Protein AF-A0A554LSI9-F1 (afdb_monomer_lite)

InterPro domains:
  IPR002646 Poly A polymerase, head domain [PF01743] (13-105)
  IPR003607 HD/PDEase domain [cd00077] (211-356)
  IPR006674 HD domain [PF01966] (235-301)
  IPR032828 tRNA nucleotidyltransferase/poly(A) polymerase, RNA and SrmB- binding domain [PF12627] (132-191)
  IPR043519 Nucleotidyltransferase superfamily [G3DSA:3.30.460.10] (4-105)
  IPR043519 Nucleotidyltransferase superfamily [SSF81301] (13-101)
  IPR050264 Bacterial CCA-adding enzyme type 3 subfamily [PTHR46173] (24-390)

pLDDT: mean 86.83, std 16.27, range [28.3, 98.81]

Organism: NCBI:txid2017146

Foldseek 3Di:
DDDDDDPDPCCVVADVQQPWDWDQDPPVQQWTWTQGPNDTDTDHAQWAADDDPLLPHGPDIDGDDLLNSLLLDFWQLVSWDADPVVRDIDRNQCNVVCVVQQETHGRDDLLVNCSSHVLSLLVRLQCCQLSVGYYDPCNLVSLLVCLLVVLSDQLQSVLVSLLSCLLALSVLVSVVSCVVSNNCCNQPVLLVLQQVAWDDDPDPPDIGTRSVLLSQLSNQFDHCVPCVVLDDSLLSLLSNQLQSQQNVQWDWDQDPPPRTDTDRPCSLVSSLVVLLVSCVSSVPDPVSNVLSSVLSNCLPCLQVLVVDQQLVNLCLLPDPSNSSSLSSQQSSCVRDVNVVSVVSSVVSVVVSVVSVVDPDQDDQPDDLVRCCVVVVDDDDVVSVVVSVVSSSCSSVVND

Radius of gyration: 27.48 Å; chains: 1; bounding box: 75×61×74 Å

Sequence (399 aa):
MSKNSNKRDISPILPAAASGATKPVGEKFGVILVIADGRPYEVATFRQDIGTADHRHPDKIKPSTPEEDASRRDFTINGIFYDPVVKKIYDFVGGRKDIKAEVIRFIGDGNKRISEDYLRMLRAIRFKNTLGFSYAEGAETAIKNYSRQITNISWERIRDELNLMFSDDSRLASLHDLDNLDLLKYILPELVELKKIDQPAKFESGQGDAFLHTMMVIKNLPNPDVERSALSVELIWAAILHDLGKPDTIDFKPDLRFGRRPTFYGHMAASARIAKKVCQRLRLTVEQTDKIAWLVACHMMVGDIIKMRPGKQVNWLRHDWLAELLELHRADASGKDKRINLYYYETVKKMREEELAKPEPPKPLVDGNDIMTAFHLPPSKEIGRLLEIAWDAQAAGES

Secondary structure (DSSP, 8-state):
----------TTTS-TT----EE-S-GGGTEEEEEETTEEEEEE--EEEE--TTSSS-SEEEE--HHHHHTTSSBGGGSEEEETTTTEEEESS-HHHHHHTTEE-BSS-HHHHHHH-TTHHHHHHHHHHHTT-EEPTTHHHHHHHTGGGGGGS-HHHHHHHHHHHHHSTTHHHHHHHHHHTT-HHHH-HHHHHGGGSEEPP-STT--EEHHHHHHHHHHHSPPTTT-TTT--HHHHHHHHHTTTTHHHH-EEEEETTTEEEEE-TTHHHHHHHHHHHHHHHTT--HHHHHHHHHHHHHTT-HHHHTTS-HHHHHHHHT-TTHHHHHHHHHHHGGGS-HHHHHHHHHHHHHHHHHHHTSPPPPPPSS-HHHHHHHHTPPSSHHHHHHHHHHHHHHHTT--

Structure (mmCIF, N/CA/C/O backbone):
data_AF-A0A554LSI9-F1
#
_entry.id   AF-A0A554LSI9-F1
#
loop_
_atom_site.group_PDB
_atom_site.id
_atom_site.type_symbol
_atom_site.label_atom_id
_atom_site.label_alt_id
_atom_site.label_comp_id
_atom_site.label_asym_id
_atom_site.label_entity_id
_atom_site.label_seq_id
_atom_site.pdbx_PDB_ins_code
_atom_site.Cartn_x
_atom_site.Cartn_y
_atom_site.Cartn_z
_atom_site.occupancy
_atom_site.B_iso_or_equiv
_atom_site.auth_seq_id
_atom_site.auth_comp_id
_atom_site.auth_asym_id
_atom_site.auth_atom_id
_atom_site.pdbx_PDB_model_num
ATOM 1 N N . MET A 1 1 ? -34.663 -37.863 20.543 1.00 34.75 1 MET A N 1
ATOM 2 C CA . MET A 1 1 ? -33.275 -37.442 20.252 1.00 34.75 1 MET A CA 1
ATOM 3 C C . MET A 1 1 ? -33.328 -36.144 19.465 1.00 34.75 1 MET A C 1
ATOM 5 O O . MET A 1 1 ? -33.787 -36.131 18.331 1.00 34.75 1 MET A O 1
ATOM 9 N N . SER A 1 2 ? -33.010 -35.047 20.149 1.00 28.30 2 SER A N 1
ATOM 10 C CA . SER A 1 2 ? -33.269 -33.663 19.744 1.00 28.30 2 SER A CA 1
ATOM 11 C C . SER A 1 2 ? -32.281 -33.182 18.675 1.00 28.30 2 SER A C 1
ATOM 13 O O . SER A 1 2 ? -31.092 -33.053 18.951 1.00 28.30 2 SER A O 1
ATOM 15 N N . LYS A 1 3 ? -32.779 -32.897 17.466 1.00 30.47 3 LYS A N 1
ATOM 16 C CA . LYS A 1 3 ? -32.146 -31.993 16.496 1.00 30.47 3 LYS A CA 1
ATOM 17 C C . LYS A 1 3 ? -32.886 -30.663 16.585 1.00 30.47 3 LYS A C 1
ATOM 19 O O . LYS A 1 3 ? -33.858 -30.451 15.870 1.00 30.47 3 LYS A O 1
ATOM 24 N N . ASN A 1 4 ? -32.465 -29.794 17.494 1.00 36.88 4 ASN A N 1
ATOM 25 C CA . ASN A 1 4 ? -32.924 -28.414 17.500 1.00 36.88 4 ASN A CA 1
ATOM 26 C C . ASN A 1 4 ? -31.775 -27.499 17.931 1.00 36.88 4 ASN A C 1
ATOM 28 O O . ASN A 1 4 ? -31.342 -27.550 19.079 1.00 36.88 4 ASN A O 1
ATOM 32 N N . SER A 1 5 ? -31.288 -26.669 17.010 1.00 31.05 5 SER A N 1
ATOM 33 C CA . SER A 1 5 ? -30.539 -25.459 17.352 1.00 31.05 5 SER A CA 1
ATOM 34 C C . SER A 1 5 ? -30.636 -24.439 16.212 1.00 31.05 5 SER A C 1
ATOM 36 O O . SER A 1 5 ? -29.843 -24.445 15.275 1.00 31.05 5 SER A O 1
ATOM 38 N N . ASN A 1 6 ? -31.645 -23.571 16.331 1.00 32.81 6 ASN A N 1
ATOM 39 C CA . ASN A 1 6 ? -31.698 -22.189 15.843 1.00 32.81 6 ASN A CA 1
ATOM 40 C C . ASN A 1 6 ? -31.369 -21.918 14.363 1.00 32.81 6 ASN A C 1
ATOM 42 O O . ASN A 1 6 ? -30.446 -21.170 14.055 1.00 32.81 6 ASN A O 1
ATOM 46 N N . LYS A 1 7 ? -32.239 -22.356 13.447 1.00 36.97 7 LYS A N 1
ATOM 47 C CA . LYS A 1 7 ? -32.554 -21.510 12.285 1.00 36.97 7 LYS A CA 1
ATOM 48 C C . LYS A 1 7 ? -33.601 -20.496 12.747 1.00 36.97 7 LYS A C 1
ATOM 50 O O . LYS A 1 7 ? -34.786 -20.808 12.755 1.00 36.97 7 LYS A O 1
ATOM 55 N N . ARG A 1 8 ? -33.173 -19.327 13.238 1.00 41.50 8 ARG A N 1
ATOM 56 C CA . ARG A 1 8 ? -34.115 -18.209 13.402 1.00 41.50 8 ARG A CA 1
ATOM 57 C C . ARG A 1 8 ? -34.541 -17.785 12.005 1.00 41.50 8 ARG A C 1
ATOM 59 O O . ARG A 1 8 ? -33.691 -17.599 11.139 1.00 41.50 8 ARG A O 1
ATOM 66 N N . ASP A 1 9 ? -35.844 -17.699 11.802 1.00 40.66 9 ASP A N 1
ATOM 67 C CA . ASP A 1 9 ? -36.433 -17.204 10.570 1.00 40.66 9 ASP A CA 1
ATOM 68 C C . ASP A 1 9 ? -35.970 -15.751 10.337 1.00 40.66 9 ASP A C 1
ATOM 70 O O . ASP A 1 9 ? -36.331 -14.850 11.093 1.00 40.66 9 ASP A O 1
ATOM 74 N N . ILE A 1 10 ? -35.088 -15.541 9.352 1.00 42.84 10 ILE A N 1
ATOM 75 C CA . ILE A 1 10 ? -34.536 -14.224 8.973 1.00 42.84 10 ILE A CA 1
ATOM 76 C C . ILE A 1 10 ? -35.428 -13.489 7.962 1.00 42.84 10 ILE A C 1
ATOM 78 O O . ILE A 1 10 ? -35.113 -12.363 7.576 1.00 42.84 10 ILE A O 1
ATOM 82 N N . SER A 1 11 ? -36.558 -14.093 7.574 1.00 41.28 11 SER A N 1
ATOM 83 C CA . SER A 1 11 ? -37.564 -13.497 6.687 1.00 41.28 11 SER A CA 1
ATOM 84 C C . SER A 1 11 ? -38.026 -12.083 7.084 1.00 41.28 11 SER A C 1
ATOM 86 O O . SER A 1 11 ? -38.266 -11.297 6.175 1.00 41.28 11 SER A O 1
ATOM 88 N N . PRO A 1 12 ? -38.099 -11.684 8.377 1.00 39.41 12 PRO A N 1
ATOM 89 C CA . PRO A 1 12 ? -38.514 -10.327 8.755 1.00 39.41 12 PRO A CA 1
ATOM 90 C C . PRO A 1 12 ? -37.485 -9.226 8.447 1.00 39.41 12 PRO A C 1
ATOM 92 O O . PRO A 1 12 ? -37.828 -8.049 8.491 1.00 39.41 12 PRO A O 1
ATOM 95 N N . ILE A 1 13 ? -36.218 -9.593 8.212 1.00 43.81 13 ILE A N 1
ATOM 96 C CA . ILE A 1 13 ? -35.095 -8.655 8.006 1.00 43.81 13 ILE A CA 1
ATOM 97 C C . ILE A 1 13 ? -34.784 -8.501 6.511 1.00 43.81 13 ILE A C 1
ATOM 99 O O . ILE A 1 13 ? -34.171 -7.523 6.083 1.00 43.81 13 ILE A O 1
ATOM 103 N N . LEU A 1 14 ? -35.215 -9.468 5.705 1.00 43.78 14 LEU A N 1
ATOM 104 C CA . LEU A 1 14 ? -35.119 -9.390 4.260 1.00 43.78 14 LEU A CA 1
ATOM 105 C C . LEU A 1 14 ? -36.215 -8.447 3.744 1.00 43.78 14 LEU A C 1
ATOM 107 O O . LEU A 1 14 ? -37.348 -8.520 4.224 1.00 43.78 14 LEU A O 1
ATOM 111 N N . PRO A 1 15 ? -35.919 -7.559 2.774 1.00 40.34 15 PRO A N 1
ATOM 112 C CA . PRO A 1 15 ? -36.964 -6.819 2.078 1.00 40.34 15 PRO A CA 1
ATOM 113 C C . PRO A 1 15 ? -38.038 -7.809 1.621 1.00 40.34 15 PRO A C 1
ATOM 115 O O . PRO A 1 15 ? -37.698 -8.898 1.153 1.00 40.34 15 PRO A O 1
ATOM 118 N N . ALA A 1 16 ? -39.318 -7.443 1.731 1.00 41.34 16 ALA A N 1
ATOM 119 C CA . ALA A 1 16 ? -40.476 -8.303 1.445 1.00 41.34 16 ALA A CA 1
ATOM 120 C C . ALA A 1 16 ? -40.536 -8.882 0.002 1.00 41.34 16 ALA A C 1
ATOM 122 O O . ALA A 1 16 ? -41.511 -9.532 -0.360 1.00 41.34 16 ALA A O 1
ATOM 123 N N . ALA A 1 17 ? -39.496 -8.672 -0.811 1.00 37.12 17 ALA A N 1
ATOM 124 C CA . ALA A 1 17 ? -39.310 -9.155 -2.173 1.00 37.12 17 ALA A CA 1
ATOM 125 C C . ALA A 1 17 ? -38.090 -10.091 -2.355 1.00 37.12 17 ALA A C 1
ATOM 127 O O . ALA A 1 17 ? -37.699 -10.368 -3.487 1.00 37.12 17 ALA A O 1
ATOM 128 N N . ALA A 1 18 ? -37.467 -10.605 -1.285 1.00 39.31 18 ALA A N 1
ATOM 129 C CA . ALA A 1 18 ? -36.290 -11.473 -1.399 1.00 39.31 18 ALA A CA 1
ATOM 130 C C . ALA A 1 18 ? -36.633 -12.903 -1.877 1.00 39.31 18 ALA A C 1
ATOM 132 O O . ALA A 1 18 ? -36.522 -13.879 -1.138 1.00 39.31 18 ALA A O 1
ATOM 133 N N . SER A 1 19 ? -36.975 -13.050 -3.158 1.00 42.97 19 SER A N 1
ATOM 134 C CA . SER A 1 19 ? -36.762 -14.289 -3.918 1.00 42.97 19 SER A CA 1
ATOM 135 C C . SER A 1 19 ? -35.258 -14.424 -4.209 1.00 42.97 19 SER A C 1
ATOM 137 O O . SER A 1 19 ? -34.804 -14.242 -5.338 1.00 42.97 19 SER A O 1
ATOM 139 N N . GLY A 1 20 ? -34.456 -14.641 -3.167 1.00 46.25 20 GLY A N 1
ATOM 140 C CA . GLY A 1 20 ? -32.998 -14.560 -3.241 1.00 46.25 20 GLY A CA 1
ATOM 141 C C . GLY A 1 20 ? -32.324 -15.897 -2.971 1.00 46.25 20 GLY A C 1
ATOM 142 O O . GLY A 1 20 ? -32.487 -16.470 -1.896 1.00 46.25 20 GLY A O 1
ATOM 143 N N . ALA A 1 21 ? -31.527 -16.391 -3.919 1.00 52.91 21 ALA A N 1
ATOM 144 C CA . ALA A 1 21 ? -30.648 -17.530 -3.682 1.00 52.91 21 ALA A CA 1
ATOM 145 C C . ALA A 1 21 ? -29.666 -17.207 -2.537 1.00 52.91 21 ALA A C 1
ATOM 147 O O . ALA A 1 21 ? -28.871 -16.271 -2.628 1.00 52.91 21 ALA A O 1
ATOM 148 N N . THR A 1 22 ? -29.702 -17.983 -1.454 1.00 49.84 22 THR A N 1
ATOM 149 C CA . THR A 1 22 ? -28.759 -17.853 -0.334 1.00 49.84 22 THR A CA 1
ATOM 150 C C . THR A 1 22 ? -27.483 -18.635 -0.635 1.00 49.84 22 THR A C 1
ATOM 152 O O . THR A 1 22 ? -27.559 -19.834 -0.914 1.00 49.84 22 THR A O 1
ATOM 155 N N . LYS A 1 23 ? -26.309 -18.000 -0.533 1.00 52.47 23 LYS A N 1
ATOM 156 C CA . LYS A 1 23 ? -25.018 -18.703 -0.565 1.00 52.47 23 LYS A CA 1
ATOM 157 C C . LYS A 1 23 ? -24.386 -18.640 0.828 1.00 52.47 23 LYS A C 1
ATOM 159 O O . LYS A 1 23 ? -24.086 -17.544 1.297 1.00 52.47 23 LYS A O 1
ATOM 164 N N . PRO A 1 24 ? -24.158 -19.776 1.506 1.00 50.22 24 PRO A N 1
ATOM 165 C CA . PRO A 1 24 ? -23.405 -19.770 2.751 1.00 50.22 24 PRO A CA 1
ATOM 166 C C . PRO A 1 24 ? -21.948 -19.404 2.438 1.00 50.22 24 PRO A C 1
ATOM 168 O O . PRO A 1 24 ? -21.183 -20.213 1.921 1.00 50.22 24 PRO A O 1
ATOM 171 N N . VAL A 1 25 ? -21.565 -18.162 2.721 1.00 45.59 25 VAL A N 1
ATOM 172 C CA . VAL A 1 25 ? -20.173 -17.708 2.689 1.00 45.59 25 VAL A CA 1
ATOM 173 C C . VAL A 1 25 ? -19.721 -17.606 4.138 1.00 45.59 25 VAL A C 1
ATOM 175 O O . VAL A 1 25 ? -20.231 -16.779 4.880 1.00 45.59 25 VAL A O 1
ATOM 178 N N . GLY A 1 26 ? -18.783 -18.459 4.557 1.00 45.88 26 GLY A N 1
ATOM 179 C CA . GLY A 1 26 ? -18.223 -18.387 5.910 1.00 45.88 26 GLY A CA 1
ATOM 180 C C . GLY A 1 26 ? -19.084 -19.027 7.004 1.00 45.88 26 GLY A C 1
ATOM 181 O O . GLY A 1 26 ? -19.126 -18.513 8.118 1.00 45.88 26 GLY A O 1
ATOM 182 N N . GLU A 1 27 ? -19.702 -20.182 6.731 1.00 44.19 27 GLU A N 1
ATOM 183 C CA . GLU A 1 27 ? -20.507 -20.960 7.696 1.00 44.19 27 GLU A CA 1
ATOM 184 C C . GLU A 1 27 ? -19.784 -21.196 9.045 1.00 44.19 27 GLU A C 1
ATOM 186 O O . GLU A 1 27 ? -20.413 -21.208 10.100 1.00 44.19 27 GLU A O 1
ATOM 191 N N . LYS A 1 28 ? -18.441 -21.253 9.038 1.00 47.28 28 LYS A N 1
ATOM 192 C CA . LYS A 1 28 ? -17.588 -21.329 10.242 1.00 47.28 28 LYS A CA 1
ATOM 193 C C . LYS A 1 28 ? -17.647 -20.103 11.171 1.00 47.28 28 LYS A C 1
ATOM 195 O O . LYS A 1 28 ? -17.231 -20.217 12.319 1.00 47.28 28 LYS A O 1
ATOM 200 N N . PHE A 1 29 ? -18.139 -18.951 10.713 1.00 52.59 29 PHE A N 1
ATOM 201 C CA . PHE A 1 29 ? -18.120 -17.682 11.457 1.00 52.59 29 PHE A CA 1
ATOM 202 C C . PHE A 1 29 ? -19.510 -17.093 11.728 1.00 52.59 29 PHE A C 1
ATOM 204 O O . PHE A 1 29 ? -19.605 -16.025 12.335 1.00 52.59 29 PHE A O 1
ATOM 211 N N . GLY A 1 30 ? -20.580 -17.782 11.318 1.00 63.56 30 GLY A N 1
ATOM 212 C CA . GLY A 1 30 ? -21.957 -17.356 11.584 1.00 63.56 30 GLY A CA 1
ATOM 213 C C . GLY A 1 30 ? -22.415 -16.139 10.774 1.00 63.56 30 GLY A C 1
ATOM 214 O O . GLY A 1 30 ? -23.316 -15.430 11.218 1.00 63.56 30 GLY A O 1
ATOM 215 N N . VAL A 1 31 ? -21.793 -15.892 9.616 1.00 76.19 31 VAL A N 1
ATOM 216 C CA . VAL A 1 31 ? -22.239 -14.901 8.626 1.00 76.19 31 VAL A CA 1
ATOM 217 C C . VAL A 1 31 ? -22.820 -15.646 7.426 1.00 76.19 31 VAL A C 1
ATOM 219 O O . VAL A 1 31 ? -22.287 -16.673 7.010 1.00 76.19 31 VAL A O 1
ATOM 222 N N . ILE A 1 32 ? -23.931 -15.155 6.887 1.00 81.44 32 ILE A N 1
ATOM 223 C CA . ILE A 1 32 ? -24.591 -15.684 5.694 1.00 81.44 32 ILE A CA 1
ATOM 224 C C . ILE A 1 32 ? -24.683 -14.555 4.675 1.00 81.44 32 ILE A C 1
ATOM 226 O O . ILE A 1 32 ? -25.168 -13.473 4.997 1.00 81.44 32 ILE A O 1
ATOM 230 N N . LEU A 1 33 ? -24.251 -14.812 3.440 1.00 83.38 33 LEU A N 1
ATOM 231 C CA . LEU A 1 33 ? -24.453 -13.883 2.337 1.00 83.38 33 LEU A CA 1
ATOM 232 C C . LEU A 1 33 ? -25.835 -14.129 1.725 1.00 83.38 33 LEU A C 1
ATOM 234 O O . LEU A 1 33 ? -26.110 -15.198 1.168 1.00 83.38 33 LEU A O 1
ATOM 238 N N . VAL A 1 34 ? -26.707 -13.134 1.816 1.00 84.81 34 VAL A N 1
ATOM 239 C CA . VAL A 1 34 ? -28.024 -13.146 1.183 1.00 84.81 34 VAL A CA 1
ATOM 240 C C . VAL A 1 34 ? -28.010 -12.173 0.015 1.00 84.81 34 VAL A C 1
ATOM 242 O O . VAL A 1 34 ? -27.678 -11.007 0.186 1.00 84.81 34 VAL A O 1
ATOM 245 N N . ILE A 1 35 ? -28.351 -12.643 -1.183 1.00 85.81 35 ILE A N 1
ATOM 246 C CA . ILE A 1 35 ? -28.488 -11.773 -2.354 1.00 85.81 35 ILE A CA 1
ATOM 247 C C . ILE A 1 35 ? -29.964 -11.400 -2.483 1.00 85.81 35 ILE A C 1
ATOM 249 O O . ILE A 1 35 ? -30.794 -12.275 -2.716 1.00 85.81 35 ILE A O 1
ATOM 253 N N . ALA A 1 36 ? -30.286 -10.116 -2.342 1.00 82.62 36 ALA A N 1
ATOM 254 C CA . ALA A 1 36 ? -31.631 -9.576 -2.540 1.00 82.62 36 ALA A CA 1
ATOM 255 C C . ALA A 1 36 ? -31.551 -8.370 -3.485 1.00 82.62 36 ALA A C 1
ATOM 257 O O . ALA A 1 36 ? -30.640 -7.556 -3.365 1.00 82.62 36 ALA A O 1
ATOM 258 N N . ASP A 1 37 ? -32.453 -8.287 -4.466 1.00 84.62 37 ASP A N 1
ATOM 259 C CA . ASP A 1 37 ? -32.483 -7.217 -5.480 1.00 84.62 37 ASP A CA 1
ATOM 260 C C . ASP A 1 37 ? -31.136 -6.992 -6.200 1.00 84.62 37 ASP A C 1
ATOM 262 O O . ASP A 1 37 ? -30.711 -5.866 -6.458 1.00 84.62 37 ASP A O 1
ATOM 266 N N . GLY A 1 38 ? -30.411 -8.084 -6.477 1.00 85.19 38 GLY A N 1
ATOM 267 C CA . GLY A 1 38 ? -29.079 -8.041 -7.093 1.00 85.19 38 GLY A CA 1
ATOM 268 C C . GLY A 1 38 ? -27.973 -7.483 -6.187 1.00 85.19 38 GLY A C 1
ATOM 269 O O . GLY A 1 38 ? -26.839 -7.334 -6.640 1.00 85.19 38 GLY A O 1
ATOM 270 N N . ARG A 1 39 ? -28.269 -7.192 -4.913 1.00 84.88 39 ARG A N 1
ATOM 271 C CA . ARG A 1 39 ? -27.320 -6.664 -3.928 1.00 84.88 39 ARG A CA 1
ATOM 272 C C . ARG A 1 39 ? -26.948 -7.725 -2.888 1.00 84.88 39 ARG A C 1
ATOM 274 O O . ARG A 1 39 ? -27.828 -8.434 -2.397 1.00 84.88 39 ARG A O 1
ATOM 281 N N . PRO A 1 40 ? -25.657 -7.850 -2.538 1.00 86.44 40 PRO A N 1
ATOM 282 C CA . PRO A 1 40 ? -25.223 -8.722 -1.457 1.00 86.44 40 PRO A CA 1
ATOM 283 C C . PRO A 1 40 ? -25.493 -8.086 -0.086 1.00 86.44 40 PRO A C 1
ATOM 285 O O . PRO A 1 40 ? -25.159 -6.927 0.146 1.00 86.44 40 PRO A O 1
ATOM 288 N N . TYR A 1 41 ? -26.038 -8.876 0.835 1.00 86.81 41 TYR A N 1
ATOM 289 C CA . TYR A 1 41 ? -26.228 -8.543 2.244 1.00 86.81 41 TYR A CA 1
ATOM 290 C C . TYR A 1 41 ? -25.504 -9.570 3.111 1.00 86.81 41 TYR A C 1
ATOM 292 O O . TYR A 1 41 ? -25.744 -10.770 2.992 1.00 86.81 41 TYR A O 1
ATOM 300 N N . GLU A 1 42 ? -24.639 -9.108 4.008 1.00 89.19 42 GLU A N 1
ATOM 301 C CA . GLU A 1 42 ? -24.013 -9.961 5.018 1.00 89.19 42 GLU A CA 1
ATOM 302 C C . GLU A 1 42 ? -24.885 -9.992 6.276 1.00 89.19 42 GLU A C 1
ATOM 304 O O . GLU A 1 42 ? -25.072 -8.980 6.951 1.00 89.19 42 GLU A O 1
ATOM 309 N N . VAL A 1 43 ? -25.441 -11.162 6.588 1.00 87.69 43 VAL A N 1
ATOM 310 C CA . VAL A 1 43 ? -26.338 -11.370 7.727 1.00 87.69 43 VAL A CA 1
ATOM 311 C C . VAL A 1 43 ? -25.605 -12.167 8.796 1.00 87.69 43 VAL A C 1
ATOM 313 O O . VAL A 1 43 ? -25.225 -13.314 8.568 1.00 87.69 43 VAL A O 1
ATOM 316 N N . ALA A 1 44 ? -25.426 -11.573 9.974 1.00 87.75 44 ALA A N 1
ATOM 317 C CA . ALA A 1 44 ? -24.749 -12.195 11.108 1.00 87.75 44 ALA A CA 1
ATOM 318 C C . ALA A 1 44 ? -25.603 -12.103 12.378 1.00 87.75 44 ALA A C 1
ATOM 320 O O . ALA A 1 44 ? -26.322 -11.126 12.589 1.00 87.75 44 ALA A O 1
ATOM 321 N N . THR A 1 45 ? -25.507 -13.105 13.251 1.00 87.19 45 THR A N 1
ATOM 322 C CA . THR A 1 45 ? -26.115 -13.044 14.590 1.00 87.19 45 THR A CA 1
ATOM 323 C C . THR A 1 45 ? -25.190 -12.341 15.578 1.00 87.19 45 THR A C 1
ATOM 325 O O . THR A 1 45 ? -23.978 -12.556 15.527 1.00 87.19 45 THR A O 1
ATOM 328 N N . PHE A 1 46 ? -25.754 -11.591 16.531 1.00 89.62 46 PHE A N 1
ATOM 329 C CA . PHE A 1 46 ? -24.986 -11.061 17.662 1.00 89.62 46 PHE A CA 1
ATOM 330 C C . PHE A 1 46 ? -24.292 -12.181 18.419 1.00 89.62 46 PHE A C 1
ATOM 332 O O . PHE A 1 46 ? -24.902 -13.219 18.719 1.00 89.62 46 PHE A O 1
ATOM 339 N N . ARG A 1 47 ? -23.011 -11.963 18.705 1.00 86.69 47 ARG A N 1
ATOM 340 C CA . ARG A 1 47 ? -22.192 -12.980 19.335 1.00 86.69 47 ARG A CA 1
ATOM 341 C C . ARG A 1 47 ? -21.182 -12.419 20.323 1.00 86.69 47 ARG A C 1
ATOM 343 O O . ARG A 1 47 ? -20.683 -11.307 20.177 1.00 86.69 47 ARG A O 1
ATOM 350 N N . GLN A 1 48 ? -20.815 -13.275 21.264 1.00 83.56 48 GLN A N 1
ATOM 351 C CA . GLN A 1 48 ? -19.681 -13.118 22.154 1.00 83.56 48 GLN A CA 1
ATOM 352 C C . GLN A 1 48 ? -18.568 -14.078 21.725 1.00 83.56 48 GLN A C 1
ATOM 354 O O . GLN A 1 48 ? -18.808 -15.272 21.515 1.00 83.56 48 GLN A O 1
ATOM 359 N N . ASP A 1 49 ? -17.356 -13.541 21.631 1.00 80.81 49 ASP A N 1
ATOM 360 C CA . ASP A 1 49 ? -16.137 -14.265 21.280 1.00 80.81 49 ASP A CA 1
ATOM 361 C C . ASP A 1 49 ? -15.460 -14.735 22.592 1.00 80.81 49 ASP A C 1
ATOM 363 O O . ASP A 1 49 ? -15.172 -13.919 23.469 1.00 80.81 49 ASP A O 1
ATOM 367 N N . ILE A 1 50 ? -15.276 -16.050 22.781 1.00 75.25 50 ILE A N 1
ATOM 368 C CA . ILE A 1 50 ? -14.692 -16.650 23.999 1.00 75.25 50 ILE A CA 1
ATOM 369 C C . ILE A 1 50 ? -13.380 -17.343 23.666 1.00 75.25 50 ILE A C 1
ATOM 371 O O . ILE A 1 50 ? -13.388 -18.342 22.945 1.00 75.25 50 ILE A O 1
ATOM 375 N N . GLY A 1 51 ? -12.300 -16.858 24.288 1.00 63.84 51 GLY A N 1
ATOM 376 C CA . GLY A 1 51 ? -10.937 -17.339 24.059 1.00 63.84 51 GLY A CA 1
ATOM 377 C C . GLY A 1 51 ? -10.449 -16.988 22.654 1.00 63.84 51 GLY A C 1
ATOM 378 O O . GLY A 1 51 ? -11.252 -16.867 21.740 1.00 63.84 51 GLY A O 1
ATOM 379 N N . THR A 1 52 ? -9.150 -16.783 22.476 1.00 63.12 52 THR A N 1
ATOM 380 C CA . THR A 1 52 ? -8.543 -16.536 21.159 1.00 63.12 52 THR A CA 1
ATOM 381 C C . THR A 1 52 ? -7.131 -17.099 21.175 1.00 63.12 52 THR A C 1
ATOM 383 O O . THR A 1 52 ? -6.180 -16.370 21.463 1.00 63.12 52 THR A O 1
ATOM 386 N N . ALA A 1 53 ? -6.982 -18.399 20.911 1.00 63.09 53 ALA A N 1
ATOM 387 C CA . ALA A 1 53 ? -5.663 -19.031 20.899 1.00 63.09 53 ALA A CA 1
ATOM 388 C C . ALA A 1 53 ? -4.737 -18.473 19.799 1.00 63.09 53 ALA A C 1
ATOM 390 O O . ALA A 1 53 ? -3.522 -18.445 19.979 1.00 63.09 53 ALA A O 1
ATOM 391 N N . ASP A 1 54 ? -5.298 -18.015 18.675 1.00 67.50 54 ASP A N 1
ATOM 392 C CA . ASP A 1 54 ? -4.556 -17.529 17.502 1.00 67.50 54 ASP A CA 1
ATOM 393 C C . ASP A 1 54 ? -4.699 -16.013 17.251 1.00 67.50 54 ASP A C 1
ATOM 395 O O . ASP A 1 54 ? -4.325 -15.532 16.181 1.00 67.50 54 ASP A O 1
ATOM 399 N N . HIS A 1 55 ? -5.251 -15.258 18.213 1.00 69.31 55 HIS A N 1
ATOM 400 C CA . HIS A 1 55 ? -5.520 -13.812 18.098 1.00 69.31 55 HIS A CA 1
ATOM 401 C C . HIS A 1 55 ? -6.371 -13.410 16.874 1.00 69.31 55 HIS A C 1
ATOM 403 O O . HIS A 1 55 ? -6.296 -12.279 16.390 1.00 69.31 55 HIS A O 1
ATOM 409 N N . ARG A 1 56 ? -7.158 -14.338 16.316 1.00 70.00 56 ARG A N 1
ATOM 410 C CA . ARG A 1 56 ? -8.033 -14.062 15.168 1.00 70.00 56 ARG A CA 1
ATOM 411 C C . ARG A 1 56 ? -9.396 -14.711 15.314 1.00 70.00 56 ARG A C 1
ATOM 413 O O . ARG A 1 56 ? -10.410 -14.077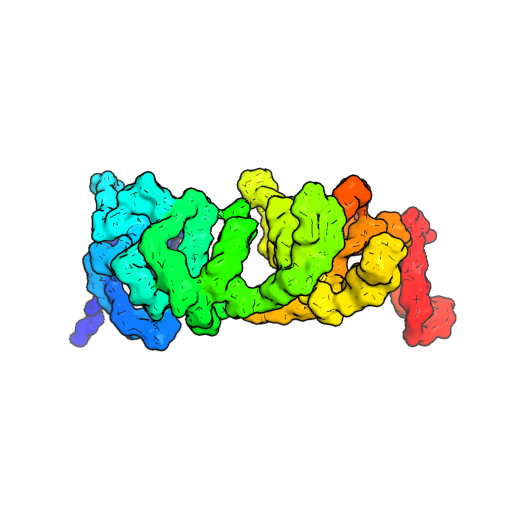 15.021 1.00 70.00 56 ARG A O 1
ATOM 420 N N . HIS A 1 57 ? -9.428 -15.976 15.702 1.00 70.88 57 HIS A N 1
ATOM 421 C CA . HIS A 1 57 ? -10.642 -16.760 15.776 1.00 70.88 57 HIS A CA 1
ATOM 422 C C . HIS A 1 57 ? -10.988 -17.050 17.231 1.00 70.88 57 HIS A C 1
ATOM 424 O O . HIS A 1 57 ? -10.125 -17.485 17.996 1.00 70.88 57 HIS A O 1
ATOM 430 N N . PRO A 1 58 ? -12.251 -16.829 17.623 1.00 71.44 58 PRO A N 1
ATOM 431 C CA . PRO A 1 58 ? -12.684 -17.228 18.942 1.00 71.44 58 PRO A CA 1
ATOM 432 C C . PRO A 1 58 ? -12.652 -18.750 19.084 1.00 71.44 58 PRO A C 1
ATOM 434 O O . PRO A 1 58 ? -13.121 -19.459 18.191 1.00 71.44 58 PRO A O 1
ATOM 437 N N . ASP A 1 59 ? -12.186 -19.251 20.229 1.00 74.56 59 ASP A N 1
ATOM 438 C CA . ASP A 1 59 ? -12.210 -20.691 20.520 1.00 74.56 59 ASP A CA 1
ATOM 439 C C . ASP A 1 59 ? -13.660 -21.197 20.608 1.00 74.56 59 ASP A C 1
ATOM 441 O O . ASP A 1 59 ? -13.975 -22.331 20.234 1.00 74.56 59 ASP A O 1
ATOM 445 N N . LYS A 1 60 ? -14.567 -20.345 21.109 1.00 77.38 60 LYS A N 1
ATOM 446 C CA . LYS A 1 60 ? -16.014 -20.586 21.158 1.00 77.38 60 LYS A CA 1
ATOM 447 C C . LYS A 1 60 ? -16.799 -19.310 20.874 1.00 77.38 60 LYS A C 1
ATOM 449 O O . LYS A 1 60 ? -16.445 -18.229 21.329 1.00 77.38 60 LYS A O 1
ATOM 454 N N . ILE A 1 61 ? -17.933 -19.470 20.197 1.00 79.44 61 ILE A N 1
ATOM 455 C CA . ILE A 1 61 ? -18.900 -18.402 19.932 1.00 79.44 61 ILE A CA 1
ATOM 456 C C . ILE A 1 61 ? -20.168 -18.674 20.747 1.00 79.44 61 ILE A C 1
ATOM 458 O O . ILE A 1 61 ? -20.684 -19.794 20.729 1.00 79.44 61 ILE A O 1
ATOM 462 N N . LYS A 1 62 ? -20.692 -17.660 21.443 1.00 83.50 62 LYS A N 1
ATOM 463 C CA . LYS A 1 62 ? -22.011 -17.718 22.098 1.00 83.50 62 LYS A CA 1
ATOM 464 C C . LYS A 1 62 ? -22.946 -16.643 21.549 1.00 83.50 62 LYS A C 1
ATOM 466 O O . LYS A 1 62 ? -22.469 -15.548 21.268 1.00 83.50 62 LYS A O 1
ATOM 471 N N . PRO A 1 63 ? -24.260 -16.908 21.423 1.00 86.62 63 PRO A N 1
ATOM 472 C CA . PRO A 1 63 ? -25.238 -15.854 21.171 1.00 86.62 63 PRO A CA 1
ATOM 473 C C . PRO A 1 63 ? -25.156 -14.772 22.249 1.00 86.62 63 PRO A C 1
ATOM 475 O O . PRO A 1 63 ? -24.992 -15.105 23.423 1.00 86.62 63 PRO A O 1
ATOM 478 N N . SER A 1 64 ? -25.291 -13.508 21.856 1.00 89.56 64 SER A N 1
ATOM 479 C CA . SER A 1 64 ? -25.178 -12.373 22.777 1.00 89.56 64 SER A CA 1
ATOM 480 C C . SER A 1 64 ? -26.239 -11.305 22.529 1.00 89.56 64 SER A C 1
ATOM 482 O O . SER A 1 64 ? -27.034 -11.376 21.587 1.00 89.56 64 SER A O 1
ATOM 484 N N . THR A 1 65 ? -26.236 -10.297 23.393 1.00 92.81 65 THR A N 1
ATOM 485 C CA . THR A 1 65 ? -26.953 -9.037 23.188 1.00 92.81 65 THR A CA 1
ATOM 486 C C . THR A 1 65 ? -26.228 -8.139 22.168 1.00 92.81 65 THR A C 1
ATOM 488 O O . THR A 1 65 ? -25.036 -8.342 21.903 1.00 92.81 65 THR A O 1
ATOM 491 N N . PRO A 1 66 ? -26.915 -7.125 21.600 1.00 92.56 66 PRO A N 1
ATOM 492 C CA . PRO A 1 66 ? -26.271 -6.112 20.762 1.00 92.56 66 PRO A CA 1
ATOM 493 C C . PRO A 1 66 ? -25.159 -5.353 21.498 1.00 92.56 66 PRO A C 1
ATOM 495 O O . PRO A 1 66 ? -24.117 -5.076 20.917 1.00 92.56 66 PRO A O 1
ATOM 498 N N . GLU A 1 67 ? -25.354 -5.043 22.781 1.00 94.69 67 GLU A N 1
ATOM 499 C CA . GLU A 1 67 ? -24.380 -4.323 23.612 1.00 94.69 67 GLU A CA 1
ATOM 500 C C . GLU A 1 67 ? -23.077 -5.117 23.802 1.00 94.69 67 GLU A C 1
ATOM 502 O O . GLU A 1 67 ? -21.978 -4.579 23.642 1.00 94.69 67 GLU A O 1
ATOM 507 N N . GLU A 1 68 ? -23.182 -6.422 24.056 1.00 92.75 68 GLU A N 1
ATOM 508 C CA . GLU A 1 68 ? -22.022 -7.318 24.129 1.00 92.75 68 GLU A CA 1
ATOM 509 C C . GLU A 1 68 ? -21.322 -7.462 22.767 1.00 92.75 68 GLU A C 1
ATOM 511 O O . GLU A 1 68 ? -20.091 -7.496 22.709 1.00 92.75 68 GLU A O 1
ATOM 516 N N . ASP A 1 69 ? -22.081 -7.495 21.663 1.00 92.88 69 ASP A N 1
ATOM 517 C CA . ASP A 1 69 ? -21.509 -7.545 20.311 1.00 92.88 69 ASP A CA 1
ATOM 518 C C . ASP A 1 69 ? -20.806 -6.233 19.929 1.00 92.88 69 ASP A C 1
ATOM 520 O O . ASP A 1 69 ? -19.737 -6.268 19.318 1.00 92.88 69 ASP A O 1
ATOM 524 N N . ALA A 1 70 ? -21.346 -5.072 20.319 1.00 94.50 70 ALA A N 1
ATOM 525 C CA . ALA A 1 70 ? -20.637 -3.797 20.187 1.00 94.50 70 ALA A CA 1
ATOM 526 C C . ALA A 1 70 ? -19.322 -3.835 20.967 1.00 94.50 70 ALA A C 1
ATOM 528 O O . ALA A 1 70 ? -18.272 -3.474 20.440 1.00 94.50 70 ALA A O 1
ATOM 529 N N . SER A 1 71 ? -19.369 -4.348 22.197 1.00 93.25 71 SER A N 1
ATOM 530 C CA . SER A 1 71 ? -18.239 -4.362 23.124 1.00 93.25 71 SER A CA 1
ATOM 531 C C . SER A 1 71 ? -17.054 -5.216 22.672 1.00 93.25 71 SER A C 1
ATOM 533 O O . SER A 1 71 ? -15.984 -5.083 23.256 1.00 93.25 71 SER A O 1
ATOM 535 N N . ARG A 1 72 ? -17.190 -6.082 21.656 1.00 90.00 72 ARG A N 1
ATOM 536 C CA . ARG A 1 72 ? -16.073 -6.871 21.091 1.00 90.00 72 ARG A CA 1
ATOM 537 C C . ARG A 1 72 ? -15.465 -6.284 19.807 1.00 90.00 72 ARG A C 1
ATOM 539 O O . ARG A 1 72 ? -14.515 -6.855 19.265 1.00 90.00 72 ARG A O 1
ATOM 546 N N . ARG A 1 73 ? -16.023 -5.190 19.280 1.00 93.75 73 ARG A N 1
ATOM 547 C CA . ARG A 1 73 ? -15.559 -4.553 18.035 1.00 93.75 73 ARG A CA 1
ATOM 548 C C . ARG A 1 73 ? -14.292 -3.736 18.265 1.00 93.75 73 ARG A C 1
ATOM 550 O O . ARG A 1 73 ? -13.834 -3.565 19.388 1.00 93.75 73 ARG A O 1
ATOM 557 N N . ASP A 1 74 ? -13.684 -3.297 17.172 1.00 95.56 74 ASP A N 1
ATOM 558 C CA . ASP A 1 74 ? -12.414 -2.580 17.186 1.00 95.56 74 ASP A CA 1
ATOM 559 C C . ASP A 1 74 ? -12.548 -1.161 17.757 1.00 95.56 74 ASP A C 1
ATOM 561 O O . ASP A 1 74 ? -11.932 -0.856 18.780 1.00 95.56 74 ASP A O 1
ATOM 565 N N . PHE A 1 75 ? -13.379 -0.325 17.133 1.00 98.12 75 PHE A N 1
ATOM 566 C CA . PHE A 1 75 ? -13.494 1.102 17.430 1.00 98.12 75 PHE A CA 1
ATOM 567 C C . PHE A 1 75 ? -14.924 1.504 17.766 1.00 98.12 75 PHE A C 1
ATOM 569 O O . PHE A 1 75 ? -15.873 0.948 17.215 1.00 98.12 75 PHE A O 1
ATOM 576 N N . THR A 1 76 ? -15.081 2.504 18.633 1.00 98.19 76 THR A N 1
ATOM 577 C CA . THR A 1 76 ? -16.392 3.006 19.079 1.00 98.19 76 THR A CA 1
ATOM 578 C C . THR A 1 76 ? -17.276 3.402 17.898 1.00 98.19 76 THR A C 1
ATOM 580 O O . THR A 1 76 ? -18.446 3.028 17.847 1.00 98.19 76 THR A O 1
ATOM 583 N N . ILE A 1 77 ? -16.693 4.055 16.890 1.00 97.88 77 ILE A N 1
ATOM 584 C CA . ILE A 1 77 ? -17.374 4.470 15.655 1.00 97.88 77 ILE A CA 1
ATOM 585 C C . ILE A 1 77 ? -17.938 3.288 14.841 1.00 97.88 77 ILE A C 1
ATOM 587 O O . ILE A 1 77 ? -18.937 3.443 14.146 1.00 97.88 77 ILE A O 1
ATOM 591 N N . ASN A 1 78 ? -17.348 2.096 14.978 1.00 96.69 78 ASN A N 1
ATOM 592 C CA . ASN A 1 78 ? -17.774 0.861 14.311 1.00 96.69 78 ASN A CA 1
ATOM 593 C C . ASN A 1 78 ? -18.718 0.010 15.183 1.00 96.69 78 ASN A C 1
ATOM 595 O O . ASN A 1 78 ? -19.158 -1.060 14.753 1.00 96.69 78 ASN A O 1
ATOM 599 N N . GLY A 1 79 ? -19.004 0.452 16.413 1.00 96.06 79 GLY A N 1
ATOM 600 C CA . GLY A 1 79 ? -19.870 -0.217 17.388 1.00 96.06 79 GLY A CA 1
ATOM 601 C C . GLY A 1 79 ? -21.298 0.332 17.454 1.00 96.06 79 GLY A C 1
ATOM 602 O O . GLY A 1 79 ? -21.995 0.086 18.437 1.00 96.06 79 GLY A O 1
ATOM 603 N N . ILE A 1 80 ? -21.726 1.089 16.441 1.00 97.19 80 ILE A N 1
ATOM 604 C CA . ILE A 1 80 ? -23.062 1.692 16.352 1.00 97.19 80 ILE A CA 1
ATOM 605 C C . ILE A 1 80 ? -23.978 0.783 15.525 1.00 97.19 80 ILE A C 1
ATOM 607 O O . ILE A 1 80 ? -23.586 0.300 14.463 1.00 97.19 80 ILE A O 1
ATOM 611 N N . PHE A 1 81 ? -25.219 0.594 15.974 1.00 96.88 81 PHE A N 1
ATOM 612 C CA . PHE A 1 81 ? -26.240 -0.153 15.237 1.00 96.88 81 PHE A CA 1
ATOM 613 C C . PHE A 1 81 ? -27.378 0.754 14.780 1.00 96.88 81 PHE A C 1
ATOM 615 O O . PHE A 1 81 ? -27.784 1.678 15.487 1.00 96.88 81 PHE A O 1
ATOM 622 N N . TYR A 1 82 ? -27.934 0.448 13.611 1.00 96.19 82 TYR A N 1
ATOM 623 C CA . TYR A 1 82 ? -29.151 1.065 13.103 1.00 96.19 82 TYR A CA 1
ATOM 624 C C . TYR A 1 82 ? -30.226 -0.001 12.920 1.00 96.19 82 TYR A C 1
ATOM 626 O O . TYR A 1 82 ? -30.001 -0.998 12.238 1.00 96.19 82 TYR A O 1
ATOM 634 N N . ASP A 1 83 ? -31.388 0.224 13.525 1.00 94.88 83 ASP A N 1
ATOM 635 C CA . ASP A 1 83 ? -32.584 -0.572 13.284 1.00 94.88 83 ASP A CA 1
ATOM 636 C C . ASP A 1 83 ? -33.436 0.123 12.206 1.00 94.88 83 ASP A C 1
ATOM 638 O O . ASP A 1 83 ? -33.984 1.202 12.472 1.00 94.88 83 ASP A O 1
ATOM 642 N N . PRO A 1 84 ? -33.556 -0.456 10.995 1.00 90.62 84 PRO A N 1
ATOM 643 C CA . PRO A 1 84 ? -34.310 0.147 9.900 1.00 90.62 84 PRO A CA 1
ATOM 644 C C . PRO A 1 84 ? -35.833 0.044 10.066 1.00 90.62 84 PRO A C 1
ATOM 646 O O . PRO A 1 84 ? -36.552 0.796 9.410 1.00 90.62 84 PRO A O 1
ATOM 649 N N . VAL A 1 85 ? -36.337 -0.846 10.930 1.00 92.31 85 VAL A N 1
ATOM 650 C CA . VAL A 1 85 ? -37.777 -1.053 11.150 1.00 92.31 85 VAL A CA 1
ATOM 651 C C . VAL A 1 85 ? -38.328 0.062 12.027 1.00 92.31 85 VAL A C 1
ATOM 653 O O . VAL A 1 85 ? -39.253 0.770 11.631 1.00 92.31 85 VAL A O 1
ATOM 656 N N . VAL A 1 86 ? -37.722 0.271 13.199 1.00 95.62 86 VAL A N 1
ATOM 657 C CA . VAL A 1 86 ? -38.128 1.355 14.114 1.00 95.62 86 VAL A CA 1
ATOM 658 C C . VAL A 1 86 ? -37.376 2.666 13.862 1.00 95.62 86 VAL A C 1
ATOM 660 O O . VAL A 1 86 ? -37.621 3.657 14.548 1.00 95.62 86 VAL A O 1
ATOM 663 N N . LYS A 1 87 ? -36.466 2.688 12.877 1.00 95.44 87 LYS A N 1
ATOM 664 C CA . LYS A 1 87 ? -35.646 3.844 12.472 1.00 95.44 87 LYS A CA 1
ATOM 665 C C . LYS A 1 87 ? -34.851 4.451 13.632 1.00 95.44 87 LYS A C 1
ATOM 667 O O . LYS A 1 87 ? -34.761 5.672 13.767 1.00 95.44 87 LYS A O 1
ATOM 672 N N . LYS A 1 88 ? -34.260 3.600 14.475 1.00 96.56 88 LYS A N 1
ATOM 673 C CA . LYS A 1 88 ? -33.542 4.007 15.691 1.00 96.56 88 LYS A CA 1
ATOM 674 C C . LYS A 1 88 ? -32.063 3.642 15.619 1.00 96.56 88 LYS A C 1
ATOM 676 O O . LYS A 1 88 ? -31.699 2.553 15.189 1.00 96.56 88 LYS A O 1
ATOM 681 N N . ILE A 1 89 ? -31.216 4.558 16.086 1.00 96.88 89 ILE A N 1
ATOM 682 C CA . ILE A 1 89 ? -29.782 4.320 16.276 1.00 96.88 89 ILE A CA 1
ATOM 683 C C . ILE A 1 89 ? -29.541 3.876 17.720 1.00 96.88 89 ILE A C 1
ATOM 685 O O . ILE A 1 89 ? -30.006 4.534 18.654 1.00 96.88 89 ILE A O 1
ATOM 689 N N . TYR A 1 90 ? -28.780 2.799 17.887 1.00 97.31 90 TYR A N 1
ATOM 690 C CA . TYR A 1 90 ? -28.298 2.295 19.167 1.00 97.31 90 TYR A CA 1
ATOM 691 C C . TYR A 1 90 ? -26.782 2.469 19.237 1.00 97.31 90 TYR A C 1
ATOM 693 O O . TYR A 1 90 ? -26.054 2.005 18.361 1.00 97.31 90 TYR A O 1
ATOM 701 N N . ASP A 1 91 ? -26.314 3.147 20.279 1.00 97.88 91 ASP A N 1
ATOM 702 C CA . ASP A 1 91 ? -24.898 3.393 20.532 1.00 97.88 91 ASP A CA 1
ATOM 703 C C . ASP A 1 91 ? -24.592 3.053 21.990 1.00 97.88 91 ASP A C 1
ATOM 705 O O . ASP A 1 91 ? -24.968 3.790 22.900 1.00 97.88 91 ASP A O 1
ATOM 709 N N . PHE A 1 92 ? -23.950 1.905 22.193 1.00 97.19 92 PHE A N 1
ATOM 710 C CA . PHE A 1 92 ? -23.611 1.377 23.516 1.00 97.19 92 PHE A CA 1
ATOM 711 C C . PHE A 1 92 ? -22.185 1.733 23.952 1.00 97.19 92 PHE A C 1
ATOM 713 O O . PHE A 1 92 ? -21.805 1.486 25.091 1.00 97.19 92 PHE A O 1
ATOM 720 N N . VAL A 1 93 ? -21.379 2.291 23.045 1.00 97.50 93 VAL A N 1
ATOM 721 C CA . VAL A 1 93 ? -19.926 2.446 23.227 1.00 97.50 93 VAL A CA 1
ATOM 722 C C . VAL A 1 93 ? -19.449 3.885 23.036 1.00 97.50 93 VAL A C 1
ATOM 724 O O . VAL A 1 93 ? -18.254 4.152 23.102 1.00 97.50 93 VAL A O 1
ATOM 727 N N . GLY A 1 94 ? -20.372 4.825 22.816 1.00 97.56 94 GLY A N 1
ATOM 728 C CA . GLY A 1 94 ? -20.072 6.245 22.641 1.00 97.56 94 GLY A CA 1
ATOM 729 C C . GLY A 1 94 ? -19.575 6.608 21.240 1.00 97.56 94 GLY A C 1
ATOM 730 O O . GLY A 1 94 ? -18.977 7.671 21.065 1.00 97.56 94 GLY A O 1
ATOM 731 N N . GLY A 1 95 ? -19.835 5.770 20.235 1.00 97.75 95 GLY A N 1
ATOM 732 C CA . GLY A 1 95 ? -19.380 5.980 18.862 1.00 97.75 95 GLY A CA 1
ATOM 733 C C . GLY A 1 95 ? -19.865 7.294 18.253 1.00 97.75 95 GLY A C 1
ATOM 734 O O . GLY A 1 95 ? -19.104 7.970 17.571 1.00 97.75 95 GLY A O 1
ATOM 735 N N . ARG A 1 96 ? -21.095 7.734 18.543 1.00 98.19 96 ARG A N 1
ATOM 736 C CA . ARG A 1 96 ? -21.629 9.010 18.031 1.00 98.19 96 ARG A CA 1
ATOM 737 C C . ARG A 1 96 ? -20.873 10.215 18.582 1.00 98.19 96 ARG A C 1
ATOM 739 O O . ARG A 1 96 ? -20.721 11.212 17.878 1.00 98.19 96 ARG A O 1
ATOM 746 N N . LYS A 1 97 ? -20.420 10.136 19.837 1.00 98.19 97 LYS A N 1
ATOM 747 C CA . LYS A 1 97 ? -19.602 11.184 20.458 1.00 98.19 97 LYS A CA 1
ATOM 748 C C . LYS A 1 97 ? -18.230 11.246 19.791 1.00 98.19 97 LYS A C 1
ATOM 750 O O . LYS A 1 97 ? -17.786 12.342 19.471 1.00 98.19 97 LYS A O 1
ATOM 755 N N . ASP A 1 98 ? -17.604 10.096 19.554 1.00 98.44 98 ASP A N 1
ATOM 756 C CA . ASP A 1 98 ? -16.285 10.027 18.920 1.00 98.44 98 ASP A CA 1
ATOM 757 C C . ASP A 1 98 ? -16.326 10.397 17.427 1.00 98.44 98 ASP A C 1
ATOM 759 O O . ASP A 1 98 ? -15.414 11.066 16.960 1.00 98.44 98 ASP A O 1
ATOM 763 N N . ILE A 1 99 ? -17.411 10.086 16.701 1.00 98.12 99 ILE A N 1
ATOM 764 C CA . ILE A 1 99 ? -17.642 10.607 15.338 1.00 98.12 99 ILE A CA 1
ATOM 765 C C . ILE A 1 99 ? -17.718 12.135 15.361 1.00 98.12 99 ILE A C 1
ATOM 767 O O . ILE A 1 99 ? -17.067 12.789 14.559 1.00 98.12 99 ILE A O 1
ATOM 771 N N . LYS A 1 100 ? -18.488 12.720 16.291 1.00 98.19 100 LYS A N 1
ATOM 772 C CA . LYS A 1 100 ? -18.599 14.183 16.414 1.00 98.19 100 LYS A CA 1
ATOM 773 C C . LYS A 1 100 ? -17.268 14.841 16.794 1.00 98.19 100 LYS A C 1
ATOM 775 O O . LYS A 1 100 ? -17.045 15.993 16.445 1.00 98.19 100 LYS A O 1
ATOM 780 N N . ALA A 1 101 ? -16.433 14.138 17.553 1.00 98.25 101 ALA A N 1
ATOM 781 C CA . ALA A 1 101 ? -15.102 14.594 17.933 1.00 98.25 101 ALA A CA 1
ATOM 782 C C . ALA A 1 101 ? -14.025 14.254 16.887 1.00 98.25 101 ALA A C 1
ATOM 784 O O . ALA A 1 101 ? -12.876 14.623 17.100 1.00 98.25 101 ALA A O 1
ATOM 785 N N . GLU A 1 102 ? -14.384 13.552 15.805 1.00 98.44 102 GLU A N 1
ATOM 786 C CA . GLU A 1 102 ? -13.477 13.101 14.745 1.00 98.44 102 GLU A CA 1
ATOM 787 C C . GLU A 1 102 ? -12.278 12.311 15.293 1.00 98.44 102 GLU A C 1
ATOM 789 O O . GLU A 1 102 ? -11.125 12.548 14.929 1.00 98.44 102 GLU A O 1
ATOM 794 N N . VAL A 1 103 ? -12.540 11.359 16.200 1.00 98.25 103 VAL A N 1
ATOM 795 C CA . VAL A 1 103 ? -11.496 10.524 16.815 1.00 98.25 103 VAL A CA 1
ATOM 796 C C . VAL A 1 103 ? -11.693 9.027 16.591 1.00 98.25 103 VAL A C 1
ATOM 798 O O . VAL A 1 103 ? -12.795 8.487 16.683 1.00 98.25 103 VAL A O 1
ATOM 801 N N . ILE A 1 104 ? -10.581 8.325 16.378 1.00 98.44 104 ILE A N 1
ATOM 802 C CA . ILE A 1 104 ? -10.502 6.865 16.402 1.00 98.44 104 ILE A CA 1
ATOM 803 C C . ILE A 1 104 ? -10.175 6.414 17.823 1.00 98.44 104 ILE A C 1
ATOM 805 O O . ILE A 1 104 ? -9.063 6.610 18.320 1.00 98.44 104 ILE A O 1
ATOM 809 N N . ARG A 1 105 ? -11.156 5.789 18.479 1.00 98.38 105 ARG A N 1
ATOM 810 C CA . ARG A 1 105 ? -11.046 5.262 19.842 1.00 98.38 105 ARG A CA 1
ATOM 811 C C . ARG A 1 105 ? -11.313 3.765 19.865 1.00 98.38 105 ARG A C 1
ATOM 813 O O . ARG A 1 105 ? -12.347 3.315 19.376 1.00 98.38 105 ARG A O 1
ATOM 820 N N . PHE A 1 106 ? -10.408 2.998 20.469 1.00 98.31 106 PHE A N 1
ATOM 821 C CA . PHE A 1 106 ? -10.644 1.583 20.751 1.00 98.31 106 PHE A CA 1
ATOM 822 C C . PHE A 1 106 ? -11.792 1.406 21.749 1.00 98.31 106 PHE A C 1
ATOM 824 O O . PHE A 1 106 ? -11.908 2.163 22.711 1.00 98.31 106 PHE A O 1
ATOM 831 N N . ILE A 1 107 ? -12.622 0.383 21.554 1.00 97.12 107 ILE A N 1
ATOM 832 C CA . ILE A 1 107 ? -13.668 0.059 22.531 1.00 97.12 107 ILE A CA 1
ATOM 833 C C . ILE A 1 107 ? -13.028 -0.564 23.776 1.00 97.12 107 ILE A C 1
ATOM 835 O O . ILE A 1 107 ? -12.417 -1.634 23.691 1.00 97.12 107 ILE A O 1
ATOM 839 N N . GLY A 1 108 ? -13.224 0.063 24.937 1.00 94.81 108 GLY A N 1
ATOM 840 C CA . GLY A 1 108 ? -12.626 -0.364 26.204 1.00 94.81 108 GLY A CA 1
ATOM 841 C C . GLY A 1 108 ? -11.151 0.033 26.314 1.00 94.81 108 GLY A C 1
ATOM 842 O O . GLY A 1 108 ? -10.772 1.135 25.927 1.00 94.81 108 GLY A O 1
ATOM 843 N N . ASP A 1 109 ? -10.319 -0.858 26.857 1.00 94.69 109 ASP A N 1
ATOM 844 C CA . ASP A 1 109 ? -8.870 -0.644 26.944 1.00 94.69 109 ASP A CA 1
ATOM 845 C C . ASP A 1 109 ? -8.177 -0.952 25.606 1.00 94.69 109 ASP A C 1
ATOM 847 O O . ASP A 1 109 ? -8.337 -2.042 25.051 1.00 94.69 109 ASP A O 1
ATOM 851 N N . GLY A 1 110 ? -7.380 -0.005 25.101 1.00 95.44 110 GLY A N 1
ATOM 852 C CA . GLY A 1 110 ? -6.701 -0.127 23.807 1.00 95.44 110 GLY A CA 1
ATOM 853 C C . GLY A 1 110 ? -5.683 -1.269 23.751 1.00 95.44 110 GLY A C 1
ATOM 854 O O . GLY A 1 110 ? -5.617 -1.973 22.746 1.00 95.44 110 GLY A O 1
ATOM 855 N N . ASN A 1 111 ? -4.937 -1.511 24.834 1.00 95.44 111 ASN A N 1
ATOM 856 C CA . ASN A 1 111 ? -3.932 -2.580 24.886 1.00 95.44 111 ASN A CA 1
ATOM 857 C C . ASN A 1 111 ? -4.595 -3.962 24.803 1.00 95.44 111 ASN A C 1
ATOM 859 O O . ASN A 1 111 ? -4.214 -4.801 23.984 1.00 95.44 111 ASN A O 1
ATOM 863 N N . LYS A 1 112 ? -5.644 -4.182 25.601 1.00 93.25 112 LYS A N 1
ATOM 864 C CA . LYS A 1 112 ? -6.471 -5.390 25.548 1.00 93.25 112 LYS A CA 1
ATOM 865 C C . LYS A 1 112 ? -7.140 -5.548 24.184 1.00 93.25 112 LYS A C 1
ATOM 867 O O . LYS A 1 112 ? -7.140 -6.635 23.616 1.00 93.25 112 LYS A O 1
ATOM 872 N N . ARG A 1 113 ? -7.665 -4.458 23.622 1.00 94.00 113 ARG A N 1
ATOM 873 C CA . ARG A 1 113 ? -8.324 -4.484 22.316 1.00 94.00 113 ARG A CA 1
ATOM 874 C C . ARG A 1 113 ? -7.363 -4.879 21.196 1.00 94.00 113 ARG A C 1
ATOM 876 O O . ARG A 1 113 ? -7.748 -5.638 20.312 1.00 94.00 113 ARG A O 1
ATOM 883 N N . ILE A 1 114 ? -6.126 -4.393 21.218 1.00 95.62 114 ILE A N 1
ATOM 884 C CA . ILE A 1 114 ? -5.109 -4.756 20.225 1.00 95.62 114 ILE A CA 1
ATOM 885 C C . ILE A 1 114 ? -4.633 -6.201 20.425 1.00 95.62 114 ILE A C 1
ATOM 887 O O . ILE A 1 114 ? -4.445 -6.909 19.441 1.00 95.62 114 ILE A O 1
ATOM 891 N N . SER A 1 115 ? -4.476 -6.668 21.668 1.00 92.81 115 SER A N 1
ATOM 892 C CA . SER A 1 115 ? -3.989 -8.030 21.938 1.00 92.81 115 SER A CA 1
ATOM 893 C C . SER A 1 115 ? -4.965 -9.143 21.544 1.00 92.81 115 SER A C 1
ATOM 895 O O . SER A 1 115 ? -4.540 -10.273 21.312 1.00 92.81 115 SER A O 1
ATOM 897 N N . GLU A 1 116 ? -6.253 -8.828 21.413 1.00 90.56 116 GLU A N 1
ATOM 898 C CA . GLU A 1 116 ? -7.266 -9.729 20.851 1.00 90.56 116 GLU A CA 1
ATOM 899 C C . GLU A 1 116 ? -7.111 -9.941 19.332 1.00 90.56 116 GLU A C 1
ATOM 901 O O . GLU A 1 116 ? -7.368 -11.042 18.857 1.00 90.56 116 GLU A O 1
ATOM 906 N N . ASP A 1 117 ? -6.715 -8.905 18.576 1.00 92.44 117 ASP A N 1
ATOM 907 C CA . ASP A 1 117 ? -6.419 -8.977 17.135 1.00 92.44 117 ASP A CA 1
ATOM 908 C C . ASP A 1 117 ? -5.471 -7.843 16.731 1.00 92.44 117 ASP A C 1
ATOM 910 O O . ASP A 1 117 ? -5.875 -6.685 16.569 1.00 92.44 117 ASP A O 1
ATOM 914 N N . TYR A 1 118 ? -4.202 -8.191 16.514 1.00 96.25 118 TYR A N 1
ATOM 915 C CA . TYR A 1 118 ? -3.148 -7.231 16.191 1.00 96.25 118 TYR A CA 1
ATOM 916 C C . TYR A 1 118 ? -3.407 -6.462 14.884 1.00 96.25 118 TYR A C 1
ATOM 918 O O . TYR A 1 118 ? -2.857 -5.373 14.702 1.00 96.25 118 TYR A O 1
ATOM 926 N N . LEU A 1 119 ? -4.278 -6.959 13.986 1.00 96.31 119 LEU A N 1
ATOM 927 C CA . LEU A 1 119 ? -4.629 -6.251 12.743 1.00 96.31 119 LEU A CA 1
ATOM 928 C C . LEU A 1 119 ? -5.318 -4.912 13.025 1.00 96.31 119 LEU A C 1
ATOM 930 O O . LEU A 1 119 ? -5.276 -3.997 12.202 1.00 96.31 119 LEU A O 1
ATOM 934 N N . ARG A 1 120 ? -5.911 -4.760 14.213 1.00 97.50 120 ARG A N 1
ATOM 935 C CA . ARG A 1 120 ? -6.554 -3.519 14.648 1.00 97.50 120 ARG A CA 1
ATOM 936 C C . ARG A 1 120 ? -5.600 -2.323 14.655 1.00 97.50 120 ARG A C 1
ATOM 938 O O . ARG A 1 120 ? -6.075 -1.208 14.481 1.00 97.50 120 ARG A O 1
ATOM 945 N N . MET A 1 121 ? -4.285 -2.531 14.762 1.00 98.44 121 MET A N 1
ATOM 946 C CA . MET A 1 121 ? -3.299 -1.453 14.607 1.00 98.44 121 MET A CA 1
ATOM 947 C C . MET A 1 121 ? -3.316 -0.856 13.192 1.00 98.44 121 MET A C 1
ATOM 949 O O . MET A 1 121 ? -3.420 0.357 13.037 1.00 98.44 121 MET A O 1
ATOM 953 N N . LEU A 1 122 ? -3.297 -1.704 12.157 1.00 98.56 122 LEU A N 1
ATOM 954 C CA . LEU A 1 122 ? -3.375 -1.259 10.760 1.00 98.56 122 LEU A CA 1
ATOM 955 C C . LEU A 1 122 ? -4.750 -0.669 10.433 1.00 98.56 122 LEU A C 1
ATOM 957 O O . LEU A 1 122 ? -4.842 0.349 9.753 1.00 98.56 122 LEU A O 1
ATOM 961 N N . ARG A 1 123 ? -5.820 -1.254 10.984 1.00 98.50 123 ARG A N 1
ATOM 962 C CA . ARG A 1 123 ? -7.179 -0.712 10.835 1.00 98.50 123 ARG A CA 1
ATOM 963 C C . ARG A 1 123 ? -7.313 0.675 11.456 1.00 98.50 123 ARG A C 1
ATOM 965 O O . ARG A 1 123 ? -7.998 1.513 10.880 1.00 98.50 123 ARG A O 1
ATOM 972 N N . ALA A 1 124 ? -6.672 0.922 12.603 1.00 98.56 124 ALA A N 1
ATOM 973 C CA . ALA A 1 124 ? -6.678 2.232 13.249 1.00 98.56 124 ALA A CA 1
ATOM 974 C C . ALA A 1 124 ? -6.065 3.286 12.324 1.00 98.56 124 ALA A C 1
ATOM 976 O O . ALA A 1 124 ? -6.688 4.320 12.109 1.00 98.56 124 ALA A O 1
ATOM 977 N N . ILE A 1 125 ? -4.913 2.976 11.716 1.00 98.69 125 ILE A N 1
ATOM 978 C CA . ILE A 1 125 ? -4.255 3.835 10.722 1.00 98.69 125 ILE A CA 1
ATOM 979 C C . ILE A 1 125 ? -5.169 4.082 9.528 1.00 98.69 125 ILE A C 1
ATOM 981 O O . ILE A 1 125 ? -5.375 5.236 9.152 1.00 98.69 125 ILE A O 1
ATOM 985 N N . ARG A 1 126 ? -5.762 3.026 8.957 1.00 98.38 126 ARG A N 1
ATOM 986 C CA . ARG A 1 126 ? -6.661 3.175 7.811 1.00 98.38 126 ARG A CA 1
ATOM 987 C C . ARG A 1 126 ? -7.843 4.076 8.142 1.00 98.38 126 ARG A C 1
ATOM 989 O O . ARG A 1 126 ? -8.072 5.049 7.442 1.00 98.38 126 ARG A O 1
ATOM 996 N N . PHE A 1 127 ? -8.593 3.777 9.203 1.00 98.19 127 PHE A N 1
ATOM 997 C CA . PHE A 1 127 ? -9.778 4.565 9.541 1.00 98.19 127 PHE A CA 1
ATOM 998 C C . PHE A 1 127 ? -9.427 6.001 9.921 1.00 98.19 127 PHE A C 1
ATOM 1000 O O . PHE A 1 127 ? -10.130 6.911 9.499 1.00 98.19 127 PHE A O 1
ATOM 1007 N N . LYS A 1 128 ? -8.334 6.214 10.662 1.00 98.25 128 LYS A N 1
ATOM 1008 C CA . LYS A 1 128 ? -7.858 7.553 11.020 1.00 98.25 128 LYS A CA 1
ATOM 1009 C C . LYS A 1 128 ? -7.590 8.383 9.764 1.00 98.25 128 LYS A C 1
ATOM 1011 O O . LYS A 1 128 ? -8.084 9.498 9.665 1.00 98.25 128 LYS A O 1
ATOM 1016 N N . ASN A 1 129 ? -6.876 7.827 8.787 1.00 98.00 129 ASN A N 1
ATOM 1017 C CA . ASN A 1 129 ? -6.478 8.571 7.595 1.00 98.00 129 ASN A CA 1
ATOM 1018 C C . ASN A 1 129 ? -7.603 8.684 6.549 1.00 98.00 129 ASN A C 1
ATOM 1020 O O . ASN A 1 129 ? -7.858 9.787 6.077 1.00 98.00 129 ASN A O 1
ATOM 1024 N N . THR A 1 130 ? -8.343 7.609 6.256 1.00 95.81 130 THR A N 1
ATOM 1025 C CA . THR A 1 130 ? -9.466 7.635 5.296 1.00 95.81 130 THR A CA 1
ATOM 1026 C C . THR A 1 130 ? -10.615 8.537 5.759 1.00 95.81 130 THR A C 1
ATOM 1028 O O . THR A 1 130 ? -11.277 9.155 4.935 1.00 95.81 130 THR A O 1
ATOM 1031 N N . LEU A 1 131 ? -10.877 8.626 7.070 1.00 96.75 131 LEU A N 1
ATOM 1032 C CA . LEU A 1 131 ? -11.936 9.497 7.602 1.00 96.75 131 LEU A CA 1
ATOM 1033 C C . LEU A 1 131 ? -11.449 10.920 7.909 1.00 96.75 131 LEU A C 1
ATOM 1035 O O . LEU A 1 131 ? -12.269 11.767 8.249 1.00 96.75 131 LEU A O 1
ATOM 1039 N N . GLY A 1 132 ? -10.139 11.188 7.834 1.00 97.06 132 GLY A N 1
ATOM 1040 C CA . GLY A 1 132 ? -9.561 12.468 8.257 1.00 97.06 132 GLY A CA 1
ATOM 1041 C C . GLY A 1 132 ? -9.658 12.720 9.767 1.00 97.06 132 GLY A C 1
ATOM 1042 O O . GLY A 1 132 ? -9.691 13.866 10.201 1.00 97.06 132 GLY A O 1
ATOM 1043 N N . PHE A 1 133 ? -9.740 11.659 10.570 1.00 98.25 133 PHE A N 1
ATOM 1044 C CA . PHE A 1 133 ? -9.872 11.733 12.025 1.00 98.25 133 PHE A CA 1
ATOM 1045 C C . PHE A 1 133 ? -8.497 11.834 12.705 1.00 98.25 133 PHE A C 1
ATOM 1047 O O . PHE A 1 133 ? -7.441 11.755 12.076 1.00 98.25 133 PHE A O 1
ATOM 1054 N N . SER A 1 134 ? -8.503 11.989 14.027 1.00 98.25 134 SER A N 1
ATOM 1055 C CA . SER A 1 134 ? -7.321 11.913 14.890 1.00 98.25 134 SER A CA 1
ATOM 1056 C C . SER A 1 134 ? -7.369 10.673 15.783 1.00 98.25 134 SER A C 1
ATOM 1058 O O . SER A 1 134 ? -8.410 10.041 15.955 1.00 98.25 134 SER A O 1
ATOM 1060 N N . TYR A 1 135 ? -6.245 10.293 16.384 1.00 98.31 135 TYR A N 1
ATOM 1061 C CA . TYR A 1 135 ? -6.255 9.251 17.408 1.00 98.31 135 TYR A CA 1
ATOM 1062 C C . TYR A 1 135 ? -6.815 9.797 18.722 1.00 98.31 135 TYR A C 1
ATOM 1064 O O . TYR A 1 135 ? -6.488 10.906 19.141 1.00 98.31 135 TYR A O 1
ATOM 1072 N N . ALA A 1 136 ? -7.643 9.006 19.402 1.00 97.88 136 ALA A N 1
ATOM 1073 C CA . ALA A 1 136 ? -7.996 9.303 20.782 1.00 97.88 136 ALA A CA 1
ATOM 1074 C C . ALA A 1 136 ? -6.769 9.183 21.707 1.00 97.88 136 ALA A C 1
ATOM 1076 O O . ALA A 1 136 ? -5.829 8.438 21.422 1.00 97.88 136 ALA A O 1
ATOM 1077 N N . GLU A 1 137 ? -6.811 9.870 22.851 1.00 96.06 137 GLU A N 1
ATOM 1078 C CA . GLU A 1 137 ? -5.756 9.799 23.867 1.00 96.06 137 GLU A CA 1
ATOM 1079 C C . GLU A 1 137 ? -5.392 8.343 24.215 1.00 96.06 137 GLU A C 1
ATOM 1081 O O . GLU A 1 137 ? -6.264 7.496 24.426 1.00 96.06 137 GLU A O 1
ATOM 1086 N N . GLY A 1 138 ? -4.089 8.051 24.239 1.00 95.81 138 GLY A N 1
ATOM 1087 C CA . GLY A 1 138 ? -3.541 6.728 24.544 1.00 95.81 138 GLY A CA 1
ATOM 1088 C C . GLY A 1 138 ? -3.583 5.710 23.397 1.00 95.81 138 GLY A C 1
ATOM 1089 O O . GLY A 1 138 ? -2.901 4.689 23.494 1.00 95.81 138 GLY A O 1
ATOM 1090 N N . ALA A 1 139 ? -4.309 5.964 22.301 1.00 96.81 139 ALA A N 1
ATOM 1091 C CA . ALA A 1 139 ? -4.409 5.011 21.192 1.00 96.81 139 ALA A CA 1
ATOM 1092 C C . ALA A 1 139 ? -3.067 4.816 20.464 1.00 96.81 139 ALA A C 1
ATOM 1094 O O . ALA A 1 139 ? -2.680 3.677 20.209 1.00 96.81 139 ALA A O 1
ATOM 1095 N N . GLU A 1 140 ? -2.318 5.892 20.201 1.00 97.12 140 GLU A N 1
ATOM 1096 C CA . GLU A 1 140 ? -0.981 5.803 19.590 1.00 97.12 140 GLU A CA 1
ATOM 1097 C C . GLU A 1 140 ? -0.003 5.014 20.465 1.00 97.12 140 GLU A C 1
ATOM 1099 O O . GLU A 1 140 ? 0.696 4.127 19.977 1.00 97.12 140 GLU A O 1
ATOM 1104 N N . THR A 1 141 ? 0.013 5.295 21.772 1.00 97.38 141 THR A N 1
ATOM 1105 C CA . THR A 1 141 ? 0.843 4.570 22.744 1.00 97.38 141 THR A CA 1
ATOM 1106 C C . THR A 1 141 ? 0.495 3.085 22.761 1.00 97.38 141 THR A C 1
ATOM 1108 O O . THR A 1 141 ? 1.393 2.245 22.729 1.00 97.38 141 THR A O 1
ATOM 1111 N N . ALA A 1 142 ? -0.799 2.747 22.754 1.00 97.31 142 ALA A N 1
ATOM 1112 C CA . ALA A 1 142 ? -1.245 1.360 22.695 1.00 97.31 142 ALA A CA 1
ATOM 1113 C C . ALA A 1 142 ? -0.771 0.671 21.403 1.00 97.31 142 ALA A C 1
ATOM 1115 O O . ALA A 1 142 ? -0.271 -0.447 21.463 1.00 97.31 142 ALA A O 1
ATOM 1116 N N . ILE A 1 143 ? -0.844 1.339 20.247 1.00 98.31 143 ILE A N 1
ATOM 1117 C CA . ILE A 1 143 ? -0.333 0.790 18.980 1.00 98.31 143 ILE A CA 1
ATOM 1118 C C . ILE A 1 143 ? 1.183 0.565 19.054 1.00 98.31 143 ILE A C 1
ATOM 1120 O O . ILE A 1 143 ? 1.654 -0.532 18.756 1.00 98.31 143 ILE A O 1
ATOM 1124 N N . LYS A 1 144 ? 1.955 1.556 19.513 1.00 97.44 144 LYS A N 1
ATOM 1125 C CA . LYS A 1 144 ? 3.419 1.443 19.630 1.00 97.44 144 LYS A CA 1
ATOM 1126 C C . LYS A 1 144 ? 3.850 0.289 20.534 1.00 97.44 144 LYS A C 1
ATOM 1128 O O . LYS A 1 144 ? 4.747 -0.467 20.152 1.00 97.44 144 LYS A O 1
ATOM 1133 N N . ASN A 1 145 ? 3.178 0.106 21.676 1.00 97.44 145 ASN A N 1
ATOM 1134 C CA . ASN A 1 145 ? 3.463 -0.977 22.627 1.00 97.44 145 ASN A CA 1
ATOM 1135 C C . ASN A 1 145 ? 3.344 -2.373 21.996 1.00 97.44 145 ASN A C 1
ATOM 1137 O O . ASN A 1 145 ? 4.042 -3.295 22.420 1.00 97.44 145 ASN A O 1
ATOM 1141 N N . TYR A 1 146 ? 2.481 -2.523 20.986 1.00 97.50 146 TYR A N 1
ATOM 1142 C CA . TYR A 1 146 ? 2.233 -3.789 20.296 1.00 97.50 146 TYR A CA 1
ATOM 1143 C C . TYR A 1 146 ? 2.781 -3.843 18.863 1.00 97.50 146 TYR A C 1
ATOM 1145 O O . TYR A 1 146 ? 2.532 -4.814 18.150 1.00 97.50 146 TYR A O 1
ATOM 1153 N N . SER A 1 147 ? 3.540 -2.835 18.427 1.00 97.69 147 SER A N 1
ATOM 1154 C CA . SER A 1 147 ? 4.013 -2.713 17.040 1.00 97.69 147 SER A CA 1
ATOM 1155 C C . SER A 1 147 ? 4.728 -3.970 16.534 1.00 97.69 147 SER A C 1
ATOM 1157 O O . SER A 1 147 ? 4.465 -4.433 15.425 1.00 97.69 147 SER A O 1
ATOM 1159 N N . ARG A 1 148 ? 5.569 -4.595 17.369 1.00 97.81 148 ARG A N 1
ATOM 1160 C CA . ARG A 1 148 ? 6.284 -5.837 17.031 1.00 97.81 148 ARG A CA 1
ATOM 1161 C C . ARG A 1 148 ? 5.341 -7.009 16.768 1.00 97.81 148 ARG A C 1
ATOM 1163 O O . ARG A 1 148 ? 5.635 -7.847 15.926 1.00 97.81 148 ARG A O 1
ATOM 1170 N N . GLN A 1 149 ? 4.215 -7.079 17.466 1.00 97.12 149 GLN A N 1
ATOM 1171 C CA . GLN A 1 149 ? 3.259 -8.180 17.391 1.00 97.12 149 GLN A CA 1
ATOM 1172 C C . GLN A 1 149 ? 2.497 -8.202 16.062 1.00 97.12 149 GLN A C 1
ATOM 1174 O O . GLN A 1 149 ? 1.840 -9.198 15.763 1.00 97.12 149 GLN A O 1
ATOM 1179 N N . ILE A 1 150 ? 2.647 -7.177 15.212 1.00 97.00 150 ILE A N 1
ATOM 1180 C CA . ILE A 1 150 ? 2.163 -7.225 13.829 1.00 97.00 150 ILE A CA 1
ATOM 1181 C C . ILE A 1 150 ? 2.730 -8.433 13.062 1.00 97.00 150 ILE A C 1
ATOM 1183 O O . ILE A 1 150 ? 2.056 -8.971 12.189 1.00 97.00 150 ILE A O 1
ATOM 1187 N N . THR A 1 151 ? 3.919 -8.932 13.434 1.00 96.00 151 THR A N 1
ATOM 1188 C CA . THR A 1 151 ? 4.527 -10.129 12.827 1.00 96.00 151 THR A CA 1
ATOM 1189 C C . THR A 1 151 ? 3.748 -11.417 13.095 1.00 96.00 151 THR A C 1
ATOM 1191 O O . THR A 1 151 ? 4.001 -12.424 12.440 1.00 96.00 151 THR A O 1
ATOM 1194 N N . ASN A 1 152 ? 2.812 -11.406 14.049 1.00 94.81 152 ASN A N 1
ATOM 1195 C CA . ASN A 1 152 ? 1.952 -12.550 14.362 1.00 94.81 152 ASN A CA 1
ATOM 1196 C C . ASN A 1 152 ? 0.740 -12.649 13.421 1.00 94.81 152 ASN A C 1
ATOM 1198 O O . ASN A 1 152 ? -0.053 -13.582 13.523 1.00 94.81 152 ASN A O 1
ATOM 1202 N N . ILE A 1 153 ? 0.568 -11.687 12.513 1.00 94.75 153 ILE A N 1
ATOM 1203 C CA . ILE A 1 153 ? -0.529 -11.660 11.552 1.00 94.75 153 ILE A CA 1
ATOM 1204 C C . ILE A 1 153 ? -0.069 -12.305 10.247 1.00 94.75 153 ILE A C 1
ATOM 1206 O O . ILE A 1 153 ? 1.019 -12.035 9.745 1.00 94.75 153 ILE A O 1
ATOM 1210 N N . SER A 1 154 ? -0.939 -13.121 9.651 1.00 95.81 154 SER A N 1
ATOM 1211 C CA . SER A 1 154 ? -0.737 -13.636 8.297 1.00 95.81 154 SER A CA 1
ATOM 1212 C C . SER A 1 154 ? -0.514 -12.498 7.296 1.00 95.81 154 SER A C 1
ATOM 1214 O O . SER A 1 154 ? -1.290 -11.534 7.270 1.00 95.81 154 SER A O 1
ATOM 1216 N N . TRP A 1 155 ? 0.474 -12.646 6.420 1.00 97.69 155 TRP A N 1
ATOM 1217 C CA . TRP A 1 155 ? 0.822 -11.627 5.436 1.00 97.69 155 TRP A CA 1
ATOM 1218 C C . TRP A 1 155 ? -0.315 -11.261 4.479 1.00 97.69 155 TRP A C 1
ATOM 1220 O O . TRP A 1 155 ? -0.370 -10.119 4.047 1.00 97.69 155 TRP A O 1
ATOM 1230 N N . GLU A 1 156 ? -1.256 -12.165 4.207 1.00 97.12 156 GLU A N 1
ATOM 1231 C CA . GLU A 1 156 ? -2.456 -11.892 3.410 1.00 97.12 156 GLU A CA 1
ATOM 1232 C C . GLU A 1 156 ? -3.325 -10.807 4.058 1.00 97.12 156 GLU A C 1
ATOM 1234 O O . GLU A 1 156 ? -3.751 -9.874 3.389 1.00 97.12 156 GLU A O 1
ATOM 1239 N N . ARG A 1 157 ? -3.535 -10.880 5.379 1.00 96.44 157 ARG A N 1
ATOM 1240 C CA . ARG A 1 157 ? -4.315 -9.874 6.122 1.00 96.44 157 ARG A CA 1
ATOM 1241 C C . ARG A 1 157 ? -3.587 -8.534 6.184 1.00 96.44 157 ARG A C 1
ATOM 1243 O O . ARG A 1 157 ? -4.229 -7.494 6.084 1.00 96.44 157 ARG A O 1
ATOM 1250 N N . ILE A 1 158 ? -2.261 -8.562 6.346 1.00 98.25 158 ILE A N 1
ATOM 1251 C CA . ILE A 1 158 ? -1.432 -7.352 6.279 1.00 98.25 158 ILE A CA 1
ATOM 1252 C C . ILE A 1 158 ? -1.557 -6.730 4.883 1.00 98.25 158 ILE A C 1
ATOM 1254 O O . ILE A 1 158 ? -1.878 -5.552 4.776 1.00 98.25 158 ILE A O 1
ATOM 1258 N N . ARG A 1 159 ? -1.367 -7.524 3.821 1.00 98.25 159 ARG A N 1
ATOM 1259 C CA . ARG A 1 159 ? -1.519 -7.104 2.422 1.00 98.25 159 ARG A CA 1
ATOM 1260 C C . ARG A 1 159 ? -2.887 -6.478 2.179 1.00 98.25 159 ARG A C 1
ATOM 1262 O O . ARG A 1 159 ? -2.943 -5.404 1.596 1.00 98.25 159 ARG A O 1
ATOM 1269 N N . ASP A 1 160 ? -3.966 -7.126 2.605 1.00 97.62 160 ASP A N 1
ATOM 1270 C CA . ASP A 1 160 ? -5.324 -6.641 2.350 1.00 97.62 160 ASP A CA 1
ATOM 1271 C C . ASP A 1 160 ? -5.556 -5.271 2.999 1.00 97.62 160 ASP A C 1
ATOM 1273 O O . ASP A 1 160 ? -6.059 -4.358 2.346 1.00 97.62 160 ASP A O 1
ATOM 1277 N N . GLU A 1 161 ? -5.111 -5.081 4.243 1.00 98.00 161 GLU A N 1
ATOM 1278 C CA . GLU A 1 161 ? -5.250 -3.791 4.922 1.00 98.00 161 GLU A CA 1
ATOM 1279 C C . GLU A 1 161 ? -4.333 -2.710 4.312 1.00 98.00 161 GLU A C 1
ATOM 1281 O O . GLU A 1 161 ? -4.765 -1.569 4.151 1.00 98.00 161 GLU A O 1
ATOM 1286 N N . LEU A 1 162 ? -3.100 -3.055 3.910 1.00 98.31 162 LEU A N 1
ATOM 1287 C CA . LEU A 1 162 ? -2.191 -2.146 3.192 1.00 98.31 162 LEU A CA 1
ATOM 1288 C C . LEU A 1 162 ? -2.745 -1.739 1.826 1.00 98.31 162 LEU A C 1
ATOM 1290 O O . LEU A 1 162 ? -2.680 -0.568 1.471 1.00 98.31 162 LEU A O 1
ATOM 1294 N N . ASN A 1 163 ? -3.329 -2.674 1.076 1.00 97.19 163 ASN A N 1
ATOM 1295 C CA . ASN A 1 163 ? -3.959 -2.378 -0.207 1.00 97.19 163 ASN A CA 1
ATOM 1296 C C . ASN A 1 163 ? -5.123 -1.400 -0.027 1.00 97.19 163 ASN A C 1
ATOM 1298 O O . ASN A 1 163 ? -5.232 -0.450 -0.798 1.00 97.19 163 ASN A O 1
ATOM 1302 N N . LEU A 1 164 ? -5.957 -1.588 1.003 1.00 95.81 164 LEU A N 1
ATOM 1303 C CA . LEU A 1 164 ? -7.031 -0.647 1.325 1.00 95.81 164 LEU A CA 1
ATOM 1304 C C . LEU A 1 164 ? -6.484 0.736 1.709 1.00 95.81 164 LEU A C 1
ATOM 1306 O O . LEU A 1 164 ? -7.006 1.737 1.233 1.00 95.81 164 LEU A O 1
ATOM 1310 N N . MET A 1 165 ? -5.428 0.801 2.529 1.00 95.81 165 MET A N 1
ATOM 1311 C CA . MET A 1 165 ? -4.788 2.065 2.922 1.00 95.81 165 MET A CA 1
ATOM 1312 C C . MET A 1 165 ? -4.156 2.805 1.743 1.00 95.81 165 MET A C 1
ATOM 1314 O O . MET A 1 165 ? -4.299 4.017 1.623 1.00 95.81 165 MET A O 1
ATOM 1318 N N . PHE A 1 166 ? -3.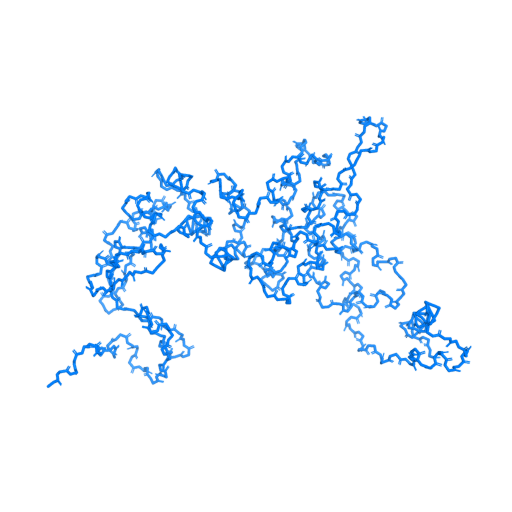426 2.099 0.880 1.00 95.38 166 PHE A N 1
ATOM 1319 C CA . PHE A 1 166 ? -2.661 2.748 -0.181 1.00 95.38 166 PHE A CA 1
ATOM 1320 C C . PHE A 1 166 ? -3.474 3.032 -1.445 1.00 95.38 166 PHE A C 1
ATOM 1322 O O . PHE A 1 166 ? -3.076 3.888 -2.232 1.00 95.38 166 PHE A O 1
ATOM 1329 N N . SER A 1 167 ? -4.614 2.361 -1.635 1.00 93.12 167 SER A N 1
ATOM 1330 C CA . SER A 1 167 ? -5.545 2.677 -2.730 1.00 93.12 167 SER A CA 1
ATOM 1331 C C . SER A 1 167 ? -6.367 3.940 -2.462 1.00 93.12 167 SER A C 1
ATOM 1333 O O . SER A 1 167 ? -6.943 4.496 -3.391 1.00 93.12 167 SER A O 1
ATOM 1335 N N . ASP A 1 168 ? -6.408 4.402 -1.215 1.00 93.19 168 ASP A N 1
ATOM 1336 C CA . ASP A 1 168 ? -7.071 5.636 -0.801 1.00 93.19 168 ASP A CA 1
ATOM 1337 C C . ASP A 1 168 ? -6.210 6.879 -1.116 1.00 93.19 168 ASP A C 1
ATOM 1339 O O . ASP A 1 168 ? -4.996 6.772 -1.343 1.00 93.19 168 ASP A O 1
ATOM 1343 N N . ASP A 1 169 ? -6.812 8.072 -1.145 1.00 90.75 169 ASP A N 1
ATOM 1344 C CA . ASP A 1 169 ? -6.074 9.336 -1.324 1.00 90.75 169 ASP A CA 1
ATOM 1345 C C . ASP A 1 169 ? -5.174 9.640 -0.108 1.00 90.75 169 ASP A C 1
ATOM 1347 O O . ASP A 1 169 ? -4.087 10.208 -0.230 1.00 90.75 169 ASP A O 1
ATOM 1351 N N . SER A 1 170 ? -5.540 9.129 1.074 1.00 93.62 170 SER A N 1
ATOM 1352 C CA . SER A 1 170 ? -4.767 9.272 2.312 1.00 93.62 170 SER A CA 1
ATOM 1353 C C . SER A 1 170 ? -3.523 8.368 2.407 1.00 93.62 170 SER A C 1
ATOM 1355 O O . SER A 1 170 ? -2.880 8.292 3.461 1.00 93.62 170 SER A O 1
ATOM 1357 N N . ARG A 1 171 ? -3.124 7.699 1.314 1.00 94.81 171 ARG A N 1
ATOM 1358 C CA . ARG A 1 171 ? -1.982 6.761 1.261 1.00 94.81 171 ARG A CA 1
ATOM 1359 C C . ARG A 1 171 ? -0.678 7.321 1.827 1.00 94.81 171 ARG A C 1
ATOM 1361 O O . ARG A 1 171 ? 0.066 6.600 2.489 1.00 94.81 171 ARG A O 1
ATOM 1368 N N . LEU A 1 172 ? -0.407 8.607 1.589 1.00 95.25 172 LEU A N 1
ATOM 1369 C CA . LEU A 1 172 ? 0.799 9.277 2.073 1.00 95.25 172 LEU A CA 1
ATOM 1370 C C . LEU A 1 172 ? 0.785 9.377 3.602 1.00 95.25 172 LEU A C 1
ATOM 1372 O O . LEU A 1 172 ? 1.767 9.029 4.256 1.00 95.25 172 LEU A O 1
ATOM 1376 N N . ALA A 1 173 ? -0.344 9.818 4.162 1.00 97.12 173 ALA A N 1
ATOM 1377 C CA . ALA A 1 173 ? -0.545 9.912 5.603 1.00 97.12 173 ALA A CA 1
ATOM 1378 C C . ALA A 1 173 ? -0.512 8.523 6.260 1.00 97.12 173 ALA A C 1
ATOM 1380 O O . ALA A 1 173 ? 0.100 8.355 7.311 1.00 97.12 173 ALA A O 1
ATOM 1381 N N . SER A 1 174 ? -1.071 7.508 5.595 1.00 97.69 174 SER A N 1
ATOM 1382 C CA . SER A 1 174 ? -1.010 6.115 6.053 1.00 97.69 174 SER A CA 1
ATOM 1383 C C . SER A 1 174 ? 0.425 5.582 6.116 1.00 97.69 174 SER A C 1
ATOM 1385 O O . SER A 1 174 ? 0.803 4.970 7.113 1.00 97.69 174 SER A O 1
ATOM 1387 N N . LEU A 1 175 ? 1.255 5.841 5.096 1.00 97.56 175 LEU A N 1
ATOM 1388 C CA . LEU A 1 175 ? 2.666 5.439 5.119 1.00 97.56 175 LEU A CA 1
ATOM 1389 C C . LEU A 1 175 ? 3.453 6.159 6.225 1.00 97.56 175 LEU A C 1
ATOM 1391 O O . LEU A 1 175 ? 4.271 5.537 6.902 1.00 97.56 175 LEU A O 1
ATOM 1395 N N . HIS A 1 176 ? 3.178 7.445 6.434 1.00 96.88 176 HIS A N 1
ATOM 1396 C CA . HIS A 1 176 ? 3.783 8.229 7.508 1.00 96.88 176 HIS A CA 1
ATOM 1397 C C . HIS A 1 176 ? 3.397 7.701 8.901 1.00 96.88 176 HIS A C 1
ATOM 1399 O O . HIS A 1 176 ? 4.250 7.567 9.774 1.00 96.88 176 HIS A O 1
ATOM 1405 N N . ASP A 1 177 ? 2.133 7.330 9.110 1.00 98.12 177 ASP A N 1
ATOM 1406 C CA . ASP A 1 177 ? 1.678 6.734 10.369 1.00 98.12 177 ASP A CA 1
ATOM 1407 C C . ASP A 1 177 ? 2.289 5.348 10.617 1.00 98.12 177 ASP A C 1
ATOM 1409 O O . ASP A 1 177 ? 2.683 5.056 11.745 1.00 98.12 177 ASP A O 1
ATOM 1413 N N . LEU A 1 178 ? 2.408 4.500 9.586 1.00 98.44 178 LEU A N 1
ATOM 1414 C CA . LEU A 1 178 ? 3.083 3.200 9.704 1.00 98.44 178 LEU A CA 1
ATOM 1415 C C . LEU A 1 178 ? 4.508 3.358 10.237 1.00 98.44 178 LEU A C 1
ATOM 1417 O O . LEU A 1 178 ? 4.966 2.548 11.044 1.00 98.44 178 LEU A O 1
ATOM 1421 N N . ASP A 1 179 ? 5.203 4.390 9.776 1.00 97.69 179 ASP A N 1
ATOM 1422 C CA . ASP A 1 179 ? 6.553 4.711 10.206 1.00 97.69 179 ASP A CA 1
ATOM 1423 C C . ASP A 1 179 ? 6.588 5.278 11.635 1.00 97.69 179 ASP A C 1
ATOM 1425 O O . ASP A 1 179 ? 7.262 4.727 12.506 1.00 97.69 179 ASP A O 1
ATOM 1429 N N . ASN A 1 180 ? 5.784 6.306 11.917 1.00 97.44 180 ASN A N 1
ATOM 1430 C CA . ASN A 1 180 ? 5.732 6.960 13.229 1.00 97.44 180 ASN A CA 1
ATOM 1431 C C . ASN A 1 180 ? 5.268 6.047 14.363 1.00 97.44 180 ASN A C 1
ATOM 1433 O O . ASN A 1 180 ? 5.628 6.277 15.521 1.00 97.44 180 ASN A O 1
ATOM 1437 N N . LEU A 1 181 ? 4.444 5.046 14.049 1.00 98.12 181 LEU A N 1
ATOM 1438 C CA . LEU A 1 181 ? 3.922 4.058 14.992 1.00 98.12 181 LEU A CA 1
ATOM 1439 C C . LEU A 1 181 ? 4.785 2.790 15.061 1.00 98.12 181 LEU A C 1
ATOM 1441 O O . LEU A 1 181 ? 4.350 1.792 15.634 1.00 98.12 181 LEU A O 1
ATOM 1445 N N . ASP A 1 182 ? 6.006 2.822 14.512 1.00 97.75 182 ASP A N 1
ATOM 1446 C CA . ASP A 1 182 ? 6.987 1.733 14.578 1.00 97.75 182 ASP A CA 1
ATOM 1447 C C . ASP A 1 182 ? 6.552 0.422 13.894 1.00 97.75 182 ASP A C 1
ATOM 1449 O O . ASP A 1 182 ? 7.155 -0.631 14.107 1.00 97.75 182 ASP A O 1
ATOM 1453 N N . LEU A 1 183 ? 5.529 0.462 13.040 1.00 98.50 183 LEU A N 1
ATOM 1454 C CA . LEU A 1 183 ? 5.023 -0.708 12.321 1.00 98.50 183 LEU A CA 1
ATOM 1455 C C . LEU A 1 183 ? 5.825 -0.981 11.046 1.00 98.50 183 LEU A C 1
ATOM 1457 O O . LEU A 1 183 ? 6.057 -2.139 10.692 1.00 98.50 183 LEU A O 1
ATOM 1461 N N . LEU A 1 184 ? 6.291 0.074 10.370 1.00 97.88 184 LEU A N 1
ATOM 1462 C CA . LEU A 1 184 ? 6.950 -0.031 9.070 1.00 97.88 184 LEU A CA 1
ATOM 1463 C C . LEU A 1 184 ? 8.181 -0.945 9.110 1.00 97.88 184 LEU A C 1
ATOM 1465 O O . LEU A 1 184 ? 8.339 -1.792 8.234 1.00 97.88 184 LEU A O 1
ATOM 1469 N N . LYS A 1 185 ? 8.992 -0.862 10.171 1.00 97.62 185 LYS A N 1
ATOM 1470 C CA . LYS A 1 185 ? 10.196 -1.694 10.358 1.00 97.62 185 LYS A CA 1
ATOM 1471 C C . LYS A 1 185 ? 9.920 -3.198 10.458 1.00 97.62 185 LYS A C 1
ATOM 1473 O O . LYS A 1 185 ? 10.829 -3.992 10.243 1.00 97.62 185 LYS A O 1
ATOM 1478 N N . TYR A 1 186 ? 8.691 -3.598 10.778 1.00 98.31 186 TYR A N 1
ATOM 1479 C CA . TYR A 1 186 ? 8.291 -5.006 10.838 1.00 98.31 186 TYR A CA 1
ATOM 1480 C C . TYR A 1 186 ? 7.609 -5.485 9.549 1.00 98.31 186 TYR A C 1
ATOM 1482 O O . TYR A 1 186 ? 7.644 -6.676 9.247 1.00 98.31 186 TYR A O 1
ATOM 1490 N N . ILE A 1 187 ? 7.002 -4.574 8.784 1.00 97.88 187 ILE A N 1
ATOM 1491 C CA . ILE A 1 187 ? 6.193 -4.896 7.598 1.00 97.88 187 ILE A CA 1
ATOM 1492 C C . ILE A 1 187 ? 7.004 -4.732 6.300 1.00 97.88 187 ILE A C 1
ATOM 1494 O O . ILE A 1 187 ? 7.000 -5.613 5.433 1.00 97.88 187 ILE A O 1
ATOM 1498 N N . LEU A 1 188 ? 7.718 -3.612 6.173 1.00 97.75 188 LEU A N 1
ATOM 1499 C CA . LEU A 1 188 ? 8.558 -3.225 5.034 1.00 97.75 188 LEU A CA 1
ATOM 1500 C C . LEU A 1 188 ? 9.899 -2.657 5.547 1.00 97.75 188 LEU A C 1
ATOM 1502 O O . LEU A 1 188 ? 10.179 -1.474 5.339 1.00 97.75 188 LEU A O 1
ATOM 1506 N N . PRO A 1 189 ? 10.740 -3.462 6.229 1.00 97.88 189 PRO A N 1
ATOM 1507 C CA . PRO A 1 189 ? 12.054 -3.011 6.700 1.00 97.88 189 PRO A CA 1
ATOM 1508 C C . PRO A 1 189 ? 12.926 -2.437 5.577 1.00 97.88 189 PRO A C 1
ATOM 1510 O O . PRO A 1 189 ? 13.718 -1.533 5.819 1.00 97.88 189 PRO A O 1
ATOM 1513 N N . GLU A 1 190 ? 12.744 -2.902 4.340 1.00 98.12 190 GLU A N 1
ATOM 1514 C CA . GLU A 1 190 ? 13.471 -2.414 3.169 1.00 98.12 190 GLU A CA 1
ATOM 1515 C C . GLU A 1 190 ? 13.238 -0.913 2.914 1.00 98.12 190 GLU A C 1
ATOM 1517 O O . GLU A 1 190 ? 14.158 -0.215 2.496 1.00 98.12 190 GLU A O 1
ATOM 1522 N N . LEU A 1 191 ? 12.042 -0.390 3.216 1.00 96.75 191 LEU A N 1
ATOM 1523 C CA . LEU A 1 191 ? 11.762 1.048 3.123 1.00 96.75 191 LEU A CA 1
ATOM 1524 C C . LEU A 1 191 ? 12.482 1.852 4.204 1.00 96.75 191 LEU A C 1
ATOM 1526 O O . LEU A 1 191 ? 12.880 2.987 3.958 1.00 96.75 191 LEU A O 1
ATOM 1530 N N . VAL A 1 192 ? 12.660 1.278 5.395 1.00 96.94 192 VAL A N 1
ATOM 1531 C CA . VAL A 1 192 ? 13.354 1.952 6.501 1.00 96.94 192 VAL A CA 1
ATOM 1532 C C . VAL A 1 192 ? 14.828 2.168 6.155 1.00 96.94 192 VAL A C 1
ATOM 1534 O O . VAL A 1 192 ? 15.392 3.203 6.502 1.00 96.94 192 VAL A O 1
ATOM 1537 N N . GLU A 1 193 ? 15.442 1.246 5.410 1.00 96.62 193 GLU A N 1
ATOM 1538 C CA . GLU A 1 193 ? 16.828 1.385 4.948 1.00 96.62 193 GLU A CA 1
ATOM 1539 C C . GLU A 1 193 ? 17.028 2.580 4.005 1.00 96.62 193 GLU A C 1
ATOM 1541 O O . GLU A 1 193 ? 18.102 3.181 4.004 1.00 96.62 193 GLU A O 1
ATOM 1546 N N . LEU A 1 194 ? 15.993 3.002 3.268 1.00 94.56 194 LEU A N 1
ATOM 1547 C CA . LEU A 1 194 ? 16.072 4.178 2.396 1.00 94.56 194 LEU A CA 1
ATOM 1548 C C . LEU A 1 194 ? 16.292 5.492 3.156 1.00 94.56 194 LEU A C 1
ATOM 1550 O O . LEU A 1 194 ? 16.845 6.428 2.582 1.00 94.56 194 LEU A O 1
ATOM 1554 N N . LYS A 1 195 ? 15.940 5.554 4.446 1.00 93.62 195 LYS A N 1
ATOM 1555 C CA . LYS A 1 195 ? 16.199 6.723 5.304 1.00 93.62 195 LYS A CA 1
ATOM 1556 C C . LYS A 1 195 ? 17.684 6.990 5.535 1.00 93.62 195 LYS A C 1
ATOM 1558 O O . LYS A 1 195 ? 18.064 8.075 5.949 1.00 93.62 195 LYS A O 1
ATOM 1563 N N . LYS A 1 196 ? 18.532 5.985 5.300 1.00 91.25 196 LYS A N 1
ATOM 1564 C CA . LYS A 1 196 ? 19.993 6.090 5.427 1.00 91.25 196 LYS A CA 1
ATOM 1565 C C . LYS A 1 196 ? 20.658 6.532 4.122 1.00 91.25 196 LYS A C 1
ATOM 1567 O O . LYS A 1 196 ? 21.877 6.662 4.078 1.00 91.25 196 LYS A O 1
ATOM 1572 N N . ILE A 1 197 ? 19.881 6.682 3.048 1.00 89.69 197 ILE A N 1
ATOM 1573 C CA . ILE A 1 197 ? 20.390 6.977 1.713 1.00 89.69 197 ILE A CA 1
ATOM 1574 C C . ILE A 1 197 ? 20.094 8.427 1.380 1.00 89.69 197 ILE A C 1
ATOM 1576 O O . ILE A 1 197 ? 18.991 8.757 0.942 1.00 89.69 197 ILE A O 1
ATOM 1580 N N . ASP A 1 198 ? 21.112 9.269 1.530 1.00 84.06 198 ASP A N 1
ATOM 1581 C CA . ASP A 1 198 ? 21.049 10.658 1.095 1.00 84.06 198 ASP A CA 1
ATOM 1582 C C . ASP A 1 198 ? 20.761 10.727 -0.407 1.00 84.06 198 ASP A C 1
ATOM 1584 O O . ASP A 1 198 ? 21.453 10.117 -1.235 1.00 84.06 198 ASP A O 1
ATOM 1588 N N . GLN A 1 199 ? 19.756 11.513 -0.777 1.00 69.56 199 GLN A N 1
ATOM 1589 C CA . GLN A 1 199 ? 19.541 11.906 -2.157 1.00 69.56 199 GLN A CA 1
ATOM 1590 C C . GLN A 1 199 ? 20.032 13.343 -2.361 1.00 69.56 199 GLN A C 1
ATOM 1592 O O . GLN A 1 199 ? 19.580 14.260 -1.669 1.00 69.56 199 GLN A O 1
ATOM 1597 N N . PRO A 1 200 ? 20.958 13.578 -3.312 1.00 57.59 200 PRO A N 1
ATOM 1598 C CA . PRO A 1 200 ? 21.457 14.918 -3.576 1.00 57.59 200 PRO A CA 1
ATOM 1599 C C . PRO A 1 200 ? 20.301 15.833 -3.993 1.00 57.59 200 PRO A C 1
ATOM 1601 O O . PRO A 1 200 ? 19.622 15.596 -4.993 1.00 57.59 200 PRO A O 1
ATOM 1604 N N . ALA A 1 201 ? 20.083 16.880 -3.200 1.00 52.41 201 ALA A N 1
ATOM 1605 C CA . ALA A 1 201 ? 18.956 17.783 -3.337 1.00 52.41 201 ALA A CA 1
ATOM 1606 C C . ALA A 1 201 ? 18.992 18.544 -4.672 1.00 52.41 201 ALA A C 1
ATOM 1608 O O . ALA A 1 201 ? 19.867 19.373 -4.919 1.00 52.41 201 ALA A O 1
ATOM 1609 N N . LYS A 1 202 ? 17.973 18.318 -5.504 1.00 50.47 202 LYS A N 1
ATOM 1610 C CA . LYS A 1 202 ? 17.393 19.361 -6.367 1.00 50.47 202 LYS A CA 1
ATOM 1611 C C . LYS A 1 202 ? 16.109 19.937 -5.746 1.00 50.47 202 LYS A C 1
ATOM 1613 O O . LYS A 1 202 ? 15.274 20.482 -6.458 1.00 50.47 202 LYS A O 1
ATOM 1618 N N . PHE A 1 203 ? 15.923 19.780 -4.436 1.00 47.22 203 PHE A N 1
ATOM 1619 C CA . PHE A 1 203 ? 14.757 20.287 -3.720 1.00 47.22 203 PHE A CA 1
ATOM 1620 C C . PHE A 1 203 ? 15.002 21.723 -3.251 1.00 47.22 203 PHE A C 1
ATOM 1622 O O . PHE A 1 203 ? 16.085 22.045 -2.767 1.00 47.22 203 PHE A O 1
ATOM 1629 N N . GLU A 1 204 ? 13.974 22.567 -3.342 1.00 39.84 204 GLU A N 1
ATOM 1630 C CA . GLU A 1 204 ? 13.984 23.956 -2.857 1.00 39.84 204 GLU A CA 1
ATOM 1631 C C . GLU A 1 204 ? 14.110 24.058 -1.316 1.00 39.84 204 GLU A C 1
ATOM 1633 O O . GLU A 1 204 ? 14.257 25.155 -0.788 1.00 39.84 204 GLU A O 1
ATOM 1638 N N . SER A 1 205 ? 14.111 22.930 -0.586 1.00 36.84 205 SER A N 1
ATOM 1639 C CA . SER A 1 205 ? 14.089 22.873 0.885 1.00 36.84 205 SER A CA 1
ATOM 1640 C C . SER A 1 205 ? 15.231 22.087 1.565 1.00 36.84 205 SER A C 1
ATOM 1642 O O . SER A 1 205 ? 15.144 21.845 2.765 1.00 36.84 205 SER A O 1
ATOM 1644 N N . GLY A 1 206 ? 16.309 21.704 0.865 1.00 48.22 206 GLY A N 1
ATOM 1645 C CA . GLY A 1 206 ? 17.502 21.081 1.483 1.00 48.22 206 GLY A CA 1
ATOM 1646 C C . GLY A 1 206 ? 17.687 19.569 1.250 1.00 48.22 206 GLY A C 1
ATOM 1647 O O . GLY A 1 206 ? 17.034 18.986 0.386 1.00 48.22 206 GLY A O 1
ATOM 1648 N N . GLN A 1 207 ? 18.646 18.961 1.972 1.00 53.91 207 GLN A N 1
ATOM 1649 C CA . GLN A 1 207 ? 19.019 17.533 1.891 1.00 53.91 207 GLN A CA 1
ATOM 1650 C C . GLN A 1 207 ? 17.843 16.636 2.315 1.00 53.91 207 GLN A C 1
ATOM 1652 O O . GLN A 1 207 ? 17.278 16.839 3.386 1.00 53.91 207 GLN A O 1
ATOM 1657 N N . GLY A 1 208 ? 17.479 15.655 1.485 1.00 72.75 208 GLY A N 1
ATOM 1658 C CA . GLY A 1 208 ? 16.457 14.648 1.787 1.00 72.75 208 GLY A CA 1
ATOM 1659 C C . GLY A 1 208 ? 16.985 13.237 1.531 1.00 72.75 208 GLY A C 1
ATOM 1660 O O . GLY A 1 208 ? 17.999 13.069 0.855 1.00 72.75 208 GLY A O 1
ATOM 1661 N N . ASP A 1 209 ? 16.302 12.225 2.059 1.00 88.25 209 ASP A N 1
ATOM 1662 C CA . ASP A 1 209 ? 16.665 10.816 1.888 1.00 88.25 209 ASP A CA 1
ATOM 1663 C C . ASP A 1 209 ? 15.790 10.108 0.829 1.00 88.25 209 ASP A C 1
ATOM 1665 O O . ASP A 1 209 ? 14.817 10.656 0.294 1.00 88.25 209 ASP A O 1
ATOM 1669 N N . ALA A 1 210 ? 16.140 8.867 0.484 1.00 90.56 210 ALA A N 1
ATOM 1670 C CA . ALA A 1 210 ? 15.398 8.091 -0.506 1.00 90.56 210 ALA A CA 1
ATOM 1671 C C . ALA A 1 210 ? 14.001 7.645 -0.029 1.00 90.56 210 ALA A C 1
ATOM 1673 O O . ALA A 1 210 ? 13.142 7.332 -0.861 1.00 90.56 210 ALA A O 1
ATOM 1674 N N . PHE A 1 211 ? 13.741 7.647 1.281 1.00 93.88 211 PHE A N 1
ATOM 1675 C CA . PHE A 1 211 ? 12.416 7.371 1.831 1.00 93.88 211 PHE A CA 1
ATOM 1676 C C . PHE A 1 211 ? 11.473 8.557 1.579 1.00 93.88 211 PHE A C 1
ATOM 1678 O O . PHE A 1 211 ? 10.374 8.363 1.059 1.00 93.88 211 PHE A O 1
ATOM 1685 N N . LEU A 1 212 ? 11.931 9.789 1.822 1.00 91.50 212 LEU A N 1
ATOM 1686 C CA . LEU A 1 212 ? 11.198 11.014 1.490 1.00 91.50 212 LEU A CA 1
ATOM 1687 C C . LEU A 1 212 ? 10.924 11.125 -0.014 1.00 91.50 212 LEU A C 1
ATOM 1689 O O . LEU A 1 212 ? 9.816 11.490 -0.407 1.00 91.50 212 LEU A O 1
ATOM 1693 N N . HIS A 1 213 ? 11.886 10.751 -0.866 1.00 91.12 213 HIS A N 1
ATOM 1694 C CA . HIS A 1 213 ? 11.646 10.645 -2.312 1.00 91.12 213 HIS A CA 1
ATOM 1695 C C . HIS A 1 213 ? 10.492 9.684 -2.618 1.00 91.12 213 HIS A C 1
ATOM 1697 O O . HIS A 1 213 ? 9.544 10.063 -3.301 1.00 91.12 213 HIS A O 1
ATOM 1703 N N . THR A 1 214 ? 10.512 8.479 -2.043 1.00 94.12 214 THR A N 1
ATOM 1704 C CA . THR A 1 214 ? 9.443 7.481 -2.221 1.00 94.12 214 THR A CA 1
ATOM 1705 C C . THR A 1 214 ? 8.079 8.028 -1.788 1.00 94.12 214 THR A C 1
ATOM 1707 O O . THR A 1 214 ? 7.095 7.885 -2.514 1.00 94.12 214 THR A O 1
ATOM 1710 N N . MET A 1 215 ? 8.015 8.732 -0.654 1.00 93.44 215 MET A N 1
ATOM 1711 C CA . MET A 1 215 ? 6.802 9.421 -0.203 1.00 93.44 215 MET A CA 1
ATOM 1712 C C . MET A 1 215 ? 6.303 10.449 -1.231 1.00 93.44 215 MET A C 1
ATOM 1714 O O . MET A 1 215 ? 5.103 10.516 -1.508 1.00 93.44 215 MET A O 1
ATOM 1718 N N . MET A 1 216 ? 7.204 11.214 -1.853 1.00 91.50 216 MET A N 1
ATOM 1719 C CA . MET A 1 216 ? 6.839 12.156 -2.913 1.00 91.50 216 MET A CA 1
ATOM 1720 C C . MET A 1 216 ? 6.351 11.457 -4.182 1.00 91.50 216 MET A C 1
ATOM 1722 O O . MET A 1 216 ? 5.386 11.928 -4.781 1.00 91.50 216 MET A O 1
ATOM 1726 N N . VAL A 1 217 ? 6.947 10.335 -4.589 1.00 93.56 217 VAL A N 1
ATOM 1727 C CA . VAL A 1 217 ? 6.440 9.546 -5.727 1.00 93.56 217 VAL A CA 1
ATOM 1728 C C . VAL A 1 217 ? 5.011 9.082 -5.447 1.00 93.56 217 VAL A C 1
ATOM 1730 O O . VAL A 1 217 ? 4.115 9.328 -6.251 1.00 93.56 217 VAL A O 1
ATOM 1733 N N . ILE A 1 218 ? 4.763 8.510 -4.267 1.00 93.38 218 ILE A N 1
ATOM 1734 C CA . ILE A 1 218 ? 3.435 8.038 -3.850 1.00 93.38 218 ILE A CA 1
ATOM 1735 C C . ILE A 1 218 ? 2.406 9.177 -3.851 1.00 93.38 218 ILE A C 1
ATOM 1737 O O . ILE A 1 218 ? 1.283 8.982 -4.317 1.00 93.38 218 ILE A O 1
ATOM 1741 N N . LYS A 1 219 ? 2.788 10.370 -3.373 1.00 92.00 219 LYS A N 1
ATOM 1742 C CA . LYS A 1 219 ? 1.939 11.573 -3.388 1.00 92.00 219 LYS A CA 1
ATOM 1743 C C . LYS A 1 219 ? 1.532 11.999 -4.802 1.00 92.00 219 LYS A C 1
ATOM 1745 O O . LYS A 1 219 ? 0.460 12.562 -4.977 1.00 92.00 219 LYS A O 1
ATOM 1750 N N . ASN A 1 220 ? 2.396 11.779 -5.793 1.00 91.81 220 ASN A N 1
ATOM 1751 C CA . ASN A 1 220 ? 2.186 12.232 -7.170 1.00 91.81 220 ASN A CA 1
ATOM 1752 C C . ASN A 1 220 ? 1.525 11.184 -8.080 1.00 91.81 220 ASN A C 1
ATOM 1754 O O . ASN A 1 220 ? 1.303 11.464 -9.264 1.00 91.81 220 ASN A O 1
ATOM 1758 N N . LEU A 1 221 ? 1.207 9.996 -7.555 1.00 92.88 221 LEU A N 1
ATOM 1759 C CA . LEU A 1 221 ? 0.370 9.014 -8.245 1.00 92.88 221 LEU A CA 1
ATOM 1760 C C . LEU A 1 221 ? -1.041 9.570 -8.512 1.00 92.88 221 LEU A C 1
ATOM 1762 O O . LEU A 1 221 ? -1.467 10.487 -7.808 1.00 92.88 221 LEU A O 1
ATOM 1766 N N . PRO A 1 222 ? -1.784 9.014 -9.489 1.00 89.38 222 PRO A N 1
ATOM 1767 C CA . PRO A 1 222 ? -3.155 9.436 -9.761 1.00 89.38 222 PRO A CA 1
ATOM 1768 C C . PRO A 1 222 ? -4.034 9.421 -8.502 1.00 89.38 222 PRO A C 1
ATOM 1770 O O . PRO A 1 222 ? -3.951 8.505 -7.666 1.00 89.38 222 PRO A O 1
ATOM 1773 N N . ASN A 1 223 ? -4.868 10.454 -8.373 1.00 82.12 223 ASN A N 1
ATOM 1774 C CA . ASN A 1 223 ? -5.847 10.546 -7.299 1.00 82.12 223 ASN A CA 1
ATOM 1775 C C . ASN A 1 223 ? -7.006 9.574 -7.612 1.00 82.12 223 ASN A C 1
ATOM 1777 O O . ASN A 1 223 ? -7.569 9.629 -8.709 1.00 82.12 223 ASN A O 1
ATOM 1781 N N . PRO A 1 224 ? -7.371 8.680 -6.679 1.00 79.06 224 PRO A N 1
ATOM 1782 C CA . PRO A 1 224 ? -8.346 7.623 -6.928 1.00 79.06 224 PRO A CA 1
ATOM 1783 C C . PRO A 1 224 ? -9.784 8.146 -7.074 1.00 79.06 224 PRO A C 1
ATOM 1785 O O . PRO A 1 224 ? -10.600 7.471 -7.700 1.00 79.06 224 PRO A O 1
ATOM 1788 N N . ASP A 1 225 ? -10.088 9.334 -6.545 1.00 73.19 225 ASP A N 1
ATOM 1789 C CA . ASP A 1 225 ? -11.401 9.979 -6.644 1.00 73.19 225 ASP A CA 1
ATOM 1790 C C . ASP A 1 225 ? -11.600 10.691 -7.990 1.00 73.19 225 ASP A C 1
ATOM 1792 O O . ASP A 1 225 ? -12.732 10.854 -8.444 1.00 73.19 225 ASP A O 1
ATOM 1796 N N . VAL A 1 226 ? -10.505 11.088 -8.649 1.00 70.06 226 VAL A N 1
ATOM 1797 C CA . VAL A 1 226 ? -10.527 11.805 -9.937 1.00 70.06 226 VAL A CA 1
ATOM 1798 C C . VAL A 1 226 ? -10.244 10.864 -11.112 1.00 70.06 226 VAL A C 1
ATOM 1800 O O . VAL A 1 226 ? -10.913 10.928 -12.140 1.00 70.06 226 VAL A O 1
ATOM 1803 N N . GLU A 1 227 ? -9.279 9.956 -10.959 1.00 73.31 227 GLU A N 1
ATOM 1804 C CA . GLU A 1 227 ? -8.700 9.149 -12.042 1.00 73.31 227 GLU A CA 1
ATOM 1805 C C . GLU A 1 227 ? -8.661 7.658 -11.672 1.00 73.31 227 GLU A C 1
ATOM 1807 O O . GLU A 1 227 ? -7.647 6.972 -11.811 1.00 73.31 227 GLU A O 1
ATOM 1812 N N . ARG A 1 228 ? -9.790 7.127 -11.185 1.00 62.44 228 ARG A N 1
ATOM 1813 C CA . ARG A 1 228 ? -9.881 5.769 -10.618 1.00 62.44 228 ARG A CA 1
ATOM 1814 C C . ARG A 1 228 ? -9.365 4.651 -11.532 1.00 62.44 228 ARG A C 1
ATOM 1816 O O . ARG A 1 228 ? -8.838 3.663 -11.036 1.00 62.44 228 ARG A O 1
ATOM 1823 N N . SER A 1 229 ? -9.524 4.782 -12.849 1.00 69.69 229 SER A N 1
ATOM 1824 C CA . SER A 1 229 ? -9.054 3.785 -13.824 1.00 69.69 229 SER A CA 1
ATOM 1825 C C . SER A 1 229 ? -7.538 3.802 -14.041 1.00 69.69 229 SER A C 1
ATOM 1827 O O . SER A 1 229 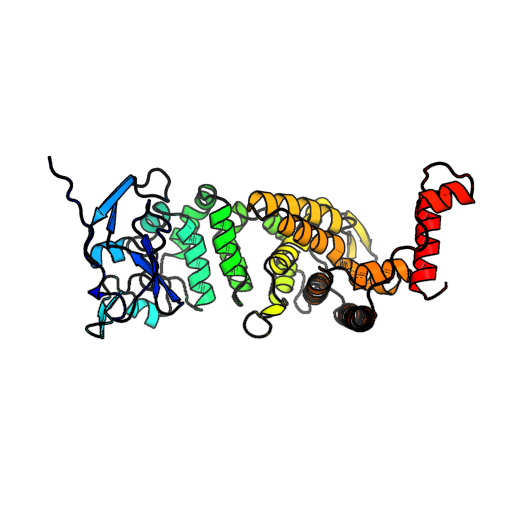? -7.002 2.821 -14.549 1.00 69.69 229 SER A O 1
ATOM 1829 N N . ALA A 1 230 ? -6.851 4.885 -13.667 1.00 72.88 230 ALA A N 1
ATOM 1830 C CA . ALA A 1 230 ? -5.409 5.047 -13.852 1.00 72.88 230 ALA A CA 1
ATOM 1831 C C . ALA A 1 230 ? -4.583 4.509 -12.671 1.00 72.88 230 ALA A C 1
ATOM 1833 O O . ALA A 1 230 ? -3.369 4.345 -12.789 1.00 72.88 230 ALA A O 1
ATOM 1834 N N . LEU A 1 231 ? -5.222 4.222 -11.531 1.00 86.62 231 LEU A N 1
ATOM 1835 C CA . LEU A 1 231 ? -4.547 3.752 -10.329 1.00 86.62 231 LEU A CA 1
ATOM 1836 C C . LEU A 1 231 ? -4.807 2.263 -10.087 1.00 86.62 231 LEU A C 1
ATOM 1838 O O . LEU A 1 231 ? -5.904 1.855 -9.711 1.00 86.62 231 LEU A O 1
ATOM 1842 N N . SER A 1 232 ? -3.761 1.458 -10.240 1.00 93.19 232 SER A N 1
ATOM 1843 C CA . SER A 1 232 ? -3.779 0.035 -9.910 1.00 93.19 232 SER A CA 1
ATOM 1844 C C . SER A 1 232 ? -2.970 -0.259 -8.646 1.00 93.19 232 SER A C 1
ATOM 1846 O O . SER A 1 232 ? -2.042 0.474 -8.288 1.00 93.19 232 SER A O 1
ATOM 1848 N N . VAL A 1 233 ? -3.298 -1.365 -7.972 1.00 93.81 233 VAL A N 1
ATOM 1849 C CA . VAL A 1 233 ? -2.534 -1.855 -6.811 1.00 93.81 233 VAL A CA 1
ATOM 1850 C C . VAL A 1 233 ? -1.080 -2.121 -7.209 1.00 93.81 233 VAL A C 1
ATOM 1852 O O . VAL A 1 233 ? -0.163 -1.841 -6.440 1.00 93.81 233 VAL A O 1
ATOM 1855 N N . GLU A 1 234 ? -0.848 -2.598 -8.431 1.00 97.69 234 GLU A N 1
ATOM 1856 C CA . GLU A 1 234 ? 0.487 -2.879 -8.950 1.00 97.69 234 GLU A CA 1
ATOM 1857 C C . GLU A 1 234 ? 1.292 -1.595 -9.180 1.00 97.69 234 GLU A C 1
ATOM 1859 O O . GLU A 1 234 ? 2.475 -1.567 -8.848 1.00 97.69 234 GLU A O 1
ATOM 1864 N N . LEU A 1 235 ? 0.669 -0.514 -9.669 1.00 97.81 235 LEU A N 1
ATOM 1865 C CA . LEU A 1 235 ? 1.320 0.795 -9.791 1.00 97.81 235 LEU A CA 1
ATOM 1866 C C . LEU A 1 235 ? 1.712 1.359 -8.418 1.00 97.81 235 LEU A C 1
ATOM 1868 O O . LEU A 1 235 ? 2.837 1.826 -8.241 1.00 97.81 235 LEU A O 1
ATOM 1872 N N . ILE A 1 236 ? 0.811 1.279 -7.435 1.00 97.31 236 ILE A N 1
ATOM 1873 C CA . ILE A 1 236 ? 1.068 1.737 -6.062 1.00 97.31 236 ILE A CA 1
ATOM 1874 C C . ILE A 1 236 ? 2.260 0.985 -5.463 1.00 97.31 236 ILE A C 1
ATOM 1876 O O . ILE A 1 236 ? 3.198 1.604 -4.958 1.00 97.31 236 ILE A O 1
ATOM 1880 N N . TRP A 1 237 ? 2.258 -0.347 -5.544 1.00 98.50 237 TRP A N 1
ATOM 1881 C CA . TRP A 1 237 ? 3.367 -1.149 -5.033 1.00 98.50 237 TRP A CA 1
ATOM 1882 C C . TRP A 1 237 ? 4.656 -0.915 -5.815 1.00 98.50 237 TRP A C 1
ATOM 1884 O O . TRP A 1 237 ? 5.715 -0.822 -5.203 1.00 98.50 237 TRP A O 1
ATOM 1894 N N . ALA A 1 238 ? 4.602 -0.753 -7.137 1.00 98.62 238 ALA A N 1
ATOM 1895 C CA . ALA A 1 238 ? 5.786 -0.402 -7.910 1.00 98.62 238 ALA A CA 1
ATOM 1896 C C . ALA A 1 238 ? 6.377 0.940 -7.451 1.00 98.62 238 ALA A C 1
ATOM 1898 O O . ALA A 1 238 ? 7.582 1.018 -7.232 1.00 98.62 238 ALA A O 1
ATOM 1899 N N . ALA A 1 239 ? 5.546 1.957 -7.202 1.00 97.62 239 ALA A N 1
ATOM 1900 C CA . ALA A 1 239 ? 5.987 3.246 -6.670 1.00 97.62 239 ALA A CA 1
ATOM 1901 C C . ALA A 1 239 ? 6.627 3.127 -5.281 1.00 97.62 239 ALA A C 1
ATOM 1903 O O . ALA A 1 239 ? 7.690 3.699 -5.049 1.00 97.62 239 ALA A O 1
ATOM 1904 N N . ILE A 1 240 ? 6.035 2.344 -4.377 1.00 98.06 240 ILE A N 1
ATOM 1905 C CA . ILE A 1 240 ? 6.599 2.090 -3.044 1.00 98.06 240 ILE A CA 1
ATOM 1906 C C . ILE A 1 240 ? 7.960 1.374 -3.146 1.00 98.06 240 ILE A C 1
ATOM 1908 O O . ILE A 1 240 ? 8.863 1.644 -2.360 1.00 98.06 240 ILE A O 1
ATOM 1912 N N . LEU A 1 241 ? 8.127 0.456 -4.102 1.00 98.56 241 LEU A N 1
ATOM 1913 C CA . LEU A 1 241 ? 9.263 -0.471 -4.136 1.00 98.56 241 LEU A CA 1
ATOM 1914 C C . LEU A 1 241 ? 10.378 -0.085 -5.133 1.00 98.56 241 LEU A C 1
ATOM 1916 O O . LEU A 1 241 ? 11.415 -0.754 -5.159 1.00 98.56 241 LEU A O 1
ATOM 1920 N N . HIS A 1 242 ? 10.195 0.958 -5.954 1.00 97.50 242 HIS A N 1
ATOM 1921 C CA . HIS A 1 242 ? 11.055 1.225 -7.121 1.00 97.50 242 HIS A CA 1
ATOM 1922 C C . HIS A 1 242 ? 12.538 1.453 -6.791 1.00 97.50 242 HIS A C 1
ATOM 1924 O O . HIS A 1 242 ? 13.414 1.058 -7.563 1.00 97.50 242 HIS A O 1
ATOM 1930 N N . ASP A 1 243 ? 12.826 2.025 -5.625 1.00 95.88 243 ASP A N 1
ATOM 1931 C CA . ASP A 1 243 ? 14.163 2.483 -5.243 1.00 95.88 243 ASP A CA 1
ATOM 1932 C C . ASP A 1 243 ? 14.836 1.638 -4.150 1.00 95.88 243 ASP A C 1
ATOM 1934 O O . ASP A 1 243 ? 15.942 1.956 -3.707 1.00 95.88 243 ASP A O 1
ATOM 1938 N N . LEU A 1 244 ? 14.222 0.519 -3.746 1.00 97.50 244 LEU A N 1
ATOM 1939 C CA . LEU A 1 244 ? 14.713 -0.327 -2.648 1.00 97.50 244 LEU A CA 1
ATOM 1940 C C . LEU A 1 244 ? 16.112 -0.922 -2.868 1.00 97.50 244 LEU A C 1
ATOM 1942 O O . LEU A 1 244 ? 16.746 -1.351 -1.913 1.00 97.50 244 LEU A O 1
ATOM 1946 N N . GLY A 1 245 ? 16.608 -0.962 -4.104 1.00 96.69 245 GLY A N 1
ATOM 1947 C CA . GLY A 1 245 ? 17.949 -1.434 -4.443 1.00 96.69 245 GLY A CA 1
ATOM 1948 C C . GLY A 1 245 ? 19.063 -0.409 -4.219 1.00 96.69 245 GLY A C 1
ATOM 1949 O O . GLY A 1 245 ? 20.234 -0.764 -4.358 1.00 96.69 245 GLY A O 1
ATOM 1950 N N . LYS A 1 246 ? 18.744 0.854 -3.903 1.00 94.56 246 LYS A N 1
ATOM 1951 C CA . LYS A 1 246 ? 19.752 1.907 -3.685 1.00 94.56 246 LYS A CA 1
ATOM 1952 C C . LYS A 1 246 ? 20.747 1.593 -2.557 1.00 94.56 246 LYS A C 1
ATOM 1954 O O . LYS A 1 246 ? 21.937 1.761 -2.817 1.00 94.56 246 LYS A O 1
ATOM 1959 N N . PRO A 1 247 ? 20.335 1.098 -1.369 1.00 94.56 247 PRO A N 1
ATOM 1960 C CA . PRO A 1 247 ? 21.276 0.733 -0.309 1.00 94.56 247 PRO A CA 1
ATOM 1961 C C . PRO A 1 247 ? 22.334 -0.287 -0.753 1.00 94.56 247 PRO A C 1
ATOM 1963 O O . PRO A 1 247 ? 23.507 -0.127 -0.438 1.00 94.56 247 PRO A O 1
ATOM 1966 N N . ASP A 1 248 ? 21.942 -1.280 -1.557 1.00 93.50 248 ASP A N 1
ATOM 1967 C CA . ASP A 1 248 ? 22.837 -2.350 -2.026 1.00 93.50 248 ASP A CA 1
ATOM 1968 C C . ASP A 1 248 ? 23.736 -1.930 -3.204 1.00 93.50 248 ASP A C 1
ATOM 1970 O O . ASP A 1 248 ? 24.634 -2.675 -3.600 1.00 93.50 248 ASP A O 1
ATOM 1974 N N . THR A 1 249 ? 23.471 -0.775 -3.822 1.00 93.12 249 THR A N 1
ATOM 1975 C CA . THR A 1 249 ? 24.127 -0.335 -5.070 1.00 93.12 249 THR A CA 1
ATOM 1976 C C . THR A 1 249 ? 24.767 1.044 -4.970 1.00 93.12 249 THR A C 1
ATOM 1978 O O . THR A 1 249 ? 25.211 1.586 -5.986 1.00 93.12 249 THR A O 1
ATOM 1981 N N . ILE A 1 250 ? 24.810 1.619 -3.766 1.00 91.88 250 ILE A N 1
ATOM 1982 C CA . ILE A 1 250 ? 25.446 2.908 -3.533 1.00 91.88 250 ILE A CA 1
ATOM 1983 C C . ILE A 1 250 ? 26.960 2.802 -3.742 1.00 91.88 250 ILE A C 1
ATOM 1985 O O . ILE A 1 250 ? 27.643 1.975 -3.145 1.00 91.88 250 ILE A O 1
ATOM 1989 N N . ASP A 1 251 ? 27.482 3.676 -4.592 1.00 88.56 251 ASP A N 1
ATOM 1990 C CA . ASP A 1 251 ? 28.913 3.870 -4.815 1.00 88.56 251 ASP A CA 1
ATOM 1991 C C . ASP A 1 251 ? 29.209 5.367 -4.962 1.00 88.56 251 ASP A C 1
ATOM 1993 O O . ASP A 1 251 ? 28.332 6.146 -5.339 1.00 88.56 251 ASP A O 1
ATOM 1997 N N . PHE A 1 252 ? 30.437 5.796 -4.690 1.00 87.00 252 PHE A N 1
ATOM 1998 C CA . PHE A 1 252 ? 30.814 7.206 -4.663 1.00 87.00 252 PHE A CA 1
ATOM 1999 C C . PHE A 1 252 ? 31.799 7.538 -5.775 1.00 87.00 252 PHE A C 1
ATOM 2001 O O . PHE A 1 252 ? 32.943 7.087 -5.778 1.00 87.00 252 PHE A O 1
ATOM 2008 N N . LYS A 1 253 ? 31.383 8.414 -6.694 1.00 83.50 253 LYS A N 1
ATOM 2009 C CA . LYS A 1 253 ? 32.257 8.926 -7.757 1.00 83.50 253 LYS A CA 1
ATOM 2010 C C . LYS A 1 253 ? 32.786 10.318 -7.423 1.00 83.50 253 LYS A C 1
ATOM 2012 O O . LYS A 1 253 ? 32.065 11.079 -6.779 1.00 83.50 253 LYS A O 1
ATOM 2017 N N . PRO A 1 254 ? 33.996 10.689 -7.884 1.00 84.19 254 PRO A N 1
ATOM 2018 C CA . PRO A 1 254 ? 34.489 12.056 -7.759 1.00 84.19 254 PRO A CA 1
ATOM 2019 C C . PRO A 1 254 ? 33.497 13.065 -8.348 1.00 84.19 254 PRO A C 1
ATOM 2021 O O . PRO A 1 254 ? 32.950 12.849 -9.433 1.00 84.19 254 PRO A O 1
ATOM 2024 N N . ASP A 1 255 ? 33.268 14.161 -7.630 1.00 78.94 255 ASP A N 1
ATOM 2025 C CA . ASP A 1 255 ? 32.436 15.278 -8.069 1.00 78.94 255 ASP A CA 1
ATOM 2026 C C . ASP A 1 255 ? 33.154 16.597 -7.780 1.00 78.94 255 ASP A C 1
ATOM 2028 O O . ASP A 1 255 ? 33.641 16.823 -6.676 1.00 78.94 255 ASP A O 1
ATOM 2032 N N . LEU A 1 256 ? 33.227 17.472 -8.782 1.00 74.62 256 LEU A N 1
ATOM 2033 C CA . LEU A 1 256 ? 33.982 18.724 -8.691 1.00 74.62 256 LEU A CA 1
ATOM 2034 C C . LEU A 1 256 ? 33.356 19.745 -7.727 1.00 74.62 256 LEU A C 1
ATOM 2036 O O . LEU A 1 256 ? 34.053 20.652 -7.286 1.00 74.62 256 LEU A O 1
ATOM 2040 N N . ARG A 1 257 ? 32.059 19.625 -7.411 1.00 68.94 257 ARG A N 1
ATOM 2041 C CA . ARG A 1 257 ? 31.336 20.536 -6.510 1.00 68.94 257 ARG A CA 1
ATOM 2042 C C . ARG A 1 257 ? 31.252 20.012 -5.082 1.00 68.94 257 ARG A C 1
ATOM 2044 O O . ARG A 1 257 ? 31.318 20.806 -4.152 1.00 68.94 257 ARG A O 1
ATOM 2051 N N . PHE A 1 258 ? 31.116 18.701 -4.908 1.00 67.06 258 PHE A N 1
ATOM 2052 C CA . PHE A 1 258 ? 30.855 18.084 -3.601 1.00 67.06 258 PHE A CA 1
ATOM 2053 C C . PHE A 1 258 ? 31.957 17.115 -3.144 1.00 67.06 258 PHE A C 1
ATOM 2055 O O . PHE A 1 258 ? 31.809 16.421 -2.142 1.00 67.06 258 PHE A O 1
ATOM 2062 N N . GLY A 1 259 ? 33.069 17.032 -3.879 1.00 77.00 259 GLY A N 1
ATOM 2063 C CA . GLY A 1 259 ? 34.171 16.097 -3.641 1.00 77.00 259 GLY A CA 1
ATOM 2064 C C . GLY A 1 259 ? 33.835 14.679 -4.105 1.00 77.00 259 GLY A C 1
ATOM 2065 O O . GLY A 1 259 ? 34.532 14.111 -4.949 1.00 77.00 259 GLY A O 1
ATOM 2066 N N . ARG A 1 260 ? 32.738 14.110 -3.599 1.00 76.56 260 ARG A N 1
ATOM 2067 C CA . ARG A 1 260 ? 32.174 12.833 -4.052 1.00 76.56 260 ARG A CA 1
ATOM 2068 C C . ARG A 1 260 ? 30.656 12.930 -4.168 1.00 76.56 260 ARG A C 1
ATOM 2070 O O . ARG A 1 260 ? 30.012 13.563 -3.341 1.00 76.56 260 ARG A O 1
ATOM 2077 N N . ARG A 1 261 ? 30.084 12.268 -5.173 1.00 79.69 261 ARG A N 1
ATOM 2078 C CA . ARG A 1 261 ? 28.634 12.123 -5.356 1.00 79.69 261 ARG A CA 1
ATOM 2079 C C . ARG A 1 261 ? 28.220 10.653 -5.281 1.00 79.69 261 ARG A C 1
ATOM 2081 O O . ARG A 1 261 ? 28.923 9.817 -5.861 1.00 79.69 261 ARG A O 1
ATOM 2088 N N . PRO A 1 262 ? 27.088 10.332 -4.635 1.00 84.50 262 PRO A N 1
ATOM 2089 C CA . PRO A 1 262 ? 26.547 8.985 -4.668 1.00 84.50 262 PRO A CA 1
ATOM 2090 C C . PRO A 1 262 ? 26.049 8.641 -6.078 1.00 84.50 262 PRO A C 1
ATOM 2092 O O . PRO A 1 262 ? 25.558 9.488 -6.831 1.00 84.50 262 PRO A O 1
ATOM 2095 N N . THR A 1 263 ? 26.185 7.375 -6.440 1.00 86.12 263 THR A N 1
ATOM 2096 C CA . THR A 1 263 ? 25.680 6.761 -7.665 1.00 86.12 263 THR A CA 1
ATOM 2097 C C . THR A 1 263 ? 25.034 5.427 -7.320 1.00 86.12 263 THR A C 1
ATOM 2099 O O . THR A 1 263 ? 25.436 4.789 -6.357 1.00 86.12 263 THR A O 1
ATOM 2102 N N . PHE A 1 264 ? 24.033 5.020 -8.101 1.00 90.56 264 PHE A N 1
ATOM 2103 C CA . PHE A 1 264 ? 23.197 3.847 -7.814 1.00 90.56 264 PHE A CA 1
ATOM 2104 C C . PHE A 1 264 ? 23.092 2.944 -9.049 1.00 90.56 264 PHE A C 1
ATOM 2106 O O . PHE A 1 264 ? 22.002 2.615 -9.530 1.00 90.56 264 PHE A O 1
ATOM 2113 N N . TYR A 1 265 ? 24.230 2.641 -9.676 1.00 88.88 265 TYR A N 1
ATOM 2114 C CA . TYR A 1 265 ? 24.234 1.847 -10.903 1.00 88.88 265 TYR A CA 1
ATOM 2115 C C . TYR A 1 265 ? 23.705 0.438 -10.625 1.00 88.88 265 TYR A C 1
ATOM 2117 O O . TYR A 1 265 ? 24.163 -0.246 -9.718 1.00 88.88 265 TYR A O 1
ATOM 2125 N N . GLY A 1 266 ? 22.726 0.001 -11.418 1.00 92.50 266 GLY A N 1
ATOM 2126 C CA . GLY A 1 266 ? 22.095 -1.307 -11.243 1.00 92.50 266 GLY A CA 1
ATOM 2127 C C . GLY A 1 266 ? 20.988 -1.362 -10.184 1.00 92.50 266 GLY A C 1
ATOM 2128 O O . GLY A 1 266 ? 20.414 -2.440 -10.009 1.00 92.50 266 GLY A O 1
ATOM 2129 N N . HIS A 1 267 ? 20.626 -0.242 -9.535 1.00 95.69 267 HIS A N 1
ATOM 2130 C CA . HIS A 1 267 ? 19.545 -0.247 -8.540 1.00 95.69 267 HIS A CA 1
ATOM 2131 C C . HIS A 1 267 ? 18.226 -0.753 -9.128 1.00 95.69 267 HIS A C 1
ATOM 2133 O O . HIS A 1 267 ? 17.560 -1.513 -8.453 1.00 95.69 267 HIS A O 1
ATOM 2139 N N . MET A 1 268 ? 17.882 -0.457 -10.389 1.00 96.44 268 MET A N 1
ATOM 2140 C CA . MET A 1 268 ? 16.644 -0.960 -11.013 1.00 96.44 268 MET A CA 1
ATOM 2141 C C . MET A 1 268 ? 16.526 -2.491 -10.927 1.00 96.44 268 MET A C 1
ATOM 2143 O O . MET A 1 268 ? 15.507 -3.032 -10.501 1.00 96.44 268 MET A O 1
ATOM 2147 N N . ALA A 1 269 ? 17.603 -3.205 -11.271 1.00 97.31 269 ALA A N 1
ATOM 2148 C CA . ALA A 1 269 ? 17.636 -4.662 -11.197 1.00 97.31 269 ALA A CA 1
ATOM 2149 C C . ALA A 1 269 ? 17.649 -5.161 -9.742 1.00 97.31 269 ALA A C 1
ATOM 2151 O O . ALA A 1 269 ? 17.019 -6.173 -9.431 1.00 97.31 269 ALA A O 1
ATOM 2152 N N . ALA A 1 270 ? 18.349 -4.465 -8.841 1.00 98.06 270 ALA A N 1
ATOM 2153 C CA . ALA A 1 270 ? 18.353 -4.793 -7.416 1.00 98.06 270 ALA A CA 1
ATOM 2154 C C . ALA A 1 270 ? 16.969 -4.583 -6.771 1.00 98.06 270 ALA A C 1
ATOM 2156 O O . ALA A 1 270 ? 16.441 -5.519 -6.169 1.00 98.06 270 ALA A O 1
ATOM 2157 N N . SER A 1 271 ? 16.345 -3.423 -6.983 1.00 98.44 271 SER A N 1
ATOM 2158 C CA . SER A 1 271 ? 14.988 -3.076 -6.560 1.00 98.44 271 SER A CA 1
ATOM 2159 C C . SER A 1 271 ? 13.980 -4.093 -7.071 1.00 98.44 271 SER A C 1
ATOM 2161 O O . SER A 1 271 ? 13.168 -4.568 -6.291 1.00 98.44 271 SER A O 1
ATOM 2163 N N . ALA A 1 272 ? 14.057 -4.513 -8.338 1.00 98.56 272 ALA A N 1
ATOM 2164 C CA . ALA A 1 272 ? 13.129 -5.501 -8.887 1.00 98.56 272 ALA A CA 1
ATOM 2165 C C . ALA A 1 272 ? 13.248 -6.865 -8.186 1.00 98.56 272 ALA A C 1
ATOM 2167 O O . ALA A 1 272 ? 12.239 -7.509 -7.890 1.00 98.56 272 ALA A O 1
ATOM 2168 N N . ARG A 1 273 ? 14.473 -7.302 -7.852 1.00 98.69 273 ARG A N 1
ATOM 2169 C CA . ARG A 1 273 ? 14.688 -8.527 -7.059 1.00 98.69 273 ARG A CA 1
ATOM 2170 C C . ARG A 1 273 ? 14.119 -8.398 -5.647 1.00 98.69 273 ARG A C 1
ATOM 2172 O O . ARG A 1 273 ? 13.523 -9.354 -5.153 1.00 98.69 273 ARG A O 1
ATOM 2179 N N . ILE A 1 274 ? 14.303 -7.246 -5.001 1.00 98.69 274 ILE A N 1
ATOM 2180 C CA . ILE A 1 274 ? 13.748 -6.972 -3.669 1.00 98.69 274 ILE A CA 1
ATOM 2181 C C . ILE A 1 274 ? 12.216 -6.928 -3.736 1.00 98.69 274 ILE A C 1
ATOM 2183 O O . ILE A 1 274 ? 11.554 -7.599 -2.948 1.00 98.69 274 ILE A O 1
ATOM 2187 N N . A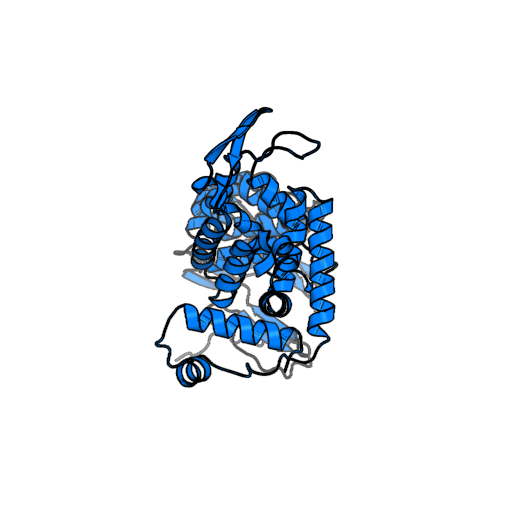LA A 1 275 ? 11.651 -6.247 -4.733 1.00 98.75 275 ALA A N 1
ATOM 2188 C CA . ALA A 1 275 ? 10.216 -6.144 -4.957 1.00 98.75 275 ALA A CA 1
ATOM 2189 C C . ALA A 1 275 ? 9.564 -7.523 -5.110 1.00 98.75 275 ALA A C 1
ATOM 2191 O O . ALA A 1 275 ? 8.552 -7.780 -4.462 1.00 98.75 275 ALA A O 1
ATOM 2192 N N . LYS A 1 276 ? 10.176 -8.456 -5.861 1.00 98.75 276 LYS A N 1
ATOM 2193 C CA . LYS A 1 276 ? 9.687 -9.846 -5.944 1.00 98.75 276 LYS A CA 1
ATOM 2194 C C . LYS A 1 276 ? 9.618 -10.522 -4.573 1.00 98.75 276 LYS A C 1
ATOM 2196 O O . LYS A 1 276 ? 8.607 -11.145 -4.262 1.00 98.75 276 LYS A O 1
ATOM 2201 N N . LYS A 1 277 ? 10.650 -10.369 -3.733 1.00 98.62 277 LYS A N 1
ATOM 2202 C CA . LYS A 1 277 ? 10.664 -10.938 -2.371 1.00 98.62 277 LYS A CA 1
ATOM 2203 C C . LYS A 1 277 ? 9.570 -10.329 -1.492 1.00 98.62 277 LYS A C 1
ATOM 2205 O O . LYS A 1 277 ? 8.893 -11.062 -0.776 1.00 98.62 277 LYS A O 1
ATOM 2210 N N . VAL A 1 278 ? 9.368 -9.013 -1.572 1.00 98.69 278 VAL A N 1
ATOM 2211 C CA . VAL A 1 278 ? 8.300 -8.312 -0.842 1.00 98.69 278 VAL A CA 1
ATOM 2212 C C . VAL A 1 278 ? 6.918 -8.780 -1.308 1.00 98.69 278 VAL A C 1
ATOM 2214 O O . VAL A 1 278 ? 6.087 -9.135 -0.476 1.00 98.69 278 VAL A O 1
ATOM 2217 N N . CYS A 1 279 ? 6.681 -8.875 -2.618 1.00 98.62 279 CYS A N 1
ATOM 2218 C CA . CYS A 1 279 ? 5.414 -9.355 -3.176 1.00 98.62 279 CYS A CA 1
ATOM 2219 C C . CYS A 1 279 ? 5.109 -10.801 -2.756 1.00 98.62 279 CYS A C 1
ATOM 2221 O O . CYS A 1 279 ? 3.986 -11.112 -2.359 1.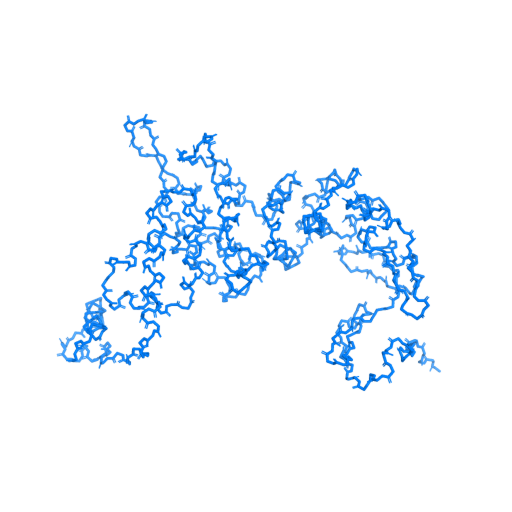00 98.62 279 CYS A O 1
ATOM 2223 N N . GLN A 1 280 ? 6.121 -11.673 -2.769 1.00 98.38 280 GLN A N 1
ATOM 2224 C CA . GLN A 1 280 ? 6.011 -13.054 -2.293 1.00 98.38 280 GLN A CA 1
ATOM 2225 C C . GLN A 1 280 ? 5.718 -13.125 -0.791 1.00 98.38 280 GLN A C 1
ATOM 2227 O O . GLN A 1 280 ? 4.876 -13.924 -0.375 1.00 98.38 280 GLN A O 1
ATOM 2232 N N . ARG A 1 281 ? 6.377 -12.278 0.017 1.00 98.06 281 ARG A N 1
ATOM 2233 C CA . ARG A 1 281 ? 6.112 -12.143 1.458 1.00 98.06 281 ARG A CA 1
ATOM 2234 C C . ARG A 1 281 ? 4.660 -11.742 1.694 1.00 98.06 281 ARG A C 1
ATOM 2236 O O . ARG A 1 281 ? 3.987 -12.412 2.460 1.00 98.06 281 ARG A O 1
ATOM 2243 N N . LEU A 1 282 ? 4.166 -10.741 0.966 1.00 98.12 282 LEU A N 1
ATOM 2244 C CA . LEU A 1 282 ? 2.781 -10.257 1.009 1.00 98.12 282 LEU A CA 1
ATOM 2245 C C . LEU A 1 282 ? 1.767 -11.174 0.314 1.00 98.12 282 LEU A C 1
ATOM 2247 O O . LEU A 1 282 ? 0.577 -10.875 0.332 1.00 98.12 282 LEU A O 1
ATOM 2251 N N . ARG A 1 283 ? 2.205 -12.292 -0.280 1.00 98.06 283 ARG A N 1
ATOM 2252 C CA . ARG A 1 283 ? 1.337 -13.262 -0.965 1.00 98.06 283 ARG A CA 1
ATOM 2253 C C . ARG A 1 283 ? 0.528 -12.638 -2.105 1.00 98.06 283 ARG A C 1
ATOM 2255 O O . ARG A 1 283 ? -0.640 -12.975 -2.298 1.00 98.06 283 ARG A O 1
ATOM 2262 N N . LEU A 1 284 ? 1.120 -11.705 -2.848 1.00 97.88 284 LEU A N 1
ATOM 2263 C CA . LEU A 1 284 ? 0.545 -11.242 -4.113 1.00 97.88 284 LEU A CA 1
ATOM 2264 C C . LEU A 1 284 ? 0.554 -12.377 -5.144 1.00 97.88 284 LEU A C 1
ATOM 2266 O O . LEU A 1 284 ? 1.336 -13.326 -5.035 1.00 97.88 284 LEU A O 1
ATOM 2270 N N . THR A 1 285 ? -0.337 -12.300 -6.133 1.00 97.69 285 THR A N 1
ATOM 2271 C CA . THR A 1 285 ? -0.374 -13.310 -7.200 1.00 97.69 285 THR A CA 1
ATOM 2272 C C . THR A 1 285 ? 0.903 -13.257 -8.048 1.00 97.69 285 THR A C 1
ATOM 2274 O O . THR A 1 285 ? 1.669 -12.289 -7.996 1.00 97.69 285 THR A O 1
ATOM 2277 N N . VAL A 1 286 ? 1.147 -14.308 -8.836 1.00 97.06 286 VAL A N 1
ATOM 2278 C CA . VAL A 1 286 ? 2.302 -14.365 -9.749 1.00 97.06 286 VAL A CA 1
ATOM 2279 C C . VAL A 1 286 ? 2.251 -13.214 -10.753 1.00 97.06 286 VAL A C 1
ATOM 2281 O O . VAL A 1 286 ? 3.223 -12.478 -10.870 1.00 97.06 286 VAL A O 1
ATOM 2284 N N . GLU A 1 287 ? 1.094 -12.998 -11.382 1.00 97.38 287 GLU A N 1
ATOM 2285 C CA . GLU A 1 287 ? 0.888 -11.916 -12.350 1.00 97.38 287 GLU A CA 1
ATOM 2286 C C . GLU A 1 287 ? 1.167 -10.536 -11.738 1.00 97.38 287 GLU A C 1
ATOM 2288 O O . GLU A 1 287 ? 1.928 -9.749 -12.299 1.00 97.38 287 GLU A O 1
ATOM 2293 N N . GLN A 1 288 ? 0.640 -10.269 -10.539 1.00 98.06 288 GLN A N 1
ATOM 2294 C CA . GLN A 1 288 ? 0.913 -9.021 -9.821 1.00 98.06 288 GLN A CA 1
ATOM 2295 C C . GLN A 1 288 ? 2.398 -8.854 -9.507 1.00 98.06 288 GLN A C 1
ATOM 2297 O O . GLN A 1 288 ? 2.962 -7.780 -9.698 1.00 98.06 288 GLN A O 1
ATOM 2302 N N . THR A 1 289 ? 3.041 -9.923 -9.037 1.00 98.62 289 THR A N 1
ATOM 2303 C CA . THR A 1 289 ? 4.468 -9.918 -8.698 1.00 98.62 289 THR A CA 1
ATOM 2304 C C . THR A 1 289 ? 5.328 -9.620 -9.923 1.00 98.62 289 THR A C 1
ATOM 2306 O O . THR A 1 289 ? 6.268 -8.827 -9.831 1.00 98.62 289 THR A O 1
ATOM 2309 N N . ASP A 1 290 ? 5.015 -10.227 -11.067 1.00 98.38 290 ASP A N 1
ATOM 2310 C CA . ASP A 1 290 ? 5.754 -10.012 -12.307 1.00 98.38 290 ASP A CA 1
ATOM 2311 C C . ASP A 1 290 ? 5.524 -8.608 -12.866 1.00 98.38 290 ASP A C 1
ATOM 2313 O O . ASP A 1 290 ? 6.501 -7.945 -13.221 1.00 98.38 290 ASP A O 1
ATOM 2317 N N . LYS A 1 291 ? 4.283 -8.105 -12.833 1.00 98.62 291 LYS A N 1
ATOM 2318 C CA . LYS A 1 291 ? 3.970 -6.723 -13.217 1.00 98.62 291 LYS A CA 1
ATOM 2319 C C . LYS A 1 291 ? 4.706 -5.704 -12.356 1.00 98.62 291 LYS A C 1
ATOM 2321 O O . LYS A 1 291 ? 5.400 -4.846 -12.893 1.00 98.62 291 LYS A O 1
ATOM 2326 N N . ILE A 1 292 ? 4.624 -5.820 -11.029 1.00 98.81 292 ILE A N 1
ATOM 2327 C CA . ILE A 1 292 ? 5.315 -4.914 -10.096 1.00 98.81 292 ILE A CA 1
ATOM 2328 C C . ILE A 1 292 ? 6.826 -4.956 -10.335 1.00 98.81 292 ILE A C 1
ATOM 2330 O O . ILE A 1 292 ? 7.466 -3.913 -10.457 1.00 98.81 292 ILE A O 1
ATOM 2334 N N . ALA A 1 293 ? 7.412 -6.150 -10.438 1.00 98.75 293 ALA A N 1
ATOM 2335 C CA . ALA A 1 293 ? 8.846 -6.285 -10.658 1.00 98.75 293 ALA A CA 1
ATOM 2336 C C . ALA A 1 293 ? 9.294 -5.716 -12.011 1.00 98.75 293 ALA A C 1
ATOM 2338 O O . ALA A 1 293 ? 10.375 -5.136 -12.085 1.00 98.75 293 ALA A O 1
ATOM 2339 N N . TRP A 1 294 ? 8.480 -5.863 -13.060 1.00 98.69 294 TRP A N 1
ATOM 2340 C CA . TRP A 1 294 ? 8.744 -5.279 -14.372 1.00 98.69 294 TRP A CA 1
ATOM 2341 C C . TRP A 1 294 ? 8.680 -3.751 -14.325 1.00 98.69 294 TRP A C 1
ATOM 2343 O O . TRP A 1 294 ? 9.631 -3.096 -14.745 1.00 98.69 294 TRP A O 1
ATOM 2353 N N . LEU A 1 295 ? 7.634 -3.177 -13.718 1.00 98.69 295 LEU A N 1
ATOM 2354 C CA . LEU A 1 295 ? 7.513 -1.728 -13.527 1.00 98.69 295 LEU A CA 1
ATOM 2355 C C . LEU A 1 295 ? 8.733 -1.165 -12.785 1.00 98.69 295 LEU A C 1
ATOM 2357 O O . LEU A 1 295 ? 9.352 -0.209 -13.244 1.00 98.69 295 LEU A O 1
ATOM 2361 N N . VAL A 1 296 ? 9.140 -1.812 -11.689 1.00 98.62 296 VAL A N 1
ATOM 2362 C CA . VAL A 1 296 ? 10.331 -1.434 -10.915 1.00 98.62 296 VAL A CA 1
ATOM 2363 C C . VAL A 1 296 ? 11.620 -1.575 -11.733 1.00 98.62 296 VAL A C 1
ATOM 2365 O O . VAL A 1 296 ? 12.466 -0.683 -11.700 1.00 98.62 296 VAL A O 1
ATOM 2368 N N . ALA A 1 297 ? 11.792 -2.661 -12.488 1.00 98.25 297 ALA A N 1
ATOM 2369 C CA . ALA A 1 297 ? 12.983 -2.873 -13.313 1.00 98.25 297 ALA A CA 1
ATOM 2370 C C . ALA A 1 297 ? 13.102 -1.857 -14.460 1.00 98.25 297 ALA A C 1
ATOM 2372 O O . ALA A 1 297 ? 14.207 -1.599 -14.940 1.00 98.25 297 ALA A O 1
ATOM 2373 N N . CYS A 1 298 ? 11.974 -1.305 -14.907 1.00 97.38 298 CYS A N 1
ATOM 2374 C CA . CYS A 1 298 ? 11.889 -0.478 -16.101 1.00 97.38 298 CYS A CA 1
ATOM 2375 C C . CYS A 1 298 ? 11.609 1.002 -15.812 1.00 97.38 298 CYS A C 1
ATOM 2377 O O . CYS A 1 298 ? 11.557 1.782 -16.758 1.00 97.38 298 CYS A O 1
ATOM 2379 N N . HIS A 1 299 ? 11.466 1.419 -14.548 1.00 95.50 299 HIS A N 1
ATOM 2380 C CA . HIS A 1 299 ? 10.971 2.755 -14.178 1.00 95.50 299 HIS A CA 1
ATOM 2381 C C . HIS A 1 299 ? 11.792 3.945 -14.717 1.00 95.50 299 HIS A C 1
ATOM 2383 O O . HIS A 1 299 ? 11.279 5.056 -14.761 1.00 95.50 299 HIS A O 1
ATOM 2389 N N . MET A 1 300 ? 13.041 3.741 -15.165 1.00 92.56 300 MET A N 1
ATOM 2390 C CA . MET A 1 300 ? 13.851 4.784 -15.821 1.00 92.56 300 MET A CA 1
ATOM 2391 C C . MET A 1 300 ? 13.900 4.690 -17.357 1.00 92.56 300 MET A C 1
ATOM 2393 O O . MET A 1 300 ? 14.543 5.522 -17.996 1.00 92.56 300 MET A O 1
ATOM 2397 N N . MET A 1 301 ? 13.251 3.693 -17.966 1.00 93.19 301 MET A N 1
ATOM 2398 C CA . MET A 1 301 ? 13.408 3.357 -19.389 1.00 93.19 301 MET A CA 1
ATOM 2399 C C . MET A 1 301 ? 12.655 4.291 -20.342 1.00 93.19 301 MET A C 1
ATOM 2401 O O . MET A 1 301 ? 12.931 4.267 -21.539 1.00 93.19 301 MET A O 1
ATOM 2405 N N . VAL A 1 302 ? 11.720 5.116 -19.856 1.00 94.62 302 VAL A N 1
ATOM 2406 C CA . VAL A 1 302 ? 10.814 5.903 -20.718 1.00 94.62 302 VAL A CA 1
ATOM 2407 C C . VAL A 1 302 ? 11.577 6.808 -21.690 1.00 94.62 302 VAL A C 1
ATOM 2409 O O . VAL A 1 302 ? 11.275 6.829 -22.880 1.00 94.62 302 VAL A O 1
ATOM 2412 N N . GLY A 1 303 ? 12.626 7.494 -21.228 1.00 93.25 303 GLY A N 1
ATOM 2413 C CA . GLY A 1 303 ? 13.457 8.332 -22.103 1.00 93.25 303 GLY A CA 1
ATOM 2414 C C . GLY A 1 303 ? 14.265 7.543 -23.144 1.00 93.25 303 GLY A C 1
ATOM 2415 O O . GLY A 1 303 ? 14.613 8.086 -24.194 1.00 93.25 303 GLY A O 1
ATOM 2416 N N . ASP A 1 304 ? 14.554 6.268 -22.881 1.00 94.69 304 ASP A N 1
ATOM 2417 C CA . ASP A 1 304 ? 15.290 5.402 -23.802 1.00 94.69 304 ASP A CA 1
ATOM 2418 C C . ASP A 1 304 ? 14.388 4.812 -24.887 1.00 94.69 304 ASP A C 1
ATOM 2420 O O . ASP A 1 304 ? 14.878 4.591 -25.992 1.00 94.69 304 ASP A O 1
ATOM 2424 N N . ILE A 1 305 ? 13.083 4.630 -24.628 1.00 96.00 305 ILE A N 1
ATOM 2425 C CA . ILE A 1 305 ? 12.094 4.153 -25.620 1.00 96.00 305 ILE A CA 1
ATOM 2426 C C . ILE A 1 305 ? 12.122 5.021 -26.886 1.00 96.00 305 ILE A C 1
ATOM 2428 O O . ILE A 1 305 ? 12.093 4.498 -28.000 1.00 96.00 305 ILE A O 1
ATOM 2432 N N . ILE A 1 306 ? 12.268 6.338 -26.725 1.00 94.75 306 ILE A N 1
ATOM 2433 C CA . ILE A 1 306 ? 12.321 7.316 -27.825 1.00 94.75 306 ILE A CA 1
ATOM 2434 C C . ILE A 1 306 ? 13.517 7.057 -28.759 1.00 94.75 306 ILE A C 1
ATOM 2436 O O . ILE A 1 306 ? 13.449 7.334 -29.951 1.00 94.75 306 ILE A O 1
ATOM 2440 N N . LYS A 1 307 ? 14.616 6.508 -28.228 1.00 93.88 307 LYS A N 1
ATOM 2441 C CA . LYS A 1 307 ? 15.878 6.282 -28.951 1.00 93.88 307 LYS A CA 1
ATOM 2442 C C . LYS A 1 307 ? 16.007 4.860 -29.505 1.00 93.88 307 LYS A C 1
ATOM 2444 O O . LYS A 1 307 ? 17.047 4.520 -30.067 1.00 93.88 307 LYS A O 1
ATOM 2449 N N . MET A 1 308 ? 15.018 3.998 -29.273 1.00 93.62 308 MET A N 1
ATOM 2450 C CA . MET A 1 308 ? 15.069 2.605 -29.713 1.00 93.62 308 MET A CA 1
ATOM 2451 C C . MET A 1 308 ? 14.852 2.485 -31.223 1.00 93.62 308 MET A C 1
ATOM 2453 O O . MET A 1 308 ? 14.240 3.343 -31.852 1.00 93.62 308 MET A O 1
ATOM 2457 N N . ARG A 1 309 ? 15.331 1.373 -31.791 1.00 89.00 309 ARG A N 1
ATOM 2458 C CA . ARG A 1 309 ? 14.990 0.971 -33.162 1.00 89.00 309 ARG A CA 1
ATOM 2459 C C . ARG A 1 309 ? 13.476 0.724 -33.295 1.00 89.00 309 ARG A C 1
ATOM 2461 O O . ARG A 1 309 ? 12.881 0.293 -32.300 1.00 89.00 309 ARG A O 1
ATOM 2468 N N . PRO A 1 310 ? 12.873 0.939 -34.481 1.00 85.06 310 PRO A N 1
ATOM 2469 C CA . PRO A 1 310 ? 11.423 0.877 -34.676 1.00 85.06 310 PRO A CA 1
ATOM 2470 C C . PRO A 1 310 ? 10.752 -0.395 -34.146 1.00 85.06 310 PRO A C 1
ATOM 2472 O O . PRO A 1 310 ? 9.814 -0.298 -33.359 1.00 85.06 310 PRO A O 1
ATOM 2475 N N . GLY A 1 311 ? 11.256 -1.588 -34.468 1.00 82.44 311 GLY A N 1
ATOM 2476 C CA . GLY A 1 311 ? 10.637 -2.845 -34.043 1.00 82.44 311 GLY A CA 1
ATOM 2477 C C . GLY A 1 311 ? 10.696 -3.051 -32.530 1.00 82.44 311 GLY A C 1
ATOM 2478 O O . GLY A 1 311 ? 9.726 -3.494 -31.911 1.00 82.44 311 GLY A O 1
ATOM 2479 N N . LYS A 1 312 ? 11.803 -2.647 -31.894 1.00 87.62 312 LYS A N 1
ATOM 2480 C CA . LYS A 1 312 ? 11.909 -2.640 -30.427 1.00 87.62 312 LYS A CA 1
ATOM 2481 C C . LYS A 1 312 ? 10.963 -1.613 -29.802 1.00 87.62 312 LYS A C 1
ATOM 2483 O O . LYS A 1 312 ? 10.372 -1.894 -28.764 1.00 87.62 312 LYS A O 1
ATOM 2488 N N . GLN A 1 313 ? 10.825 -0.443 -30.416 1.00 92.38 313 GLN A N 1
ATOM 2489 C CA . GLN A 1 313 ? 9.933 0.609 -29.948 1.00 92.38 313 GLN A CA 1
ATOM 2490 C C . GLN A 1 313 ? 8.466 0.161 -29.996 1.00 92.38 313 GLN A C 1
ATOM 2492 O O . GLN A 1 313 ? 7.782 0.293 -28.987 1.00 92.38 313 GLN A O 1
ATOM 2497 N N . VAL A 1 314 ? 8.015 -0.461 -31.092 1.00 90.56 314 VAL A N 1
ATOM 2498 C CA . VAL A 1 314 ? 6.661 -1.039 -31.214 1.00 90.56 314 VAL A CA 1
ATOM 2499 C C . VAL A 1 314 ? 6.371 -2.028 -30.082 1.00 90.56 314 VAL A C 1
ATOM 2501 O O . VAL A 1 314 ? 5.335 -1.918 -29.429 1.00 90.56 314 VAL A O 1
ATOM 2504 N N . ASN A 1 315 ? 7.312 -2.929 -29.773 1.00 90.12 315 ASN A N 1
ATOM 2505 C CA . ASN A 1 315 ? 7.154 -3.895 -28.677 1.00 90.12 315 ASN A CA 1
ATOM 2506 C C . ASN A 1 315 ? 6.954 -3.218 -27.311 1.00 90.12 315 ASN A C 1
ATOM 2508 O O . ASN A 1 315 ? 6.185 -3.708 -26.488 1.00 90.12 315 ASN A O 1
ATOM 2512 N N . TRP A 1 316 ? 7.628 -2.091 -27.059 1.00 95.38 316 TRP A N 1
ATOM 2513 C CA . TRP A 1 316 ? 7.406 -1.307 -25.842 1.00 95.38 316 TRP A CA 1
ATOM 2514 C C . TRP A 1 316 ? 6.056 -0.596 -25.860 1.00 95.38 316 TRP A C 1
ATOM 2516 O O . TRP A 1 316 ? 5.318 -0.688 -24.884 1.00 95.38 316 TRP A O 1
ATOM 2526 N N . LEU A 1 317 ? 5.727 0.091 -26.958 1.00 95.50 317 LEU A N 1
ATOM 2527 C CA . LEU A 1 317 ? 4.495 0.873 -27.099 1.00 95.50 317 LEU A CA 1
ATOM 2528 C C . LEU A 1 317 ? 3.235 0.005 -26.952 1.00 95.50 317 LEU A C 1
ATOM 2530 O O . LEU A 1 317 ? 2.257 0.436 -26.341 1.00 95.50 317 LEU A O 1
ATOM 2534 N N . ARG A 1 318 ? 3.285 -1.238 -27.440 1.00 93.69 318 ARG A N 1
ATOM 2535 C CA . ARG A 1 318 ? 2.192 -2.215 -27.331 1.00 93.69 318 ARG A CA 1
ATOM 2536 C C . ARG A 1 318 ? 2.208 -3.042 -26.047 1.00 93.69 318 ARG A C 1
ATOM 2538 O O . ARG A 1 318 ? 1.312 -3.850 -25.851 1.00 93.69 318 ARG A O 1
ATOM 2545 N N . HIS A 1 319 ? 3.183 -2.854 -25.158 1.00 95.38 319 HIS A N 1
ATOM 2546 C CA . HIS A 1 319 ? 3.227 -3.605 -23.909 1.00 95.38 319 HIS A CA 1
ATOM 2547 C C . HIS A 1 319 ? 2.044 -3.228 -23.002 1.00 95.38 319 HIS A C 1
ATOM 2549 O O . HIS A 1 319 ? 1.813 -2.045 -22.724 1.00 95.38 319 HIS A O 1
ATOM 2555 N N . ASP A 1 320 ? 1.336 -4.233 -22.479 1.00 94.19 320 ASP A N 1
ATOM 2556 C CA . ASP A 1 320 ? 0.121 -4.042 -21.674 1.00 94.19 320 ASP A CA 1
ATOM 2557 C C . ASP A 1 320 ? 0.360 -3.118 -20.473 1.00 94.19 320 ASP A C 1
ATOM 2559 O O . ASP A 1 320 ? -0.425 -2.214 -20.195 1.00 94.19 320 ASP A O 1
ATOM 2563 N N . TRP A 1 321 ? 1.500 -3.295 -19.800 1.00 96.62 321 TRP A N 1
ATOM 2564 C CA . TRP A 1 321 ? 1.864 -2.550 -18.587 1.00 96.62 321 TRP A CA 1
ATOM 2565 C C . TRP A 1 321 ? 2.548 -1.196 -18.841 1.00 96.62 321 TRP A C 1
ATOM 2567 O O . TRP A 1 321 ? 3.013 -0.559 -17.894 1.00 96.62 321 TRP A O 1
ATOM 2577 N N . LEU A 1 322 ? 2.659 -0.739 -20.098 1.00 96.69 322 LEU A N 1
ATOM 2578 C CA . LEU A 1 322 ? 3.306 0.546 -20.397 1.00 96.69 322 LEU A CA 1
ATOM 2579 C C . LEU A 1 322 ? 2.523 1.734 -19.811 1.00 96.69 322 LEU A C 1
ATOM 2581 O O . LEU A 1 322 ? 3.138 2.731 -19.442 1.00 96.69 322 LEU A O 1
ATOM 2585 N N . ALA A 1 323 ? 1.194 1.636 -19.693 1.00 94.81 323 ALA A N 1
ATOM 2586 C CA . ALA A 1 323 ? 0.368 2.711 -19.132 1.00 94.81 323 ALA A CA 1
ATOM 2587 C C . ALA A 1 323 ? 0.823 3.066 -17.710 1.00 94.81 323 ALA A C 1
ATOM 2589 O O . ALA A 1 323 ? 1.132 4.215 -17.405 1.00 94.81 323 ALA A O 1
ATOM 2590 N N . GLU A 1 324 ? 0.936 2.049 -16.861 1.00 96.12 324 GLU A N 1
ATOM 2591 C CA . GLU A 1 324 ? 1.371 2.202 -15.482 1.00 96.12 324 GLU A CA 1
ATOM 2592 C C . GLU A 1 324 ? 2.855 2.555 -15.386 1.00 96.12 324 GLU A C 1
ATOM 2594 O O . GLU A 1 324 ? 3.245 3.291 -14.484 1.00 96.12 324 GLU A O 1
ATOM 2599 N N . LEU A 1 325 ? 3.692 2.101 -16.324 1.00 97.38 325 LEU A N 1
ATOM 2600 C CA . LEU A 1 325 ? 5.093 2.523 -16.368 1.00 97.38 325 LEU A CA 1
ATOM 2601 C C . LEU A 1 325 ? 5.230 4.026 -16.635 1.00 97.38 325 LEU A C 1
ATOM 2603 O O . LEU A 1 325 ? 6.067 4.682 -16.013 1.00 97.38 325 LEU A O 1
ATOM 2607 N N . LEU A 1 326 ? 4.412 4.573 -17.538 1.00 95.69 326 LEU A N 1
ATOM 2608 C CA . LEU A 1 326 ? 4.378 6.008 -17.811 1.00 95.69 326 LEU A CA 1
ATOM 2609 C C . LEU A 1 326 ? 3.937 6.789 -16.572 1.00 95.69 326 LEU A C 1
ATOM 2611 O O . LEU A 1 326 ? 4.590 7.770 -16.219 1.00 95.69 326 LEU A O 1
ATOM 2615 N N . GLU A 1 327 ? 2.897 6.334 -15.870 1.00 95.38 327 GLU A N 1
ATOM 2616 C CA . GLU A 1 327 ? 2.458 6.975 -14.625 1.00 95.38 327 GLU A CA 1
ATOM 2617 C C . GLU A 1 327 ? 3.504 6.888 -13.508 1.00 95.38 327 GLU A C 1
ATOM 2619 O O . GLU A 1 327 ? 3.741 7.878 -12.812 1.00 95.38 327 GLU A O 1
ATOM 2624 N N . LEU A 1 328 ? 4.194 5.752 -13.370 1.00 96.19 328 LEU A N 1
ATOM 2625 C CA . LEU A 1 328 ? 5.298 5.606 -12.422 1.00 96.19 328 LEU A CA 1
ATOM 2626 C C . LEU A 1 328 ? 6.437 6.585 -12.740 1.00 96.19 328 LEU A C 1
ATOM 2628 O O . LEU A 1 328 ? 6.908 7.293 -11.850 1.00 96.19 328 LEU A O 1
ATOM 2632 N N . HIS A 1 329 ? 6.844 6.678 -14.009 1.00 94.81 329 HIS A N 1
ATOM 2633 C CA . HIS A 1 329 ? 7.869 7.624 -14.467 1.00 94.81 329 HIS A CA 1
ATOM 2634 C C . HIS A 1 329 ? 7.447 9.085 -14.245 1.00 94.81 329 HIS A C 1
ATOM 2636 O O . HIS A 1 329 ? 8.255 9.906 -13.806 1.00 94.81 329 HIS A O 1
ATOM 2642 N N . ARG A 1 330 ? 6.174 9.422 -14.499 1.00 93.88 330 ARG A N 1
ATOM 2643 C CA . ARG A 1 330 ? 5.617 10.760 -14.241 1.00 93.88 330 ARG A CA 1
ATOM 2644 C C . ARG A 1 330 ? 5.683 11.113 -12.757 1.00 93.88 330 ARG A C 1
ATOM 2646 O O . ARG A 1 330 ? 6.091 12.222 -12.417 1.00 93.88 330 ARG A O 1
ATOM 2653 N N . ALA A 1 331 ? 5.293 10.191 -11.880 1.00 92.56 331 ALA A N 1
ATOM 2654 C CA . ALA A 1 331 ? 5.325 10.403 -10.438 1.00 92.56 331 ALA A CA 1
ATOM 2655 C C . ALA A 1 331 ? 6.768 10.547 -9.910 1.00 92.56 331 ALA A C 1
ATOM 2657 O O . ALA A 1 331 ? 7.052 11.456 -9.121 1.00 92.56 331 ALA A O 1
ATOM 2658 N N . ASP A 1 332 ? 7.689 9.716 -10.411 1.00 91.62 332 ASP A N 1
ATOM 2659 C CA . ASP A 1 332 ? 9.119 9.713 -10.065 1.00 91.62 332 ASP A CA 1
ATOM 2660 C C . ASP A 1 332 ? 9.874 10.970 -10.541 1.00 91.62 332 ASP A C 1
ATOM 2662 O O . ASP A 1 332 ? 10.863 11.394 -9.934 1.00 91.62 332 ASP A O 1
ATOM 2666 N N . ALA A 1 333 ? 9.369 11.657 -11.573 1.00 85.81 333 ALA A N 1
ATOM 2667 C CA . ALA A 1 333 ? 9.934 12.912 -12.077 1.00 85.81 333 ALA A CA 1
ATOM 2668 C C . ALA A 1 333 ? 10.081 14.007 -11.002 1.00 85.81 333 ALA A C 1
ATOM 2670 O O . ALA A 1 333 ? 10.879 14.932 -11.168 1.00 85.81 333 ALA A O 1
ATOM 2671 N N . SER A 1 334 ? 9.336 13.898 -9.900 1.00 68.38 334 SER A N 1
ATOM 2672 C CA . SER A 1 334 ? 9.331 14.833 -8.770 1.00 68.38 334 SER A CA 1
ATOM 2673 C C . SER A 1 334 ? 10.670 14.919 -8.027 1.00 68.38 334 SER A C 1
ATOM 2675 O O . SER A 1 334 ? 10.941 15.946 -7.410 1.00 68.38 334 SER A O 1
ATOM 2677 N N . GLY A 1 335 ? 11.520 13.887 -8.116 1.00 59.91 335 GLY A N 1
ATOM 2678 C CA . GLY A 1 335 ? 12.889 13.882 -7.574 1.00 59.91 335 GLY A CA 1
ATOM 2679 C C . GLY A 1 335 ? 13.981 14.202 -8.606 1.00 59.91 335 GLY A C 1
ATOM 2680 O O . GLY A 1 335 ? 15.172 14.151 -8.300 1.00 59.91 335 GLY A O 1
ATOM 2681 N N . LYS A 1 336 ? 13.605 14.500 -9.858 1.00 69.38 336 LYS A N 1
ATOM 2682 C CA . LYS A 1 336 ? 14.518 14.676 -11.000 1.00 69.38 336 LYS A CA 1
ATOM 2683 C C . LYS A 1 336 ? 14.287 16.028 -11.685 1.00 69.38 336 LYS A C 1
ATOM 2685 O O . LYS A 1 336 ? 13.585 16.904 -11.192 1.00 69.38 336 LYS A O 1
ATOM 2690 N N . ASP A 1 337 ? 14.920 16.232 -12.842 1.00 77.00 337 ASP A N 1
ATOM 2691 C CA . ASP A 1 337 ? 14.565 17.351 -13.716 1.00 77.00 337 ASP A CA 1
ATOM 2692 C C . ASP A 1 337 ? 13.139 17.138 -14.251 1.00 77.00 337 ASP A C 1
ATOM 2694 O O . ASP A 1 337 ? 12.904 16.351 -15.170 1.00 77.00 337 ASP A O 1
ATOM 2698 N N . LYS A 1 338 ? 12.170 17.800 -13.618 1.00 80.94 338 LYS A N 1
ATOM 2699 C CA . LYS A 1 338 ? 10.747 17.623 -13.915 1.00 80.94 338 LYS A CA 1
ATOM 2700 C C . LYS A 1 338 ? 10.418 17.924 -15.379 1.00 80.94 338 LYS A C 1
ATOM 2702 O O . LYS A 1 338 ? 9.592 17.233 -15.965 1.00 80.94 338 LYS A O 1
ATOM 2707 N N . ARG A 1 339 ? 11.077 18.914 -15.995 1.00 86.56 339 ARG A N 1
ATOM 2708 C CA . ARG A 1 339 ? 10.763 19.345 -17.368 1.00 86.56 339 ARG A CA 1
ATOM 2709 C C . ARG A 1 339 ? 11.083 18.253 -18.381 1.00 86.56 339 ARG A C 1
ATOM 2711 O O . ARG A 1 339 ? 10.229 17.911 -19.192 1.00 86.56 339 ARG A O 1
ATOM 2718 N N . ILE A 1 340 ? 12.285 17.679 -18.309 1.00 88.19 340 ILE A N 1
ATOM 2719 C CA . ILE A 1 340 ? 12.703 16.653 -19.273 1.00 88.19 340 ILE A CA 1
ATOM 2720 C C . ILE A 1 340 ? 11.927 15.343 -19.092 1.00 88.19 340 ILE A C 1
ATOM 2722 O O . ILE A 1 340 ? 11.574 14.692 -20.071 1.00 88.19 340 ILE A O 1
ATOM 2726 N N . ASN A 1 341 ? 11.609 14.967 -17.850 1.00 89.25 341 ASN A N 1
ATOM 2727 C CA . ASN A 1 341 ? 10.877 13.729 -17.587 1.00 89.25 341 ASN A CA 1
ATOM 2728 C C . ASN A 1 341 ? 9.410 13.824 -18.018 1.00 89.25 341 ASN A C 1
ATOM 2730 O O . ASN A 1 341 ? 8.901 12.852 -18.572 1.00 89.25 341 ASN A O 1
ATOM 2734 N N . LEU A 1 342 ? 8.766 14.985 -17.840 1.00 90.81 342 LEU A N 1
ATOM 2735 C CA . LEU A 1 342 ? 7.428 15.232 -18.381 1.00 90.81 342 LEU A CA 1
ATOM 2736 C C . LEU A 1 342 ? 7.430 15.255 -19.912 1.00 90.81 342 LEU A C 1
ATOM 2738 O O . LEU A 1 342 ? 6.536 14.682 -20.521 1.00 90.81 342 LEU A O 1
ATOM 2742 N N . TYR A 1 343 ? 8.460 15.828 -20.543 1.00 94.25 343 TYR A N 1
ATOM 2743 C CA . TYR A 1 343 ? 8.614 15.735 -21.997 1.00 94.25 343 TYR A CA 1
ATOM 2744 C C . TYR A 1 343 ? 8.673 14.275 -22.474 1.00 94.25 343 TYR A C 1
ATOM 2746 O O . TYR A 1 343 ? 7.977 13.914 -23.424 1.00 94.25 343 TYR A O 1
ATOM 2754 N N . TYR A 1 344 ? 9.450 13.416 -21.804 1.00 95.06 344 TYR A N 1
ATOM 2755 C CA . TYR A 1 344 ? 9.504 11.990 -22.144 1.00 95.06 344 TYR A CA 1
ATOM 2756 C C . TYR A 1 344 ? 8.162 11.284 -21.941 1.00 95.06 344 TYR A C 1
ATOM 2758 O O . TYR A 1 344 ? 7.763 10.508 -22.805 1.00 95.06 344 TYR A O 1
ATOM 2766 N N . TYR A 1 345 ? 7.462 11.577 -20.841 1.00 94.62 345 TYR A N 1
ATOM 2767 C CA . TYR A 1 345 ? 6.124 11.049 -20.577 1.00 94.62 345 TYR A CA 1
ATOM 2768 C C . TYR A 1 345 ? 5.153 11.384 -21.718 1.00 94.62 345 TYR A C 1
ATOM 2770 O O . TYR A 1 345 ? 4.601 10.471 -22.326 1.00 94.62 345 TYR A O 1
ATOM 2778 N N . GLU A 1 346 ? 5.004 12.669 -22.060 1.00 96.06 346 GLU A N 1
ATOM 2779 C CA . GLU A 1 346 ? 4.064 13.111 -23.101 1.00 96.06 346 GLU A CA 1
ATOM 2780 C C . GLU A 1 346 ? 4.433 12.553 -24.479 1.00 96.06 346 GLU A C 1
ATOM 2782 O O . GLU A 1 346 ? 3.569 12.120 -25.240 1.00 96.06 346 GLU A O 1
ATOM 2787 N N . THR A 1 347 ? 5.733 12.506 -24.788 1.00 97.00 347 THR A N 1
ATOM 2788 C CA . THR A 1 347 ? 6.225 11.975 -26.065 1.00 97.00 347 THR A CA 1
ATOM 2789 C C . THR A 1 347 ? 5.869 10.497 -26.218 1.00 97.00 347 THR A C 1
ATOM 2791 O O . THR A 1 347 ? 5.265 10.113 -27.216 1.00 97.00 347 THR A O 1
ATOM 2794 N N . VAL A 1 348 ? 6.193 9.663 -25.224 1.00 97.38 348 VAL A N 1
ATOM 2795 C CA . VAL A 1 348 ? 5.925 8.218 -25.302 1.00 97.38 348 VAL A CA 1
ATOM 2796 C C . VAL A 1 348 ? 4.427 7.923 -25.212 1.00 97.38 348 VAL A C 1
ATOM 2798 O O . VAL A 1 348 ? 3.950 7.019 -25.896 1.00 97.38 348 VAL A O 1
ATOM 2801 N N . LYS A 1 349 ? 3.665 8.705 -24.437 1.00 96.25 349 LYS A N 1
ATOM 2802 C CA . LYS A 1 349 ? 2.200 8.608 -24.387 1.00 96.25 349 LYS A CA 1
ATOM 2803 C C . LYS A 1 349 ? 1.581 8.832 -25.768 1.00 96.25 349 LYS A C 1
ATOM 2805 O O . LYS A 1 349 ? 0.835 7.976 -26.235 1.00 96.25 349 LYS A O 1
ATOM 2810 N N . LYS A 1 350 ? 1.964 9.912 -26.454 1.00 96.88 350 LYS A N 1
ATOM 2811 C CA . LYS A 1 350 ? 1.504 10.202 -27.817 1.00 96.88 350 LYS A CA 1
ATOM 2812 C C . LYS A 1 350 ? 1.911 9.108 -28.810 1.00 96.88 350 LYS A C 1
ATOM 2814 O O . LYS A 1 350 ? 1.077 8.636 -29.574 1.00 96.88 350 LYS A O 1
ATOM 2819 N N . MET A 1 351 ? 3.167 8.658 -28.767 1.00 96.25 351 MET A N 1
ATOM 2820 C CA . MET A 1 351 ? 3.637 7.562 -29.627 1.00 96.25 351 MET A CA 1
ATOM 2821 C C . MET A 1 351 ? 2.834 6.275 -29.409 1.00 96.25 351 MET A C 1
ATOM 2823 O O . MET A 1 351 ? 2.565 5.547 -30.359 1.00 96.25 351 MET A O 1
ATOM 2827 N N . ARG A 1 352 ? 2.437 5.989 -28.163 1.00 95.75 352 ARG A N 1
ATOM 2828 C CA . ARG A 1 352 ? 1.604 4.830 -27.835 1.00 95.75 352 ARG A CA 1
ATOM 2829 C C . ARG A 1 352 ? 0.201 4.963 -28.413 1.00 95.75 352 ARG A C 1
ATOM 2831 O O . ARG A 1 352 ? -0.298 3.995 -28.969 1.00 95.75 352 ARG A O 1
ATOM 2838 N N . GLU A 1 353 ? -0.426 6.129 -28.291 1.00 95.44 353 GLU A N 1
ATOM 2839 C CA . GLU A 1 353 ? -1.745 6.394 -28.881 1.00 95.44 353 GLU A CA 1
ATOM 2840 C C . GLU A 1 353 ? -1.717 6.218 -30.407 1.00 95.44 353 GLU A C 1
ATOM 2842 O O . GLU A 1 353 ? -2.573 5.534 -30.967 1.00 95.44 353 GLU A O 1
ATOM 2847 N N . GLU A 1 354 ? -0.692 6.760 -31.070 1.00 95.00 354 GLU A N 1
ATOM 2848 C CA . GLU A 1 354 ? -0.481 6.602 -32.513 1.00 95.00 354 GLU A CA 1
ATOM 2849 C C . GLU A 1 354 ? -0.222 5.143 -32.912 1.00 95.00 354 GLU A C 1
ATOM 2851 O O . GLU A 1 354 ? -0.723 4.688 -33.938 1.00 95.00 354 GLU A O 1
ATOM 2856 N N . GLU A 1 355 ? 0.541 4.392 -32.115 1.00 93.31 355 GLU A N 1
ATOM 2857 C CA . GLU A 1 355 ? 0.824 2.980 -32.378 1.00 93.31 355 GLU A CA 1
ATOM 2858 C C . GLU A 1 355 ? -0.411 2.097 -32.174 1.00 93.31 355 GLU A C 1
ATOM 2860 O O . GLU A 1 355 ? -0.706 1.267 -33.027 1.00 93.31 355 GLU A O 1
ATOM 2865 N N . LEU A 1 356 ? -1.178 2.298 -31.100 1.00 92.50 356 LEU A N 1
ATOM 2866 C CA . LEU A 1 356 ? -2.395 1.525 -30.822 1.00 92.50 356 LEU A CA 1
ATOM 2867 C C . LEU A 1 356 ? -3.533 1.813 -31.813 1.00 92.50 356 LEU A C 1
ATOM 2869 O O . LEU A 1 356 ? -4.433 0.989 -31.957 1.00 92.50 356 LEU A O 1
ATOM 2873 N N . ALA A 1 357 ? -3.496 2.950 -32.516 1.00 93.75 357 ALA A N 1
ATOM 2874 C CA . ALA A 1 357 ? -4.420 3.243 -33.610 1.00 93.75 357 ALA A CA 1
ATOM 2875 C C . ALA A 1 357 ? -4.115 2.442 -34.894 1.00 93.75 357 ALA A C 1
ATOM 2877 O O . ALA A 1 357 ? -4.972 2.346 -35.776 1.00 93.75 357 ALA A O 1
ATOM 2878 N N . LYS A 1 358 ? -2.911 1.865 -35.019 1.00 89.94 358 LYS A N 1
ATOM 2879 C CA . LYS A 1 358 ? -2.534 0.994 -36.141 1.00 89.94 358 LYS A CA 1
ATOM 2880 C C . LYS A 1 358 ? -3.070 -0.425 -35.921 1.00 89.94 358 LYS A C 1
ATOM 2882 O O . LYS A 1 358 ? -3.153 -0.868 -34.770 1.00 89.94 358 LYS A O 1
ATOM 2887 N N . PRO A 1 359 ? -3.364 -1.179 -36.999 1.00 85.94 359 PRO A N 1
ATOM 2888 C CA . PRO A 1 359 ? -3.708 -2.594 -36.878 1.00 85.94 359 PRO A CA 1
ATOM 2889 C C . PRO A 1 359 ? -2.613 -3.375 -36.139 1.00 85.94 359 PRO A C 1
ATOM 2891 O O . PRO A 1 359 ? -1.450 -2.970 -36.138 1.00 85.94 359 PRO A O 1
ATOM 2894 N N . GLU A 1 360 ? -2.993 -4.496 -35.521 1.00 80.88 360 GLU A N 1
ATOM 2895 C CA . GLU A 1 360 ? -2.033 -5.424 -34.913 1.00 80.88 360 GLU A CA 1
ATOM 2896 C C . GLU A 1 360 ? -0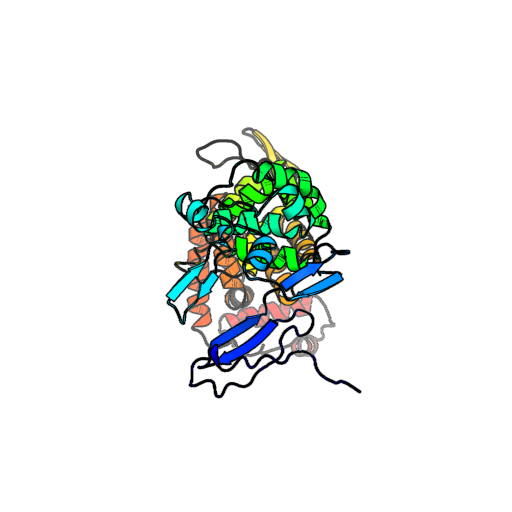.917 -5.763 -35.911 1.00 80.88 360 GLU A C 1
ATOM 2898 O O . GLU A 1 360 ? -1.216 -6.042 -37.082 1.00 80.88 360 GLU A O 1
ATOM 2903 N N . PRO A 1 361 ? 0.358 -5.727 -35.484 1.00 73.44 361 PRO A N 1
ATOM 2904 C CA . PRO A 1 361 ? 1.453 -6.006 -36.384 1.00 73.44 361 PRO A CA 1
ATOM 2905 C C . PRO A 1 361 ? 1.298 -7.432 -36.927 1.00 73.44 361 PRO A C 1
ATOM 2907 O O . PRO A 1 361 ? 0.935 -8.352 -36.182 1.00 73.44 361 PRO A O 1
ATOM 2910 N N . PRO A 1 362 ? 1.543 -7.638 -38.232 1.00 71.94 362 PRO A N 1
ATOM 2911 C CA . PRO A 1 362 ? 1.447 -8.963 -38.811 1.00 71.94 362 PRO A CA 1
ATOM 2912 C C . PRO A 1 362 ? 2.419 -9.905 -38.097 1.00 71.94 362 PRO A C 1
ATOM 2914 O O . PRO A 1 362 ? 3.444 -9.476 -37.562 1.00 71.94 362 PRO A O 1
ATOM 2917 N N . LYS A 1 363 ? 2.108 -11.207 -38.103 1.00 78.50 363 LYS A N 1
ATOM 2918 C CA . LYS A 1 363 ? 3.056 -12.219 -37.621 1.00 78.50 363 LYS A CA 1
ATOM 2919 C C . LYS A 1 363 ? 4.415 -11.999 -38.304 1.00 78.50 363 LYS A C 1
ATOM 2921 O O . LYS A 1 363 ? 4.423 -11.577 -39.465 1.00 78.50 363 LYS A O 1
ATOM 2926 N N . PRO A 1 364 ? 5.540 -12.254 -37.613 1.00 82.88 364 PRO A N 1
ATOM 2927 C CA . PRO A 1 364 ? 6.856 -12.155 -38.231 1.00 82.88 364 PRO A CA 1
ATOM 2928 C C . PRO A 1 364 ? 6.878 -12.895 -39.571 1.00 82.88 364 PRO A C 1
ATOM 2930 O O . PRO A 1 364 ? 6.426 -14.039 -39.640 1.00 82.88 364 PRO A O 1
ATOM 2933 N N . LEU A 1 365 ? 7.349 -12.223 -40.626 1.00 84.50 365 LEU A N 1
ATOM 2934 C CA . LEU A 1 365 ? 7.414 -12.793 -41.979 1.00 84.50 365 LEU A CA 1
ATOM 2935 C C . LEU A 1 365 ? 8.401 -13.959 -42.073 1.00 84.50 365 LEU A C 1
ATOM 2937 O O . LEU A 1 365 ? 8.244 -14.826 -42.927 1.00 84.50 365 LEU A O 1
ATOM 2941 N N . VAL A 1 366 ? 9.406 -13.955 -41.197 1.00 87.75 366 VAL A N 1
ATOM 2942 C CA . VAL A 1 366 ? 10.435 -14.986 -41.089 1.00 87.75 366 VAL A CA 1
ATOM 2943 C C . VAL A 1 366 ? 10.627 -15.383 -39.631 1.00 87.75 366 VAL A C 1
ATOM 2945 O O . VAL A 1 366 ? 10.564 -14.541 -38.728 1.00 87.75 366 VAL A O 1
ATOM 2948 N N . ASP A 1 367 ? 10.890 -16.662 -39.400 1.00 89.94 367 ASP A N 1
ATOM 2949 C CA . ASP A 1 367 ? 11.283 -17.202 -38.107 1.00 89.94 367 ASP A CA 1
ATOM 2950 C C . ASP A 1 367 ? 12.762 -17.636 -38.076 1.00 89.94 367 ASP A C 1
ATOM 2952 O O . ASP A 1 367 ? 13.535 -17.472 -39.026 1.00 89.94 367 ASP A O 1
ATOM 2956 N N . GLY A 1 368 ? 13.206 -18.134 -36.918 1.00 88.00 368 GLY A N 1
ATOM 2957 C CA . GLY A 1 368 ? 14.594 -18.559 -36.749 1.00 88.00 368 GLY A CA 1
ATOM 2958 C C . GLY A 1 368 ? 14.980 -19.711 -37.680 1.00 88.00 368 GLY A C 1
ATOM 2959 O O . GLY A 1 368 ? 16.130 -19.772 -38.113 1.00 88.00 368 GLY A O 1
ATOM 2960 N N . ASN A 1 369 ? 14.041 -20.603 -38.009 1.00 90.19 369 ASN A N 1
ATOM 2961 C CA . ASN A 1 369 ? 14.276 -21.709 -38.931 1.00 90.19 369 ASN A CA 1
ATOM 2962 C C . ASN A 1 369 ? 14.410 -21.215 -40.369 1.00 90.19 369 ASN A C 1
ATOM 2964 O O . ASN A 1 369 ? 15.274 -21.721 -41.087 1.00 90.19 369 ASN A O 1
ATOM 2968 N N . ASP A 1 370 ? 13.629 -20.211 -40.771 1.00 91.75 370 ASP A N 1
ATOM 2969 C CA . ASP A 1 370 ? 13.727 -19.602 -42.100 1.00 91.75 370 ASP A CA 1
ATOM 2970 C C . ASP A 1 370 ? 15.128 -19.020 -42.331 1.00 91.75 370 ASP A C 1
ATOM 2972 O O . ASP A 1 370 ? 15.778 -19.312 -43.336 1.00 91.75 370 ASP A O 1
ATOM 2976 N N . ILE A 1 371 ? 15.652 -18.276 -41.351 1.00 91.19 371 ILE A N 1
ATOM 2977 C CA . ILE A 1 371 ? 16.999 -17.686 -41.414 1.00 91.19 371 ILE A CA 1
ATOM 2978 C C . ILE A 1 371 ? 18.085 -18.766 -41.375 1.00 91.19 371 ILE A C 1
ATOM 2980 O O . ILE A 1 371 ? 19.037 -18.709 -42.157 1.00 91.19 371 ILE A O 1
ATOM 2984 N N . MET A 1 372 ? 17.957 -19.764 -40.493 1.00 93.25 372 MET A N 1
ATOM 2985 C CA . MET A 1 372 ? 18.904 -20.887 -40.436 1.00 93.25 372 MET A CA 1
ATOM 2986 C C . MET A 1 372 ? 18.981 -21.627 -41.769 1.00 93.25 372 MET A C 1
ATOM 2988 O O . MET A 1 372 ? 20.075 -21.958 -42.227 1.00 93.25 372 MET A O 1
ATOM 2992 N N . THR A 1 373 ? 17.831 -21.851 -42.401 1.00 94.00 373 THR A N 1
ATOM 2993 C CA . THR A 1 373 ? 17.727 -22.574 -43.670 1.00 94.00 373 THR A CA 1
ATOM 2994 C C . THR A 1 373 ? 18.286 -21.750 -44.825 1.00 94.00 373 THR A C 1
ATOM 2996 O O . THR A 1 373 ? 19.100 -22.264 -45.589 1.00 94.00 373 THR A O 1
ATOM 2999 N N . ALA A 1 374 ? 17.904 -20.474 -44.933 1.00 92.06 374 ALA A N 1
ATOM 3000 C CA . ALA A 1 374 ? 18.304 -19.600 -46.035 1.00 92.06 374 ALA A CA 1
ATOM 3001 C C . ALA A 1 374 ? 19.804 -19.260 -46.029 1.00 92.06 374 ALA A C 1
ATOM 3003 O O . ALA A 1 374 ? 20.418 -19.168 -47.089 1.00 92.06 374 ALA A O 1
ATOM 3004 N N . PHE A 1 375 ? 20.399 -19.084 -44.845 1.00 92.12 375 PHE A N 1
ATOM 3005 C CA . PHE A 1 375 ? 21.804 -18.685 -44.697 1.00 92.12 375 PHE A CA 1
ATOM 3006 C C . PHE A 1 375 ? 22.729 -19.829 -44.259 1.00 92.12 375 PHE A C 1
ATOM 3008 O O . PHE A 1 375 ? 23.918 -19.600 -44.044 1.00 92.12 375 PHE A O 1
ATOM 3015 N N . HIS A 1 376 ? 22.205 -21.053 -44.121 1.00 92.62 376 HIS A N 1
ATOM 3016 C CA . HIS A 1 376 ? 22.938 -22.231 -43.641 1.00 92.62 376 HIS A CA 1
ATOM 3017 C C . HIS A 1 376 ? 23.667 -21.996 -42.304 1.00 92.62 376 HIS A C 1
ATOM 3019 O O . HIS A 1 376 ? 24.804 -22.429 -42.105 1.00 92.62 376 HIS A O 1
ATOM 3025 N N . LEU A 1 377 ? 23.009 -21.292 -41.377 1.00 91.56 377 LEU A N 1
ATOM 3026 C CA . LEU A 1 377 ? 23.568 -20.939 -40.070 1.00 91.56 377 LEU A CA 1
ATOM 3027 C C . LEU A 1 377 ? 23.077 -21.899 -38.972 1.00 91.56 377 LEU A C 1
ATOM 3029 O O . LEU A 1 377 ? 21.898 -22.247 -38.955 1.00 91.56 377 LEU A O 1
ATOM 3033 N N . PRO A 1 378 ? 23.934 -22.297 -38.011 1.00 90.62 378 PRO A N 1
ATOM 3034 C CA . PRO A 1 378 ? 23.497 -23.021 -36.820 1.00 90.62 378 PRO A CA 1
ATOM 3035 C C . PRO A 1 378 ? 22.869 -22.073 -35.777 1.00 90.62 378 PRO A C 1
ATOM 3037 O O . PRO A 1 378 ? 23.194 -20.876 -35.773 1.00 90.62 378 PRO A O 1
ATOM 3040 N N . PRO A 1 379 ? 22.056 -22.595 -34.829 1.00 91.50 379 PRO A N 1
ATOM 3041 C CA . PRO A 1 379 ? 21.504 -21.825 -33.713 1.00 91.50 379 PRO A CA 1
ATOM 3042 C C . PRO A 1 379 ? 22.578 -20.984 -33.011 1.00 91.50 379 PRO A C 1
ATOM 3044 O O . PRO A 1 379 ? 23.554 -21.507 -32.473 1.00 91.50 379 PRO A O 1
ATOM 3047 N N . SER A 1 380 ? 22.425 -19.663 -33.044 1.00 90.44 380 SER A N 1
ATOM 3048 C CA . SER A 1 380 ? 23.453 -18.717 -32.617 1.00 90.44 380 SER A CA 1
ATOM 3049 C C . SER A 1 380 ? 22.858 -17.337 -32.334 1.00 90.44 380 SER A C 1
ATOM 3051 O O . SER A 1 380 ? 21.738 -17.022 -32.738 1.00 90.44 380 SER A O 1
ATOM 3053 N N . LYS A 1 381 ? 23.634 -16.479 -31.658 1.00 89.38 381 LYS A N 1
ATOM 3054 C CA . LYS A 1 381 ? 23.260 -15.072 -31.428 1.00 89.38 381 LYS A CA 1
ATOM 3055 C C . LYS A 1 381 ? 23.054 -14.291 -32.732 1.00 89.38 381 LYS A C 1
ATOM 3057 O O . LYS A 1 381 ? 22.278 -13.341 -32.736 1.00 89.38 381 LYS A O 1
ATOM 3062 N N . GLU A 1 382 ? 23.716 -14.696 -33.816 1.00 89.69 382 GLU A N 1
ATOM 3063 C CA . GLU A 1 382 ? 23.597 -14.030 -35.117 1.00 89.69 382 GLU A CA 1
ATOM 3064 C C . GLU A 1 382 ? 22.198 -14.195 -35.719 1.00 89.69 382 GLU A C 1
ATOM 3066 O O . GLU A 1 382 ? 21.662 -13.240 -36.270 1.00 89.69 382 GLU A O 1
ATOM 3071 N N . ILE A 1 383 ? 21.544 -15.347 -35.525 1.00 89.62 383 ILE A N 1
ATOM 3072 C CA . ILE A 1 383 ? 20.150 -15.544 -35.963 1.00 89.62 383 ILE A CA 1
ATOM 3073 C C . ILE A 1 383 ? 19.216 -14.573 -35.244 1.00 89.62 383 ILE A C 1
ATOM 3075 O O . ILE A 1 383 ? 18.363 -13.964 -35.879 1.00 89.62 383 ILE A O 1
ATOM 3079 N N . GLY A 1 384 ? 19.410 -14.368 -33.937 1.00 84.44 384 GLY A N 1
ATOM 3080 C CA . GLY A 1 384 ? 18.652 -13.368 -33.181 1.00 84.44 384 GLY A CA 1
ATOM 3081 C C . GLY A 1 384 ? 18.838 -11.953 -33.740 1.00 84.44 384 GLY A C 1
ATOM 3082 O O . GLY A 1 384 ? 17.865 -11.219 -33.879 1.00 84.44 384 GLY A O 1
ATOM 3083 N N . ARG A 1 385 ? 20.068 -11.593 -34.133 1.00 87.75 385 ARG A N 1
ATOM 3084 C CA . ARG A 1 385 ? 20.365 -10.300 -34.769 1.00 87.75 385 ARG A CA 1
ATOM 3085 C C . ARG A 1 385 ? 19.643 -10.143 -36.109 1.00 87.75 385 ARG A C 1
ATOM 3087 O O . ARG A 1 385 ? 19.092 -9.081 -36.376 1.00 87.75 385 ARG A O 1
ATOM 3094 N N . LEU A 1 386 ? 19.638 -11.187 -36.938 1.00 89.12 386 LEU A N 1
ATOM 3095 C CA . LEU A 1 386 ? 18.958 -11.186 -38.236 1.00 89.12 386 LEU A CA 1
ATOM 3096 C C . LEU A 1 386 ? 17.429 -11.136 -38.086 1.00 89.12 386 LEU A C 1
ATOM 3098 O O . LEU A 1 386 ? 16.787 -10.385 -38.814 1.00 89.12 386 LEU A O 1
ATOM 3102 N N . LEU A 1 387 ? 16.861 -11.846 -37.103 1.00 87.56 387 LEU A N 1
ATOM 3103 C CA . LEU A 1 387 ? 15.439 -11.747 -36.753 1.00 87.56 387 LEU A CA 1
ATOM 3104 C C . LEU A 1 387 ? 15.053 -10.328 -36.336 1.00 87.56 387 LEU A C 1
ATOM 3106 O O . LEU A 1 387 ? 14.026 -9.819 -36.770 1.00 87.56 387 LEU A O 1
ATOM 3110 N N . GLU A 1 388 ? 15.879 -9.671 -35.518 1.00 83.06 388 GLU A N 1
ATOM 3111 C CA . GLU A 1 388 ? 15.635 -8.283 -35.121 1.00 83.06 388 GLU A CA 1
ATOM 3112 C C . GLU A 1 388 ? 15.685 -7.322 -36.313 1.00 83.06 388 GLU A C 1
ATOM 3114 O O . GLU A 1 388 ? 14.863 -6.417 -36.382 1.00 83.06 388 GLU A O 1
ATOM 3119 N N . ILE A 1 389 ? 16.624 -7.511 -37.249 1.00 85.38 389 ILE A N 1
ATOM 3120 C CA . ILE A 1 389 ? 16.709 -6.691 -38.469 1.00 85.38 389 ILE A CA 1
ATOM 3121 C C . ILE A 1 389 ? 15.463 -6.890 -39.339 1.00 85.38 389 ILE A C 1
ATOM 3123 O O . ILE A 1 389 ? 14.873 -5.909 -39.782 1.00 85.38 389 ILE A O 1
ATOM 3127 N N . ALA A 1 390 ? 15.046 -8.141 -39.554 1.00 85.12 390 ALA A N 1
ATOM 3128 C CA . ALA A 1 390 ? 13.851 -8.455 -40.333 1.00 85.12 390 ALA A CA 1
ATOM 3129 C C . ALA A 1 390 ? 12.582 -7.870 -39.690 1.00 85.12 390 ALA A C 1
ATOM 3131 O O . ALA A 1 390 ? 11.756 -7.272 -40.377 1.00 85.12 390 ALA A O 1
ATOM 3132 N N . TRP A 1 391 ? 12.456 -7.973 -38.364 1.00 83.25 391 TRP A N 1
ATOM 3133 C CA . TRP A 1 391 ? 11.350 -7.367 -37.626 1.00 83.25 391 TRP A CA 1
ATOM 3134 C C . TRP A 1 391 ? 11.369 -5.837 -37.685 1.00 83.25 391 TRP A C 1
ATOM 3136 O O . TRP A 1 391 ? 10.317 -5.229 -37.851 1.00 83.25 391 TRP A O 1
ATOM 3146 N N . ASP A 1 392 ? 12.539 -5.202 -37.566 1.00 81.62 392 ASP A N 1
ATOM 3147 C CA . ASP A 1 392 ? 12.669 -3.745 -37.674 1.00 81.62 392 ASP A CA 1
ATOM 3148 C C . ASP A 1 392 ? 12.227 -3.243 -39.062 1.00 81.62 392 ASP A C 1
ATOM 3150 O O . ASP A 1 392 ? 11.509 -2.246 -39.132 1.00 81.62 392 ASP A O 1
ATOM 3154 N N . ALA A 1 393 ? 12.603 -3.941 -40.142 1.00 81.62 393 ALA A N 1
ATOM 3155 C CA . ALA A 1 393 ? 12.173 -3.627 -41.509 1.00 81.62 393 ALA A CA 1
ATOM 3156 C C . ALA A 1 393 ? 10.648 -3.779 -41.667 1.00 81.62 393 ALA A C 1
ATOM 3158 O O . ALA A 1 393 ? 9.964 -2.841 -42.082 1.00 81.62 393 ALA A O 1
ATOM 3159 N N . GLN A 1 394 ? 10.094 -4.908 -41.209 1.00 83.12 394 GLN A N 1
ATOM 3160 C CA . GLN A 1 394 ? 8.650 -5.164 -41.211 1.00 83.12 394 GLN A CA 1
ATOM 3161 C C . GLN A 1 394 ? 7.875 -4.106 -40.403 1.00 83.12 394 GLN A C 1
ATOM 3163 O O . GLN A 1 394 ? 6.844 -3.607 -40.852 1.00 83.12 394 GLN A O 1
ATOM 3168 N N . ALA A 1 395 ? 8.376 -3.721 -39.225 1.00 75.94 395 ALA A N 1
ATOM 3169 C CA . ALA A 1 395 ? 7.774 -2.693 -38.374 1.00 75.94 395 ALA A CA 1
ATOM 3170 C C . ALA A 1 395 ? 7.859 -1.281 -38.983 1.00 75.94 395 ALA A C 1
ATOM 3172 O O . ALA A 1 395 ? 7.012 -0.436 -38.690 1.00 75.94 395 ALA A O 1
ATOM 3173 N N . ALA A 1 396 ? 8.855 -1.021 -39.836 1.00 74.81 396 ALA A N 1
ATOM 3174 C CA . ALA A 1 396 ? 8.981 0.211 -40.612 1.00 74.81 396 ALA A CA 1
ATOM 3175 C C . ALA A 1 396 ? 8.105 0.227 -41.883 1.00 74.81 396 ALA A C 1
ATOM 3177 O O . ALA A 1 396 ? 8.021 1.259 -42.548 1.00 74.81 396 ALA A O 1
ATOM 3178 N N . GLY A 1 397 ? 7.420 -0.879 -42.199 1.00 73.94 397 GLY A N 1
ATOM 3179 C CA . GLY A 1 397 ? 6.576 -1.017 -43.387 1.00 73.94 397 GLY A CA 1
ATOM 3180 C C . GLY A 1 397 ? 7.325 -1.463 -44.647 1.00 73.94 397 GLY A C 1
ATOM 3181 O O . GLY A 1 397 ? 6.781 -1.339 -45.743 1.00 73.94 397 GLY A O 1
ATOM 3182 N N . GLU A 1 398 ? 8.551 -1.970 -44.508 1.00 72.31 398 GLU A N 1
ATOM 3183 C CA . GLU A 1 398 ? 9.305 -2.600 -45.594 1.00 72.31 398 GLU A CA 1
ATOM 3184 C C . GLU A 1 398 ? 8.868 -4.073 -45.715 1.00 72.31 398 GLU A C 1
ATOM 3186 O O . GLU A 1 398 ? 8.832 -4.796 -44.717 1.00 72.31 398 GLU A O 1
ATOM 3191 N N . SER A 1 399 ? 8.466 -4.490 -46.923 1.00 66.38 399 SER A N 1
ATOM 3192 C CA . SER A 1 399 ? 7.895 -5.817 -47.216 1.00 66.38 399 SER A CA 1
ATOM 3193 C C . SER A 1 399 ? 8.893 -6.789 -47.821 1.00 66.38 399 SER A C 1
ATOM 3195 O O . SER A 1 399 ? 9.552 -6.359 -48.799 1.00 66.38 399 SER A O 1
#